Protein AF-A0A382EB33-F1 (afdb_monomer_lite)

Structure (mmCIF, N/CA/C/O backbone):
data_AF-A0A382EB33-F1
#
_entry.id   AF-A0A382EB33-F1
#
loop_
_atom_site.group_PDB
_atom_site.id
_atom_site.type_symbol
_atom_site.label_atom_id
_atom_site.label_alt_id
_atom_site.label_comp_id
_atom_site.label_asym_id
_atom_site.label_entity_id
_atom_site.label_seq_id
_atom_site.pdbx_PDB_ins_code
_atom_site.Cartn_x
_atom_site.Cartn_y
_atom_site.Cartn_z
_atom_site.occupancy
_atom_site.B_iso_or_equiv
_atom_site.auth_seq_id
_atom_site.auth_comp_id
_atom_site.auth_asym_id
_atom_site.auth_atom_id
_atom_site.pdbx_PDB_model_num
ATOM 1 N N . ALA A 1 1 ? 27.722 1.802 26.635 1.00 40.38 1 ALA A N 1
ATOM 2 C CA . ALA A 1 1 ? 26.474 1.059 26.416 1.00 40.38 1 ALA A CA 1
ATOM 3 C C . ALA A 1 1 ? 25.413 2.103 26.142 1.00 40.38 1 ALA A C 1
ATOM 5 O O . ALA A 1 1 ? 25.014 2.800 27.069 1.00 40.38 1 ALA A O 1
ATOM 6 N N . GLU A 1 2 ? 25.108 2.338 24.868 1.00 32.78 2 GLU A N 1
ATOM 7 C CA . GLU A 1 2 ? 23.915 3.113 24.522 1.00 32.78 2 GLU A CA 1
ATOM 8 C C . GLU A 1 2 ? 22.690 2.290 24.937 1.00 32.78 2 GLU A C 1
ATOM 10 O O . GLU A 1 2 ? 22.768 1.060 24.906 1.00 32.78 2 GLU A O 1
ATOM 15 N N . PRO A 1 3 ? 21.611 2.918 25.423 1.00 39.75 3 PRO A N 1
ATOM 16 C CA . PRO A 1 3 ? 20.427 2.166 25.798 1.00 39.75 3 PRO A CA 1
ATOM 17 C C . PRO A 1 3 ? 19.836 1.507 24.547 1.00 39.75 3 PRO A C 1
ATOM 19 O O . PRO A 1 3 ? 19.652 2.179 23.534 1.00 39.75 3 PRO A O 1
ATOM 22 N N . ASP A 1 4 ? 19.534 0.210 24.653 1.00 37.97 4 ASP A N 1
ATOM 23 C CA . ASP A 1 4 ? 18.714 -0.561 23.715 1.00 37.97 4 ASP A CA 1
ATOM 24 C C . ASP A 1 4 ? 17.335 0.108 23.595 1.00 37.97 4 ASP A C 1
ATOM 26 O O . ASP A 1 4 ? 16.399 -0.175 24.347 1.00 37.97 4 ASP A O 1
ATOM 30 N N . LEU A 1 5 ? 17.219 1.086 22.701 1.00 35.22 5 LEU A N 1
ATOM 31 C CA . LEU A 1 5 ? 15.955 1.740 22.403 1.00 35.22 5 LEU A CA 1
ATOM 32 C C . LEU A 1 5 ? 15.177 0.842 21.443 1.00 35.22 5 LEU A C 1
ATOM 34 O O . LEU A 1 5 ? 15.526 0.702 20.275 1.00 35.22 5 LEU A O 1
ATOM 38 N N . VAL A 1 6 ? 14.097 0.245 21.940 1.00 35.44 6 VAL A N 1
ATOM 39 C CA . VAL A 1 6 ? 13.112 -0.448 21.106 1.00 35.44 6 VAL A CA 1
ATOM 40 C C . VAL A 1 6 ? 12.262 0.604 20.396 1.00 35.44 6 VAL A C 1
ATOM 42 O O . VAL A 1 6 ? 11.590 1.410 21.046 1.00 35.44 6 VAL A O 1
ATOM 45 N N . THR A 1 7 ? 12.263 0.589 19.063 1.00 36.22 7 THR A N 1
ATOM 46 C CA . THR A 1 7 ? 11.318 1.375 18.262 1.00 36.22 7 THR A CA 1
ATOM 47 C C . THR A 1 7 ? 9.904 0.867 18.519 1.00 36.22 7 THR A C 1
ATOM 49 O O . THR A 1 7 ? 9.539 -0.242 18.134 1.00 36.22 7 THR A O 1
ATOM 52 N N . LEU A 1 8 ? 9.096 1.682 19.194 1.00 33.44 8 LEU A N 1
ATOM 53 C CA . LEU A 1 8 ? 7.712 1.355 19.512 1.00 33.44 8 LEU A CA 1
ATOM 54 C C . LEU A 1 8 ? 6.792 2.057 18.510 1.00 33.44 8 LEU A C 1
ATOM 56 O O . LEU A 1 8 ? 6.574 3.268 18.574 1.00 33.44 8 LEU A O 1
ATOM 60 N N . TRP A 1 9 ? 6.254 1.289 17.565 1.00 38.66 9 TRP A N 1
ATOM 61 C CA . TRP A 1 9 ? 5.315 1.784 16.560 1.00 38.66 9 TRP A CA 1
ATOM 62 C C . TRP A 1 9 ? 3.907 1.896 17.156 1.00 38.66 9 TRP A C 1
ATOM 64 O O . TRP A 1 9 ? 3.126 0.948 17.147 1.00 38.66 9 TRP A O 1
ATOM 74 N N . LEU A 1 10 ? 3.569 3.069 17.693 1.00 42.12 10 LEU A N 1
ATOM 75 C CA . LEU A 1 10 ? 2.211 3.373 18.150 1.00 42.12 10 LEU A CA 1
ATOM 76 C C . LEU A 1 10 ? 1.367 3.853 16.969 1.00 42.12 10 LEU A C 1
ATOM 78 O O . LEU A 1 10 ? 1.561 4.964 16.476 1.00 42.12 10 LEU A O 1
ATOM 82 N N . ARG A 1 11 ? 0.400 3.039 16.533 1.00 51.31 11 ARG A N 1
ATOM 83 C CA . ARG A 1 11 ? -0.590 3.465 15.541 1.00 51.31 11 ARG A CA 1
ATOM 84 C C . ARG A 1 11 ? -1.909 3.820 16.215 1.00 51.31 11 ARG A C 1
ATOM 86 O O . ARG A 1 11 ? -2.490 3.015 16.936 1.00 51.31 11 ARG A O 1
ATOM 93 N N . LEU A 1 12 ? -2.384 5.032 15.942 1.00 55.47 12 LEU A N 1
ATOM 94 C CA . LEU A 1 12 ? -3.720 5.482 16.314 1.00 55.47 12 LEU A CA 1
ATOM 95 C C . LEU A 1 12 ? -4.682 5.036 15.210 1.00 55.47 12 LEU A C 1
ATOM 97 O O . LEU A 1 12 ? -4.676 5.584 14.107 1.00 55.47 12 LEU A O 1
ATOM 101 N N . ALA A 1 13 ? -5.458 3.993 15.483 1.00 64.44 13 ALA A N 1
ATOM 102 C CA . ALA A 1 13 ? -6.649 3.686 14.704 1.00 64.44 13 ALA A CA 1
ATOM 103 C C . ALA A 1 13 ? -7.830 4.488 15.260 1.00 64.44 13 ALA A C 1
ATOM 105 O O . ALA A 1 13 ? -7.832 4.762 16.466 1.00 64.44 13 ALA A O 1
ATOM 106 N N . PRO A 1 14 ? -8.844 4.810 14.438 1.00 73.88 14 PRO A N 1
ATOM 107 C CA . PRO A 1 14 ? -10.082 5.349 14.965 1.00 73.88 14 PRO A CA 1
ATOM 108 C C . PRO A 1 14 ? -10.642 4.439 16.068 1.00 73.88 14 PRO A C 1
ATOM 110 O O . PRO A 1 14 ? -10.671 3.221 15.905 1.00 73.88 14 PRO A O 1
ATOM 113 N N . SER A 1 15 ? -11.067 4.970 17.214 1.00 77.44 15 SER A N 1
ATOM 114 C CA . SER A 1 15 ? -11.624 4.117 18.287 1.00 77.44 15 SER A CA 1
ATOM 115 C C . SER A 1 15 ? -13.030 3.585 17.992 1.00 77.44 15 SER A C 1
ATOM 117 O O . SER A 1 15 ? -13.530 2.723 18.710 1.00 77.44 15 SER A O 1
ATOM 119 N N . ASN A 1 16 ? -13.658 4.091 16.940 1.00 80.19 16 ASN A N 1
ATOM 120 C CA . ASN A 1 16 ? -15.034 3.858 16.517 1.00 80.19 16 ASN A CA 1
ATOM 121 C C . ASN A 1 16 ? -15.123 3.025 15.228 1.00 80.19 16 ASN A C 1
ATOM 123 O O . ASN A 1 16 ? -16.054 3.211 14.440 1.00 80.19 16 ASN A O 1
ATOM 127 N N . LEU A 1 17 ? -14.153 2.136 14.995 1.00 85.88 17 LEU A N 1
ATOM 128 C CA . LEU A 1 17 ? -14.255 1.158 13.914 1.00 85.88 17 LEU A CA 1
ATOM 129 C C . LEU A 1 17 ? -15.508 0.280 14.100 1.00 85.88 17 LEU A C 1
ATOM 131 O O . LEU A 1 17 ? -15.892 0.006 15.243 1.00 85.88 17 LEU A O 1
ATOM 135 N N . PRO A 1 18 ? -16.150 -0.170 13.008 1.00 87.69 18 PRO A N 1
ATOM 136 C CA . PRO A 1 18 ? -17.293 -1.068 13.096 1.00 87.69 18 PRO A CA 1
ATOM 137 C C . PRO A 1 18 ? -16.935 -2.385 13.793 1.00 87.69 18 PRO A C 1
ATOM 139 O O . PRO A 1 18 ? -15.876 -2.963 13.545 1.00 87.69 18 PRO A O 1
ATOM 142 N N . SER A 1 19 ? -17.849 -2.894 14.619 1.00 90.56 19 SER A N 1
ATOM 143 C CA . SER A 1 19 ? -17.716 -4.236 15.183 1.00 90.56 19 SER A CA 1
ATOM 144 C C . SER A 1 19 ? -17.872 -5.295 14.090 1.00 90.56 19 SER A C 1
ATOM 146 O O . SER A 1 19 ? -18.789 -5.203 13.278 1.00 90.56 19 SER A O 1
ATOM 148 N N . SER A 1 20 ? -17.047 -6.334 14.114 1.00 91.56 20 SER A N 1
ATOM 149 C CA . SER A 1 20 ? -17.019 -7.410 13.116 1.00 91.56 20 SER A CA 1
ATOM 150 C C . SER A 1 20 ? -17.618 -8.679 13.684 1.00 91.56 20 SER A C 1
ATOM 152 O O . SER A 1 20 ? -17.158 -9.082 14.737 1.00 91.56 20 SER A O 1
ATOM 154 N N . ALA A 1 21 ? -18.568 -9.367 13.049 1.00 93.75 21 ALA A N 1
ATOM 155 C CA . ALA A 1 21 ? -18.907 -10.723 13.498 1.00 93.75 21 ALA A CA 1
ATOM 156 C C . ALA A 1 21 ? -17.665 -11.634 13.454 1.00 93.75 21 ALA A C 1
ATOM 158 O O . ALA A 1 21 ? -16.956 -11.674 12.452 1.00 93.75 21 ALA A O 1
ATOM 159 N N . VAL A 1 22 ? -17.402 -12.343 14.556 1.00 94.50 22 VAL A N 1
ATOM 160 C CA . VAL A 1 22 ? -16.244 -13.237 14.699 1.00 94.50 22 VAL A CA 1
ATOM 161 C C . VAL A 1 22 ? -16.738 -14.643 14.989 1.00 94.50 22 VAL A C 1
ATOM 163 O O . VAL A 1 22 ? -17.602 -14.831 15.850 1.00 94.50 22 VAL A O 1
ATOM 166 N N . ARG A 1 23 ? -16.163 -15.613 14.285 1.00 94.81 23 ARG A N 1
ATOM 167 C CA . ARG A 1 23 ? -16.353 -17.044 14.507 1.00 94.81 23 ARG A CA 1
ATOM 168 C C . ARG A 1 23 ? -15.062 -17.649 15.035 1.00 94.81 23 ARG A C 1
ATOM 170 O O . ARG A 1 23 ? -13.985 -17.278 14.581 1.00 94.81 23 ARG A O 1
ATOM 177 N N . LEU A 1 24 ? -15.194 -18.549 16.002 1.00 93.81 24 LEU A N 1
ATOM 178 C CA . LEU A 1 24 ? -14.089 -19.321 16.562 1.00 93.81 24 LEU A CA 1
ATOM 179 C C . LEU A 1 24 ? -13.996 -20.655 15.830 1.00 93.81 24 LEU A C 1
ATOM 181 O O . LEU A 1 24 ? -15.027 -21.233 15.494 1.00 93.81 24 LEU A O 1
ATOM 185 N N . LEU A 1 25 ? -12.774 -21.128 15.630 1.00 90.38 25 LEU A N 1
ATOM 186 C CA . LEU A 1 25 ? -12.461 -22.412 15.026 1.00 90.38 25 LEU A CA 1
ATOM 187 C C . LEU A 1 25 ? -11.550 -23.196 15.966 1.00 90.38 25 LEU A C 1
ATOM 189 O O . LEU A 1 25 ? -10.625 -22.644 16.568 1.00 90.38 25 LEU A O 1
ATOM 193 N N . THR A 1 26 ? -11.824 -24.488 16.064 1.00 81.69 26 THR A N 1
ATOM 194 C CA . THR A 1 26 ? -11.048 -25.449 16.844 1.00 81.69 26 THR A CA 1
ATOM 195 C C . THR A 1 26 ? -10.404 -26.426 15.869 1.00 81.69 26 THR A C 1
ATOM 197 O O . THR A 1 26 ? -11.072 -26.901 14.949 1.00 81.69 26 THR A O 1
ATOM 200 N N . ALA A 1 27 ? -9.116 -26.725 16.042 1.00 70.00 27 ALA A N 1
ATOM 201 C CA . ALA A 1 27 ? -8.469 -27.795 15.288 1.00 70.00 27 ALA A CA 1
ATOM 202 C C . ALA A 1 27 ? -9.196 -29.129 15.504 1.00 70.00 27 ALA A C 1
ATOM 204 O O . ALA A 1 27 ? -9.703 -29.394 16.593 1.00 70.00 27 ALA A O 1
ATOM 205 N N . ALA A 1 28 ? -9.192 -29.992 14.486 1.00 63.47 28 ALA A N 1
ATOM 206 C CA . ALA A 1 28 ? -9.882 -31.285 14.521 1.00 63.47 28 ALA A CA 1
ATOM 207 C C . ALA A 1 28 ? -9.484 -32.176 15.719 1.00 63.47 28 ALA A C 1
ATOM 209 O O . ALA A 1 28 ? -10.298 -32.975 16.178 1.00 63.47 28 ALA A O 1
ATOM 210 N N . ASP A 1 29 ? -8.269 -31.993 16.248 1.00 62.09 29 ASP A N 1
ATOM 211 C CA . ASP A 1 29 ? -7.689 -32.801 17.327 1.00 62.09 29 ASP A CA 1
ATOM 212 C C . ASP A 1 29 ? -7.597 -32.064 18.683 1.00 62.09 29 ASP A C 1
ATOM 214 O O . ASP A 1 29 ? -6.945 -32.553 19.608 1.00 62.09 29 ASP A O 1
ATOM 218 N N . GLY A 1 30 ? -8.197 -30.874 18.815 1.00 65.06 30 GLY A N 1
ATOM 219 C CA . GLY A 1 30 ? -8.093 -30.029 20.011 1.00 65.06 30 GLY A CA 1
ATOM 220 C C . GLY A 1 30 ? -9.432 -29.729 20.688 1.00 65.06 30 GLY A C 1
ATOM 221 O O . GLY A 1 30 ? -10.478 -29.731 20.050 1.00 65.06 30 GLY A O 1
ATOM 222 N N . ASP A 1 31 ? -9.383 -29.407 21.985 1.00 71.31 31 ASP A N 1
ATOM 223 C CA . ASP A 1 31 ? -10.542 -28.916 22.752 1.00 71.31 31 ASP A CA 1
ATOM 224 C C . ASP A 1 31 ? -10.601 -27.372 22.817 1.00 71.31 31 ASP A C 1
ATOM 226 O O . ASP A 1 31 ? -11.610 -26.798 23.233 1.00 71.31 31 ASP A O 1
ATOM 230 N N . GLU A 1 32 ? -9.533 -26.678 22.405 1.00 81.50 32 GLU A N 1
ATOM 231 C CA . GLU A 1 32 ? -9.403 -25.218 22.484 1.00 81.50 32 GLU A CA 1
ATOM 232 C C . GLU A 1 32 ? -9.341 -24.569 21.098 1.00 81.50 32 GLU A C 1
ATOM 234 O O . GLU A 1 32 ? -8.642 -25.041 20.199 1.00 81.50 32 GLU A O 1
ATOM 239 N N . ALA A 1 33 ? -10.056 -23.452 20.938 1.00 84.62 33 ALA A N 1
ATOM 240 C CA . ALA A 1 33 ? -10.041 -22.685 19.701 1.00 84.62 33 ALA A CA 1
ATOM 241 C C . ALA A 1 33 ? -8.639 -22.112 19.438 1.00 84.62 33 ALA A C 1
ATOM 243 O O . ALA A 1 33 ? -8.102 -21.352 20.244 1.00 84.62 33 ALA A O 1
ATOM 244 N N . ASN A 1 34 ? -8.065 -22.455 18.289 1.00 89.19 34 ASN A N 1
ATOM 245 C CA . ASN A 1 34 ? -6.730 -22.038 17.854 1.00 89.19 34 ASN A CA 1
ATOM 246 C C . ASN A 1 34 ? -6.776 -21.085 16.650 1.00 89.19 34 ASN A C 1
ATOM 248 O O . ASN A 1 34 ? -5.743 -20.551 16.242 1.00 89.19 34 ASN A O 1
ATOM 252 N N . ALA A 1 35 ? -7.964 -20.841 16.099 1.00 95.06 35 ALA A N 1
ATOM 253 C CA . ALA A 1 35 ? -8.186 -19.842 15.075 1.00 95.06 35 ALA A CA 1
ATOM 254 C C . ALA A 1 35 ? -9.522 -19.122 15.286 1.00 95.06 35 ALA A C 1
ATOM 256 O O . ALA A 1 35 ? -10.438 -19.596 15.959 1.00 95.06 35 ALA A O 1
ATOM 257 N N . GLN A 1 36 ? -9.633 -17.937 14.705 1.00 96.38 36 GLN A N 1
ATOM 258 C CA . GLN A 1 36 ? -10.885 -17.202 14.603 1.00 96.38 36 GLN A CA 1
ATOM 259 C C . GLN A 1 36 ? -10.884 -16.372 13.328 1.00 96.38 36 GLN A C 1
ATOM 261 O O . GLN A 1 36 ? -9.828 -15.998 12.824 1.00 96.38 36 GLN A O 1
ATOM 266 N N . TYR A 1 37 ? -12.055 -16.042 12.807 1.00 97.50 37 TYR A N 1
ATOM 267 C CA . TYR A 1 37 ? -12.151 -15.244 11.592 1.00 97.50 37 TYR A CA 1
ATOM 268 C C . TYR A 1 37 ? -13.362 -14.326 11.597 1.00 97.50 37 TYR A C 1
ATOM 270 O O . TYR A 1 37 ? -14.363 -14.564 12.276 1.00 97.50 37 TYR A O 1
ATOM 278 N N . ALA A 1 38 ? -13.234 -13.260 10.820 1.00 97.12 38 ALA A N 1
ATOM 279 C CA . ALA A 1 38 ? -14.315 -12.387 10.403 1.00 97.12 38 ALA A CA 1
ATOM 280 C C . ALA A 1 38 ? -14.383 -12.385 8.867 1.00 97.12 38 ALA A C 1
ATOM 282 O O . ALA A 1 38 ? -13.678 -13.136 8.199 1.00 97.12 38 ALA A O 1
ATOM 283 N N . SER A 1 39 ? -15.217 -11.519 8.302 1.00 96.94 39 SER A N 1
ATOM 284 C CA . SER A 1 39 ? -15.457 -11.419 6.856 1.00 96.94 39 SER A CA 1
ATOM 285 C C . SER A 1 39 ? -14.201 -11.251 5.987 1.00 96.94 39 SER A C 1
ATOM 287 O O . SER A 1 39 ? -14.204 -11.709 4.853 1.00 96.94 39 SER A O 1
ATOM 289 N N . HIS A 1 40 ? -13.157 -10.570 6.482 1.00 97.38 40 HIS A N 1
ATOM 290 C CA . HIS A 1 40 ? -11.974 -10.173 5.701 1.00 97.38 40 HIS A CA 1
ATOM 291 C C . HIS A 1 40 ? -10.637 -10.442 6.412 1.00 97.38 40 HIS A C 1
ATOM 293 O O . HIS A 1 40 ? -9.578 -10.088 5.901 1.00 97.38 40 HIS A O 1
ATOM 299 N N . VAL A 1 41 ? -10.655 -11.039 7.607 1.00 97.38 41 VAL A N 1
ATOM 300 C CA . VAL A 1 41 ? -9.430 -11.349 8.351 1.00 97.38 41 VAL A CA 1
ATOM 301 C C . VAL A 1 41 ? -9.552 -12.672 9.086 1.00 97.38 41 VAL A C 1
ATOM 303 O O . VAL A 1 41 ? -10.601 -12.996 9.646 1.00 97.38 41 VAL A O 1
ATOM 306 N N . VAL A 1 42 ? -8.438 -13.388 9.140 1.00 97.94 42 VAL A N 1
ATOM 307 C CA . VAL A 1 42 ? -8.238 -14.564 9.980 1.00 97.94 42 VAL A CA 1
ATOM 308 C C . VAL A 1 42 ? -7.229 -14.227 11.068 1.00 97.94 42 VAL A C 1
ATOM 310 O O . VAL A 1 42 ? -6.260 -13.517 10.821 1.00 97.94 42 VAL A O 1
ATOM 313 N N . ASN A 1 43 ? -7.422 -14.755 12.267 1.00 97.62 43 ASN A N 1
ATOM 314 C CA . ASN A 1 43 ? -6.387 -14.845 13.279 1.00 97.62 43 ASN A CA 1
ATOM 315 C C . ASN A 1 43 ? -6.085 -16.316 13.581 1.00 97.62 43 ASN A C 1
ATOM 317 O O . ASN A 1 43 ? -7.003 -17.076 13.876 1.00 97.62 43 ASN A O 1
ATOM 321 N N . ILE A 1 44 ? -4.807 -16.691 13.517 1.00 96.38 44 ILE A N 1
ATOM 322 C CA . ILE A 1 44 ? -4.315 -18.039 13.820 1.00 96.38 44 ILE A CA 1
ATOM 323 C C . ILE A 1 44 ? -3.302 -17.949 14.958 1.00 96.38 44 ILE A C 1
ATOM 325 O O . ILE A 1 44 ? -2.421 -17.081 14.958 1.00 96.38 44 ILE A O 1
ATOM 329 N N . VAL A 1 45 ? -3.426 -18.861 15.919 1.00 94.38 45 VAL A N 1
ATOM 330 C CA . VAL A 1 45 ? -2.499 -18.994 17.039 1.00 94.38 45 VAL A CA 1
ATOM 331 C C . VAL A 1 45 ? -1.290 -19.818 16.605 1.00 94.38 45 VAL A C 1
ATOM 333 O O . VAL A 1 45 ? -1.370 -21.034 16.451 1.00 94.38 45 VAL A O 1
ATOM 336 N N . ILE A 1 46 ? -0.156 -19.147 16.411 1.00 91.69 46 ILE A N 1
ATOM 337 C CA . ILE A 1 46 ? 1.138 -19.762 16.093 1.00 91.69 46 ILE A CA 1
ATOM 338 C C . ILE A 1 46 ? 2.179 -19.126 17.014 1.00 91.69 46 ILE A C 1
ATOM 340 O O . ILE A 1 46 ? 2.788 -18.113 16.650 1.00 91.69 46 ILE A O 1
ATOM 344 N N . PRO A 1 47 ? 2.374 -19.691 18.216 1.00 88.69 47 PRO A N 1
ATOM 345 C CA . PRO A 1 47 ? 3.298 -19.136 19.188 1.00 88.69 47 PRO A CA 1
ATOM 346 C C . PRO A 1 47 ? 4.722 -19.031 18.638 1.00 88.69 47 PRO A C 1
ATOM 348 O O . PRO A 1 47 ? 5.200 -19.943 17.959 1.00 88.69 47 PRO A O 1
ATOM 351 N N . GLY A 1 48 ? 5.389 -17.914 18.931 1.00 85.19 48 GLY A N 1
ATOM 352 C CA . GLY A 1 48 ? 6.776 -17.675 18.514 1.00 85.19 48 GLY A CA 1
ATOM 353 C C . GLY A 1 48 ? 6.962 -17.421 17.014 1.00 85.19 48 GLY A C 1
ATOM 354 O O . GLY A 1 48 ? 8.069 -17.550 16.498 1.00 85.19 48 GLY A O 1
ATOM 355 N N . PHE A 1 49 ? 5.902 -17.076 16.274 1.00 87.50 49 PHE A N 1
ATOM 356 C CA . PHE A 1 49 ? 6.044 -16.684 14.871 1.00 87.50 49 PHE A CA 1
ATOM 357 C C . PHE A 1 49 ? 6.999 -15.487 14.722 1.00 87.50 49 PHE A C 1
ATOM 359 O O . PHE A 1 49 ? 6.714 -14.390 15.205 1.00 87.50 49 PHE A O 1
ATOM 366 N N . GLY A 1 50 ? 8.110 -15.696 14.008 1.00 81.75 50 GLY A N 1
ATOM 367 C CA . GLY A 1 50 ? 9.158 -14.693 13.809 1.00 81.75 50 GLY A CA 1
ATOM 368 C C . GLY A 1 50 ? 10.376 -14.881 14.716 1.00 81.75 50 GLY A C 1
ATOM 369 O O . GLY A 1 50 ? 11.399 -14.243 14.468 1.00 81.75 50 GLY A O 1
ATOM 370 N N . ASP A 1 51 ? 10.318 -15.783 15.700 1.00 82.44 51 ASP A N 1
ATOM 371 C CA . ASP A 1 51 ? 11.474 -16.146 16.530 1.00 82.44 51 ASP A CA 1
ATOM 372 C C . ASP A 1 51 ? 12.541 -16.891 15.716 1.00 82.44 51 ASP A C 1
ATOM 374 O O . ASP A 1 51 ? 13.728 -16.848 16.049 1.00 82.44 51 ASP A O 1
ATOM 378 N N . GLU A 1 52 ? 12.156 -17.522 14.600 1.00 78.06 52 GLU A N 1
ATOM 379 C CA . GLU A 1 52 ? 13.086 -18.180 13.680 1.00 78.06 52 GLU A CA 1
ATOM 380 C C . GLU A 1 52 ? 14.158 -17.215 13.134 1.00 78.06 52 GLU A C 1
ATOM 382 O O . GLU A 1 52 ? 15.271 -17.646 12.815 1.00 78.06 52 GLU A O 1
ATOM 387 N N . ARG A 1 53 ? 13.894 -15.900 13.136 1.00 76.88 53 ARG A N 1
ATOM 388 C CA . ARG A 1 53 ? 14.864 -14.861 12.754 1.00 76.88 53 ARG A CA 1
ATOM 389 C C . ARG A 1 53 ? 16.078 -14.786 13.667 1.00 76.88 53 ARG A C 1
ATOM 391 O O . ARG A 1 53 ? 17.151 -14.408 13.204 1.00 76.88 53 ARG A O 1
ATOM 398 N N . ILE A 1 54 ? 15.940 -15.174 14.938 1.00 74.25 54 ILE A N 1
ATOM 399 C CA . ILE A 1 54 ? 17.040 -15.138 15.915 1.00 74.25 54 ILE A CA 1
ATOM 400 C C . ILE A 1 54 ? 18.220 -15.993 15.429 1.00 74.25 54 ILE A C 1
ATOM 402 O O . ILE A 1 54 ? 19.374 -15.652 15.678 1.00 74.25 54 ILE A O 1
ATOM 406 N N . GLN A 1 55 ? 17.936 -17.096 14.728 1.00 76.12 55 GLN A N 1
ATOM 407 C CA . GLN A 1 55 ? 18.954 -18.015 14.211 1.00 76.12 55 GLN A CA 1
ATOM 408 C C . GLN A 1 55 ? 19.077 -17.978 12.681 1.00 76.12 55 GLN A C 1
ATOM 410 O O . GLN A 1 55 ? 20.167 -18.205 12.161 1.00 76.12 55 GLN A O 1
ATOM 415 N N . GLY A 1 56 ? 17.983 -17.705 11.964 1.00 71.31 56 GLY A N 1
ATOM 416 C CA . GLY A 1 56 ? 17.916 -17.756 10.501 1.00 71.31 56 GLY A CA 1
ATOM 417 C C . GLY A 1 56 ? 18.064 -16.410 9.782 1.00 71.31 56 GLY A C 1
ATOM 418 O O . GLY A 1 56 ? 18.093 -16.393 8.553 1.00 71.31 56 GLY A O 1
ATOM 419 N N . GLY A 1 57 ? 18.171 -15.294 10.510 1.00 73.44 57 GLY A N 1
ATOM 420 C CA . GLY A 1 57 ? 18.295 -13.950 9.936 1.00 73.44 57 GLY A CA 1
ATOM 421 C C . GLY A 1 57 ? 16.969 -13.346 9.455 1.00 73.44 57 GLY A C 1
ATOM 422 O O . GLY A 1 57 ? 15.893 -13.899 9.673 1.00 73.44 57 GLY A O 1
ATOM 423 N N . ASP A 1 58 ? 17.039 -12.186 8.796 1.00 64.81 58 ASP A N 1
ATOM 424 C CA . ASP A 1 58 ? 15.881 -11.306 8.562 1.00 64.81 58 ASP A CA 1
ATOM 425 C C . ASP A 1 58 ? 14.760 -11.880 7.682 1.00 64.81 58 ASP A C 1
ATOM 427 O O . ASP A 1 58 ? 13.617 -11.442 7.794 1.00 64.81 58 ASP A O 1
ATOM 431 N N . GLY A 1 59 ? 15.053 -12.889 6.859 1.00 67.19 59 GLY A N 1
ATOM 432 C CA . GLY A 1 59 ? 14.063 -13.571 6.017 1.00 67.19 59 GLY A CA 1
ATOM 433 C C . GLY A 1 59 ? 13.443 -14.827 6.639 1.00 67.19 59 GLY A C 1
ATOM 434 O O . GLY A 1 59 ? 12.528 -15.406 6.055 1.00 67.19 59 GLY A O 1
ATOM 435 N N . ALA A 1 60 ? 13.929 -15.279 7.799 1.00 78.25 60 ALA A N 1
ATOM 436 C CA . ALA A 1 60 ? 13.519 -16.550 8.386 1.00 78.25 60 ALA A CA 1
ATOM 437 C C . ALA A 1 60 ? 12.219 -16.408 9.187 1.00 78.25 60 ALA A C 1
ATOM 439 O O . ALA A 1 60 ? 12.230 -16.235 10.403 1.00 78.25 60 ALA A O 1
ATOM 440 N N . PHE A 1 61 ? 11.089 -16.503 8.488 1.00 85.00 61 PHE A N 1
ATOM 441 C CA . PHE A 1 61 ? 9.759 -16.627 9.084 1.00 85.00 61 PHE A CA 1
ATOM 442 C C . PHE A 1 61 ? 9.187 -18.018 8.835 1.00 85.00 61 PHE A C 1
ATOM 444 O O . PHE A 1 61 ? 9.389 -18.612 7.775 1.00 85.00 61 PHE A O 1
ATOM 451 N N . ALA A 1 62 ? 8.384 -18.510 9.775 1.00 88.50 62 ALA A N 1
ATOM 452 C CA . ALA A 1 62 ? 7.661 -19.770 9.632 1.00 88.50 62 ALA A CA 1
ATOM 453 C C . ALA A 1 62 ? 6.430 -19.661 8.708 1.00 88.50 62 ALA A C 1
ATOM 455 O O . ALA A 1 62 ? 5.328 -20.062 9.084 1.00 88.50 62 ALA A O 1
ATOM 456 N N . PHE A 1 63 ? 6.596 -19.113 7.499 1.00 92.88 63 PHE A N 1
ATOM 457 C CA . PHE A 1 63 ? 5.490 -18.922 6.559 1.00 92.88 63 PHE A CA 1
ATOM 458 C C . PHE A 1 63 ? 4.851 -20.235 6.108 1.00 92.88 63 PHE A C 1
ATOM 460 O O . PHE A 1 63 ? 3.632 -20.285 6.028 1.00 92.88 63 PHE A O 1
ATOM 467 N N . GLY A 1 64 ? 5.639 -21.290 5.861 1.00 93.62 64 GLY A N 1
ATOM 468 C CA . GLY A 1 64 ? 5.102 -22.611 5.503 1.00 93.62 64 GLY A CA 1
ATOM 469 C C . GLY A 1 64 ? 4.161 -23.135 6.589 1.00 93.62 64 GLY A C 1
ATOM 470 O O . GLY A 1 64 ? 2.985 -23.346 6.334 1.00 93.62 64 GLY A O 1
ATOM 471 N N . ARG A 1 65 ? 4.637 -23.175 7.846 1.00 93.44 65 ARG A N 1
ATOM 472 C CA . ARG A 1 65 ? 3.828 -23.551 9.024 1.00 93.44 65 ARG A CA 1
ATOM 473 C C . ARG A 1 65 ? 2.551 -22.711 9.151 1.00 93.44 65 ARG A C 1
ATOM 475 O O . ARG A 1 65 ? 1.505 -23.243 9.507 1.00 93.44 65 ARG A O 1
ATOM 482 N N . ALA A 1 66 ? 2.640 -21.406 8.894 1.00 94.81 66 ALA A N 1
ATOM 483 C CA . ALA A 1 66 ? 1.494 -20.508 8.984 1.00 94.81 66 ALA A CA 1
ATOM 484 C C . ALA A 1 66 ? 0.496 -20.661 7.829 1.00 94.81 66 ALA A C 1
ATOM 486 O O . ALA A 1 66 ? -0.704 -20.517 8.054 1.00 94.81 66 ALA A O 1
ATOM 487 N N . ALA A 1 67 ? 0.971 -20.982 6.625 1.00 97.19 67 ALA A N 1
ATOM 488 C CA . ALA A 1 67 ? 0.130 -21.305 5.481 1.00 97.19 67 ALA A CA 1
ATOM 489 C C . ALA A 1 67 ? -0.599 -22.641 5.689 1.00 97.19 67 ALA A C 1
ATOM 491 O O . ALA A 1 67 ? -1.817 -22.673 5.547 1.00 97.19 67 ALA A O 1
ATOM 492 N N . SER A 1 68 ? 0.095 -23.693 6.139 1.00 94.31 68 SER A N 1
ATOM 493 C CA . SER A 1 68 ? -0.527 -24.982 6.482 1.00 94.31 68 SER A CA 1
ATOM 494 C C . SER A 1 68 ? -1.659 -24.804 7.497 1.00 94.31 68 SER A C 1
ATOM 496 O O . SER A 1 68 ? -2.790 -25.209 7.248 1.00 94.31 68 SER A O 1
ATOM 498 N N . ALA A 1 69 ? -1.391 -24.086 8.596 1.00 94.31 69 ALA A N 1
ATOM 499 C CA . ALA A 1 69 ? -2.396 -23.811 9.624 1.00 94.31 69 ALA A CA 1
ATOM 500 C C . ALA A 1 69 ? -3.590 -22.986 9.102 1.00 94.31 69 ALA A C 1
ATOM 502 O O . ALA A 1 69 ? -4.700 -23.093 9.620 1.00 94.31 69 ALA A O 1
ATOM 503 N N . PHE A 1 70 ? -3.385 -22.149 8.081 1.00 96.81 70 PHE A N 1
ATOM 504 C CA . PHE A 1 70 ? -4.474 -21.454 7.399 1.00 96.81 70 PHE A CA 1
ATOM 505 C C . PHE A 1 70 ? -5.305 -22.428 6.549 1.00 96.81 70 PHE A C 1
ATOM 507 O O . PHE A 1 70 ? -6.530 -22.456 6.673 1.00 96.81 70 PHE A O 1
ATOM 514 N N . TYR A 1 71 ? -4.669 -23.269 5.734 1.00 96.00 71 TYR A N 1
ATOM 515 C CA . TYR A 1 71 ? -5.365 -24.203 4.840 1.00 96.00 71 TYR A CA 1
ATOM 516 C C . TYR A 1 71 ? -6.020 -25.401 5.547 1.00 96.00 71 TYR A C 1
ATOM 518 O O . TYR A 1 71 ? -6.883 -26.072 4.970 1.00 96.00 71 TYR A O 1
ATOM 526 N N . ASP A 1 72 ? -5.712 -25.637 6.823 1.00 93.06 72 ASP A N 1
ATOM 527 C CA . ASP A 1 72 ? -6.500 -26.535 7.675 1.00 93.06 72 ASP A CA 1
ATOM 528 C C . ASP A 1 72 ? -7.961 -26.071 7.801 1.00 93.06 72 ASP A C 1
ATOM 530 O O . ASP A 1 72 ? -8.877 -26.892 7.862 1.00 93.06 72 ASP A O 1
ATOM 534 N N . HIS A 1 73 ? -8.192 -24.756 7.769 1.00 93.88 73 HIS A N 1
ATOM 535 C CA . HIS A 1 73 ? -9.487 -24.142 8.059 1.00 93.88 73 HIS A CA 1
ATOM 536 C C . HIS A 1 73 ? -10.119 -23.402 6.877 1.00 93.88 73 HIS A C 1
ATOM 538 O O . HIS A 1 73 ? -11.343 -23.289 6.809 1.00 93.88 73 HIS A O 1
ATOM 544 N N . PHE A 1 74 ? -9.316 -22.888 5.947 1.00 96.56 74 PHE A N 1
ATOM 545 C CA . PHE A 1 74 ? -9.768 -22.000 4.876 1.00 96.56 74 PHE A CA 1
ATOM 546 C C . PHE A 1 74 ? -9.475 -22.583 3.495 1.00 96.56 74 PHE A C 1
ATOM 548 O O . PHE A 1 74 ? -8.587 -23.413 3.312 1.00 96.56 74 PHE A O 1
ATOM 555 N N . SER A 1 75 ? -10.262 -22.169 2.507 1.00 96.69 75 SER A N 1
ATOM 556 C CA . SER A 1 75 ? -10.144 -22.648 1.129 1.00 96.69 75 SER A CA 1
ATOM 557 C C . SER A 1 75 ? -8.816 -22.244 0.477 1.00 96.69 75 SER A C 1
ATOM 559 O O . SER A 1 75 ? -8.363 -21.110 0.649 1.00 96.69 75 SER A O 1
ATOM 561 N N . ASP A 1 76 ? -8.273 -23.099 -0.384 1.00 97.44 76 ASP A N 1
ATOM 562 C CA . ASP A 1 76 ? -7.095 -22.793 -1.196 1.00 97.44 76 ASP A CA 1
ATOM 563 C C . ASP A 1 76 ? -7.462 -22.018 -2.477 1.00 97.44 76 ASP A C 1
ATOM 565 O O . ASP A 1 76 ? -7.559 -22.573 -3.568 1.00 97.44 76 ASP A O 1
ATOM 569 N N . GLN A 1 77 ? -7.757 -20.722 -2.331 1.00 97.38 77 GLN A N 1
ATOM 570 C CA . GLN A 1 77 ? -8.152 -19.850 -3.452 1.00 97.38 77 GLN A CA 1
ATOM 571 C C . GLN A 1 77 ? -7.447 -18.485 -3.473 1.00 97.38 77 GLN A C 1
ATOM 573 O O . GLN A 1 77 ? -7.821 -17.603 -4.252 1.00 97.38 77 GLN A O 1
ATOM 578 N N . TYR A 1 78 ? -6.441 -18.295 -2.617 1.00 98.38 78 TYR A N 1
ATOM 579 C CA . TYR A 1 78 ? -5.760 -17.016 -2.428 1.00 98.38 78 TYR A CA 1
ATOM 580 C C . TYR A 1 78 ? -4.423 -17.004 -3.159 1.00 98.38 78 TYR A C 1
ATOM 582 O O . TYR A 1 78 ? -3.560 -17.842 -2.915 1.00 98.38 78 TYR A O 1
ATOM 590 N N . GLN A 1 79 ? -4.219 -16.014 -4.027 1.00 98.31 79 GLN A N 1
ATOM 591 C CA . GLN A 1 79 ? -2.921 -15.809 -4.667 1.00 98.31 79 GLN A CA 1
ATOM 592 C C . GLN A 1 79 ? -1.904 -15.207 -3.686 1.00 98.31 79 GLN A C 1
ATOM 594 O O . GLN A 1 79 ? -0.703 -15.404 -3.868 1.00 98.31 79 GLN A O 1
ATOM 599 N N . THR A 1 80 ? -2.360 -14.535 -2.622 1.00 98.12 80 THR A N 1
ATOM 600 C CA . THR A 1 80 ? -1.486 -14.033 -1.554 1.00 98.12 80 THR A CA 1
ATOM 601 C C . THR A 1 80 ? -2.024 -14.349 -0.163 1.00 98.12 80 THR A C 1
ATOM 603 O O . THR A 1 80 ? -3.180 -14.055 0.142 1.00 98.12 80 THR A O 1
ATOM 606 N N . LEU A 1 81 ? -1.148 -14.842 0.717 1.00 98.12 81 LEU A N 1
ATOM 607 C CA . LEU A 1 81 ? -1.362 -14.811 2.167 1.00 98.12 81 LEU A CA 1
ATOM 608 C C . LEU A 1 81 ? -0.516 -13.692 2.780 1.00 98.12 81 LEU A C 1
ATOM 610 O O . LEU A 1 81 ? 0.712 -13.709 2.696 1.00 98.12 81 LEU A O 1
ATOM 614 N N . THR A 1 82 ? -1.162 -12.714 3.407 1.00 96.38 82 THR A N 1
ATOM 615 C CA . THR A 1 82 ? -0.486 -11.613 4.098 1.00 96.38 82 THR A CA 1
ATOM 616 C C . THR A 1 82 ? -0.513 -11.837 5.595 1.00 96.38 82 THR A C 1
ATOM 618 O O . THR A 1 82 ? -1.528 -11.616 6.256 1.00 96.38 82 THR A O 1
ATOM 621 N N . PHE A 1 83 ? 0.632 -12.229 6.135 1.00 94.75 83 PHE A N 1
ATOM 622 C CA . PHE A 1 83 ? 0.835 -12.439 7.554 1.00 94.75 83 PHE A CA 1
ATOM 623 C C . PHE A 1 83 ? 1.082 -11.114 8.274 1.00 94.75 83 PHE A C 1
ATOM 625 O O . PHE A 1 83 ? 1.958 -10.322 7.915 1.00 94.75 83 PHE A O 1
ATOM 632 N N . VAL A 1 84 ? 0.295 -10.890 9.321 1.00 92.56 84 VAL A N 1
ATOM 633 C CA . VAL A 1 84 ? 0.337 -9.705 10.170 1.00 92.56 84 VAL A CA 1
ATOM 634 C C . VAL A 1 84 ? 0.662 -10.161 11.587 1.00 92.56 84 VAL A C 1
ATOM 636 O O . VAL A 1 84 ? -0.239 -10.547 12.334 1.00 92.56 84 VAL A O 1
ATOM 639 N N . PRO A 1 85 ? 1.941 -10.178 11.984 1.00 89.00 85 PRO A N 1
ATOM 640 C CA . PRO A 1 85 ? 2.296 -10.631 13.315 1.00 89.00 85 PRO A CA 1
ATOM 641 C C . PRO A 1 85 ? 1.768 -9.622 14.346 1.00 89.00 85 PRO A C 1
ATOM 643 O O . PRO A 1 85 ? 1.982 -8.411 14.223 1.00 89.00 85 PRO A O 1
ATOM 646 N N . ARG A 1 86 ? 1.047 -10.112 15.364 1.00 85.69 86 ARG A N 1
ATOM 647 C CA . ARG A 1 86 ? 0.499 -9.279 16.451 1.00 85.69 86 ARG A CA 1
ATOM 648 C C . ARG A 1 86 ? 1.620 -8.602 17.239 1.00 85.69 86 ARG A C 1
ATOM 650 O O . ARG A 1 86 ? 1.501 -7.440 17.620 1.00 85.69 86 ARG A O 1
ATOM 657 N N . LYS A 1 87 ? 2.704 -9.340 17.482 1.00 79.62 87 LYS A N 1
ATOM 658 C CA . LYS A 1 87 ? 3.951 -8.825 18.049 1.00 79.62 87 LYS A CA 1
ATOM 659 C C . LYS A 1 87 ? 4.910 -8.546 16.904 1.00 79.62 87 LYS A C 1
ATOM 661 O O . LYS A 1 87 ? 5.131 -9.428 16.082 1.00 79.62 87 LYS A O 1
ATOM 666 N N . SER A 1 88 ? 5.477 -7.345 16.844 1.00 68.50 88 SER A N 1
ATOM 667 C CA . SER A 1 88 ? 6.497 -7.064 15.835 1.00 68.50 88 SER A CA 1
ATOM 668 C C . SER A 1 88 ? 7.684 -8.017 16.021 1.00 68.50 88 SER A C 1
ATOM 670 O O . SER A 1 88 ? 8.189 -8.122 17.143 1.00 68.50 88 SER A O 1
ATOM 672 N N . PRO A 1 89 ? 8.120 -8.710 14.959 1.00 63.81 89 PRO A N 1
ATOM 673 C CA . PRO A 1 89 ? 9.261 -9.610 15.027 1.00 63.81 89 PRO A CA 1
ATOM 674 C C . PRO A 1 89 ? 10.550 -8.816 15.276 1.00 63.81 89 PRO A C 1
ATOM 676 O O . PRO A 1 89 ? 10.653 -7.647 14.905 1.00 63.81 89 PRO A O 1
ATOM 679 N N . VAL A 1 90 ? 11.545 -9.455 15.889 1.00 56.78 90 VAL A N 1
ATOM 680 C CA . VAL A 1 90 ? 12.868 -8.855 16.119 1.00 56.78 90 VAL A CA 1
ATOM 681 C C . VAL A 1 90 ? 13.612 -8.720 14.781 1.00 56.78 90 VAL A C 1
ATOM 683 O O . VAL A 1 90 ? 13.760 -9.713 14.076 1.00 56.78 90 VAL A O 1
ATOM 686 N N . GLY A 1 91 ? 14.082 -7.513 14.442 1.00 56.97 91 GLY A N 1
ATOM 687 C CA . GLY A 1 91 ? 14.965 -7.228 13.296 1.00 56.97 91 GLY A CA 1
ATOM 688 C C . GLY A 1 91 ? 14.507 -6.044 12.428 1.00 56.97 91 GLY A C 1
ATOM 689 O O . GLY A 1 91 ? 13.458 -5.458 12.683 1.00 56.97 91 GLY A O 1
ATOM 690 N N . GLU A 1 92 ? 15.304 -5.673 11.419 1.00 55.38 92 GLU A N 1
ATOM 691 C CA . GLU A 1 92 ? 15.149 -4.401 10.678 1.00 55.38 92 GLU A CA 1
ATOM 692 C C . GLU A 1 92 ? 14.015 -4.418 9.638 1.00 55.38 92 GLU A C 1
ATOM 694 O O . GLU A 1 92 ? 13.394 -3.390 9.373 1.00 55.38 92 GLU A O 1
ATOM 699 N N . SER A 1 93 ? 13.704 -5.582 9.059 1.00 60.03 93 SER A N 1
ATOM 700 C CA . SER A 1 93 ? 12.648 -5.698 8.046 1.00 60.03 93 SER A CA 1
ATOM 701 C C . SER A 1 93 ? 11.244 -5.697 8.662 1.00 60.03 93 SER A C 1
ATOM 703 O O . SER A 1 93 ? 10.841 -6.635 9.354 1.00 60.03 93 SER A O 1
ATOM 705 N N . GLU A 1 94 ? 10.480 -4.644 8.369 1.00 69.81 94 GLU A N 1
ATOM 706 C CA . GLU A 1 94 ? 9.108 -4.434 8.862 1.00 69.81 94 GLU A CA 1
ATOM 707 C C . GLU A 1 94 ? 8.035 -4.939 7.884 1.00 69.81 94 GLU A C 1
ATOM 709 O O . GLU A 1 94 ? 6.852 -5.039 8.239 1.00 69.81 94 GLU A O 1
ATOM 714 N N . GLN A 1 95 ? 8.444 -5.233 6.647 1.00 82.19 95 GLN A N 1
ATOM 715 C CA . GLN A 1 95 ? 7.611 -5.684 5.537 1.00 82.19 95 GLN A CA 1
ATOM 716 C C . GLN A 1 95 ? 8.432 -6.581 4.608 1.00 82.19 95 GLN A C 1
ATOM 718 O O . GLN A 1 95 ? 9.633 -6.362 4.459 1.00 82.19 95 GLN A O 1
ATOM 723 N N . MET A 1 96 ? 7.794 -7.561 3.974 1.00 85.19 96 MET A N 1
ATOM 724 C CA . MET A 1 96 ? 8.450 -8.437 3.002 1.00 85.19 96 MET A CA 1
ATOM 725 C C . MET A 1 96 ? 7.426 -9.086 2.072 1.00 85.19 96 MET A C 1
ATOM 727 O O . MET A 1 96 ? 6.301 -9.363 2.490 1.00 85.19 96 MET A O 1
ATOM 731 N N . ASN A 1 97 ? 7.846 -9.401 0.850 1.00 89.38 97 ASN A N 1
ATOM 732 C CA . ASN A 1 97 ? 7.142 -10.287 -0.065 1.00 89.38 97 ASN A CA 1
ATOM 733 C C . ASN A 1 97 ? 8.078 -11.424 -0.481 1.00 89.38 97 ASN A C 1
ATOM 735 O O . ASN A 1 97 ? 9.189 -11.182 -0.946 1.00 89.38 97 ASN A O 1
ATOM 739 N N . VAL A 1 98 ? 7.607 -12.658 -0.346 1.00 90.94 98 VAL A N 1
ATOM 740 C CA . VAL A 1 98 ? 8.268 -13.851 -0.871 1.00 90.94 98 VAL A CA 1
ATOM 741 C C . VAL A 1 98 ? 7.417 -14.375 -2.015 1.00 90.94 98 VAL A C 1
ATOM 743 O O . VAL A 1 98 ? 6.242 -14.698 -1.831 1.00 90.94 98 VAL A O 1
ATOM 746 N N . ASN A 1 99 ? 8.012 -14.452 -3.202 1.00 91.75 99 ASN A N 1
ATOM 747 C CA . ASN A 1 99 ? 7.374 -15.069 -4.355 1.00 91.75 99 ASN A CA 1
ATOM 748 C C . ASN A 1 99 ? 7.403 -16.588 -4.177 1.00 91.75 99 ASN A C 1
ATOM 750 O O . ASN A 1 99 ? 8.473 -17.181 -4.104 1.00 91.75 99 ASN A O 1
ATOM 754 N N . VAL A 1 100 ? 6.219 -17.187 -4.074 1.00 95.81 100 VAL A N 1
ATOM 755 C CA . VAL A 1 100 ? 6.019 -18.636 -3.938 1.00 95.81 100 VAL A CA 1
ATOM 756 C C . VAL A 1 100 ? 5.935 -19.283 -5.313 1.00 95.81 100 VAL A C 1
ATOM 758 O O . VAL A 1 100 ? 6.477 -20.359 -5.534 1.00 95.81 100 VAL A O 1
ATOM 761 N N . MET A 1 101 ? 5.266 -18.619 -6.254 1.00 96.31 101 MET A N 1
ATOM 762 C CA . MET A 1 101 ? 5.134 -19.093 -7.623 1.00 96.31 101 MET A CA 1
ATOM 763 C C . MET A 1 101 ? 5.216 -17.927 -8.594 1.00 96.31 101 MET A C 1
ATOM 765 O O . MET A 1 101 ? 4.557 -16.902 -8.413 1.00 96.31 101 MET A O 1
ATOM 769 N N . ASN A 1 102 ? 6.027 -18.101 -9.632 1.00 95.44 102 ASN A N 1
ATOM 770 C CA . ASN A 1 102 ? 6.100 -17.205 -10.770 1.00 95.44 102 ASN A CA 1
ATOM 771 C C . ASN A 1 102 ? 6.176 -18.023 -12.061 1.00 95.44 102 ASN A C 1
ATOM 773 O O . ASN A 1 102 ? 7.164 -18.705 -12.325 1.00 95.44 102 ASN A O 1
ATOM 777 N N . ASP A 1 103 ? 5.133 -17.903 -12.873 1.00 96.50 103 ASP A N 1
ATOM 778 C CA . ASP A 1 103 ? 5.008 -18.442 -14.227 1.00 96.50 103 ASP A CA 1
ATOM 779 C C . ASP A 1 103 ? 4.984 -17.322 -15.286 1.00 96.50 103 ASP A C 1
ATOM 781 O O . ASP A 1 103 ? 4.568 -17.545 -16.424 1.00 96.50 103 ASP A O 1
ATOM 785 N N . ILE A 1 104 ? 5.417 -16.109 -14.914 1.00 95.94 104 ILE A N 1
ATOM 786 C CA . ILE A 1 104 ? 5.497 -14.947 -15.799 1.00 95.94 104 ILE A CA 1
ATOM 787 C C . ILE A 1 104 ? 6.947 -14.780 -16.266 1.00 95.94 104 ILE A C 1
ATOM 789 O O . ILE A 1 104 ? 7.840 -14.443 -15.484 1.00 95.94 104 ILE A O 1
ATOM 793 N N . ALA A 1 105 ? 7.179 -15.004 -17.557 1.00 94.75 105 ALA A N 1
ATOM 794 C CA . ALA A 1 105 ? 8.463 -14.779 -18.214 1.00 94.75 105 ALA A CA 1
ATOM 795 C C . ALA A 1 105 ? 8.586 -13.331 -18.723 1.00 94.75 105 ALA A C 1
ATOM 797 O O . ALA A 1 105 ? 7.592 -12.613 -18.848 1.00 94.75 105 ALA A O 1
ATOM 798 N N . GLY A 1 106 ? 9.811 -12.886 -19.018 1.00 92.31 106 GLY A N 1
ATOM 799 C CA . GLY A 1 106 ? 10.065 -11.569 -19.621 1.00 92.31 106 GLY A CA 1
ATOM 800 C C . GLY A 1 106 ? 9.882 -10.365 -18.692 1.00 92.31 106 GLY A C 1
ATOM 801 O O . GLY A 1 106 ? 9.849 -9.228 -19.159 1.00 92.31 106 GLY A O 1
ATOM 802 N N . VAL A 1 107 ? 9.760 -10.587 -17.378 1.00 91.00 107 VAL A N 1
ATOM 803 C CA . VAL A 1 107 ? 9.617 -9.518 -16.364 1.00 91.00 107 VAL A CA 1
ATOM 804 C C . VAL A 1 107 ? 10.865 -9.328 -15.493 1.00 91.00 107 VAL A C 1
ATOM 806 O O . VAL A 1 107 ? 10.862 -8.507 -14.578 1.00 91.00 107 VAL A O 1
ATOM 809 N N . GLY A 1 108 ? 11.950 -10.053 -15.786 1.00 86.81 108 GLY A N 1
ATOM 810 C CA . GLY A 1 108 ? 13.206 -9.997 -15.029 1.00 86.81 108 GLY A CA 1
ATOM 811 C C . GLY A 1 108 ? 13.181 -10.750 -13.697 1.00 86.81 108 GLY A C 1
ATOM 812 O O . GLY A 1 108 ? 14.054 -10.545 -12.868 1.00 86.81 108 GLY A O 1
ATOM 813 N N . MET A 1 109 ? 12.187 -11.611 -13.470 1.00 88.31 109 MET A N 1
ATOM 814 C CA . MET A 1 109 ? 12.140 -12.502 -12.309 1.00 88.31 109 MET A CA 1
ATOM 815 C C . MET A 1 109 ? 12.385 -13.958 -12.712 1.00 88.31 109 MET A C 1
ATOM 817 O O . MET A 1 109 ? 11.976 -14.359 -13.806 1.00 88.31 109 MET A O 1
ATOM 821 N N . PRO A 1 110 ? 12.988 -14.778 -11.830 1.00 89.69 110 PRO A N 1
ATOM 822 C CA . PRO A 1 110 ? 13.095 -16.210 -12.060 1.00 89.69 110 PRO A CA 1
ATOM 823 C C . PRO A 1 110 ? 11.709 -16.862 -12.079 1.00 89.69 110 PRO A C 1
ATOM 825 O O . PRO A 1 110 ? 10.798 -16.450 -11.356 1.00 89.69 110 PRO A O 1
ATOM 828 N N . LEU A 1 111 ? 11.564 -17.906 -12.893 1.00 93.38 111 LEU A N 1
ATOM 829 C CA . LEU A 1 111 ? 10.425 -18.813 -12.797 1.00 93.38 111 LEU A CA 1
ATOM 830 C C . LEU A 1 111 ? 10.629 -19.716 -11.577 1.00 93.38 111 LEU A C 1
ATOM 832 O O . LEU A 1 111 ? 11.708 -20.287 -11.409 1.00 93.38 111 LEU A O 1
ATOM 836 N N . VAL A 1 112 ? 9.612 -19.829 -10.730 1.00 95.31 112 VAL A N 1
ATOM 837 C CA . VAL A 1 112 ? 9.670 -20.586 -9.470 1.00 95.31 112 VAL A CA 1
ATOM 838 C C . VAL A 1 112 ? 8.317 -21.222 -9.176 1.00 95.31 112 VAL A C 1
ATOM 840 O O . VAL A 1 112 ? 7.283 -20.685 -9.575 1.00 95.31 112 VAL A O 1
ATOM 843 N N . ASP A 1 113 ? 8.325 -22.363 -8.491 1.00 97.25 113 ASP A N 1
ATOM 844 C CA . ASP A 1 113 ? 7.121 -23.022 -7.990 1.00 97.25 113 ASP A CA 1
ATOM 845 C C . ASP A 1 113 ? 7.422 -23.771 -6.686 1.00 97.25 113 ASP A C 1
ATOM 847 O O . ASP A 1 113 ? 7.771 -24.951 -6.685 1.00 97.25 113 ASP A O 1
ATOM 851 N N . ASP A 1 114 ? 7.277 -23.058 -5.573 1.00 97.00 114 ASP A N 1
ATOM 852 C CA . ASP A 1 114 ? 7.448 -23.575 -4.216 1.00 97.00 114 ASP A CA 1
ATOM 853 C C . ASP A 1 114 ? 6.100 -23.854 -3.533 1.00 97.00 114 ASP A C 1
ATOM 855 O O . ASP A 1 114 ? 6.044 -24.060 -2.322 1.00 97.00 114 ASP A O 1
ATOM 859 N N . ARG A 1 115 ? 4.988 -23.880 -4.283 1.00 97.56 115 ARG A N 1
ATOM 860 C CA . ARG A 1 115 ? 3.626 -23.998 -3.727 1.00 97.56 115 ARG A CA 1
ATOM 861 C C . ARG A 1 115 ? 3.441 -25.202 -2.804 1.00 97.56 115 ARG A C 1
ATOM 863 O O . ARG A 1 115 ? 2.788 -25.084 -1.769 1.00 97.56 115 ARG A O 1
ATOM 870 N N . ALA A 1 116 ? 4.094 -26.319 -3.124 1.00 96.62 116 ALA A N 1
ATOM 871 C CA . ALA A 1 116 ? 4.062 -27.535 -2.315 1.00 96.62 116 ALA A CA 1
ATOM 872 C C . ALA A 1 116 ? 4.614 -27.341 -0.889 1.00 96.62 116 ALA A C 1
ATOM 874 O O . ALA A 1 116 ? 4.177 -28.034 0.020 1.00 96.62 116 ALA A O 1
ATOM 875 N N . PHE A 1 117 ? 5.547 -26.406 -0.666 1.00 95.62 117 PHE A N 1
ATOM 876 C CA . PHE A 1 117 ? 6.046 -26.086 0.679 1.00 95.62 117 PHE A CA 1
ATOM 877 C C . PHE A 1 117 ? 5.001 -25.355 1.543 1.00 95.62 117 PHE A C 1
ATOM 879 O O . PHE A 1 117 ? 5.095 -25.370 2.768 1.00 95.62 117 PHE A O 1
ATOM 886 N N . PHE A 1 118 ? 4.020 -24.708 0.912 1.00 96.81 118 PHE A N 1
ATOM 887 C CA . PHE A 1 118 ? 2.983 -23.910 1.568 1.00 96.81 118 PHE A CA 1
ATOM 888 C C . PHE A 1 118 ? 1.609 -24.596 1.578 1.00 96.81 118 PHE A C 1
ATOM 890 O O . PHE A 1 118 ? 0.621 -23.929 1.872 1.00 96.81 118 PHE A O 1
ATOM 897 N N . ASP A 1 119 ? 1.537 -25.886 1.229 1.00 96.12 119 ASP A N 1
ATOM 898 C CA . ASP A 1 119 ? 0.293 -26.666 1.137 1.00 96.12 119 ASP A CA 1
ATOM 899 C C . ASP A 1 119 ? -0.793 -26.011 0.263 1.00 96.12 119 ASP A C 1
ATOM 901 O O . ASP A 1 119 ? -1.978 -26.036 0.589 1.00 96.12 119 ASP A O 1
ATOM 905 N N . SER A 1 120 ? -0.385 -25.416 -0.861 1.00 97.62 120 SER A N 1
ATOM 906 C CA . SER A 1 120 ? -1.290 -24.742 -1.796 1.00 97.62 120 SER A CA 1
ATOM 907 C C . SER A 1 120 ? -1.084 -25.217 -3.231 1.00 97.62 120 SER A C 1
ATOM 909 O O . SER A 1 120 ? -0.002 -25.652 -3.614 1.00 97.62 120 SER A O 1
ATOM 911 N N . GLU A 1 121 ? -2.120 -25.088 -4.051 1.00 96.94 121 GLU A N 1
ATOM 912 C CA . GLU A 1 121 ? -2.099 -25.235 -5.501 1.00 96.94 121 GLU A CA 1
ATOM 913 C C . GLU A 1 121 ? -2.221 -23.885 -6.225 1.00 96.94 121 GLU A C 1
ATOM 915 O O . GLU A 1 121 ? -1.968 -23.819 -7.426 1.00 96.94 121 GLU A O 1
ATOM 920 N N . VAL A 1 122 ? -2.566 -22.784 -5.549 1.00 97.25 122 VAL A N 1
ATOM 921 C CA . VAL A 1 122 ? -2.822 -21.479 -6.204 1.00 97.25 122 VAL A CA 1
ATOM 922 C C . VAL A 1 122 ? -1.980 -20.318 -5.678 1.00 97.25 122 VAL A C 1
ATOM 924 O O . VAL A 1 122 ? -1.952 -19.261 -6.316 1.00 97.25 122 VAL A O 1
ATOM 927 N N . LEU A 1 123 ? -1.300 -20.494 -4.544 1.00 98.25 123 LEU A N 1
ATOM 928 C CA . LEU A 1 123 ? -0.536 -19.444 -3.879 1.00 98.25 123 LEU A CA 1
ATOM 929 C C . LEU A 1 123 ? 0.608 -18.939 -4.761 1.00 98.25 123 LEU A C 1
ATOM 931 O O . LEU A 1 123 ? 1.404 -19.712 -5.290 1.00 98.25 123 LEU A O 1
ATOM 935 N N . ARG A 1 124 ? 0.711 -17.618 -4.897 1.00 97.50 124 ARG A N 1
ATOM 936 C CA . ARG A 1 124 ? 1.737 -16.943 -5.704 1.00 97.50 124 ARG A CA 1
ATOM 937 C C . ARG A 1 124 ? 2.723 -16.162 -4.861 1.00 97.50 124 ARG A C 1
ATOM 939 O O . ARG A 1 124 ? 3.894 -16.071 -5.225 1.00 97.50 124 ARG A O 1
ATOM 946 N N . SER A 1 125 ? 2.291 -15.651 -3.715 1.00 95.94 125 SER A N 1
ATOM 947 C CA . SER A 1 125 ? 3.181 -14.996 -2.765 1.00 95.94 125 SER A CA 1
ATOM 948 C C . SER A 1 125 ? 2.725 -15.142 -1.319 1.00 95.94 125 SER A C 1
ATOM 950 O O . SER A 1 125 ? 1.539 -15.272 -1.019 1.00 95.94 125 SER A O 1
ATOM 952 N N . VAL A 1 126 ? 3.686 -15.062 -0.404 1.00 95.75 126 VAL A N 1
ATOM 953 C CA . VAL A 1 126 ? 3.419 -14.770 1.005 1.00 95.75 126 VAL A CA 1
ATOM 954 C C . VAL A 1 126 ? 4.021 -13.423 1.351 1.00 95.75 126 VAL A C 1
ATOM 956 O O . VAL A 1 126 ? 5.101 -13.064 0.882 1.00 95.75 126 VAL A O 1
ATOM 959 N N . GLN A 1 127 ? 3.313 -12.661 2.170 1.00 93.06 127 GLN A N 1
ATOM 960 C CA . GLN A 1 127 ? 3.748 -11.344 2.604 1.00 93.06 127 GLN A CA 1
ATOM 961 C C . GLN A 1 127 ? 3.822 -11.277 4.113 1.00 93.06 127 GLN A C 1
ATOM 963 O O . GLN A 1 127 ? 3.030 -11.897 4.817 1.00 93.06 127 GLN A O 1
ATOM 968 N N . LEU A 1 128 ? 4.726 -10.442 4.596 1.00 90.44 128 LEU A N 1
ATOM 969 C CA . LEU A 1 128 ? 4.717 -9.955 5.957 1.00 90.44 128 LEU A CA 1
ATOM 970 C C . LEU A 1 128 ? 4.400 -8.466 5.923 1.00 90.44 128 LEU A C 1
ATOM 972 O O . LEU A 1 128 ? 5.106 -7.698 5.274 1.00 90.44 128 LEU A O 1
ATOM 976 N N . LEU A 1 129 ? 3.378 -8.052 6.662 1.00 88.00 129 LEU A N 1
ATOM 977 C CA . LEU A 1 129 ? 3.154 -6.651 6.992 1.00 88.00 129 LEU A CA 1
ATOM 978 C C . LEU A 1 129 ? 3.085 -6.548 8.506 1.00 88.00 129 LEU A C 1
ATOM 980 O O . LEU A 1 129 ? 2.125 -7.023 9.110 1.00 88.00 129 LEU A O 1
ATOM 984 N N . SER A 1 130 ? 4.065 -5.900 9.136 1.00 80.94 130 SER A N 1
ATOM 985 C CA . SER A 1 130 ? 3.962 -5.603 10.569 1.00 80.94 130 SER A CA 1
ATOM 986 C C . SER A 1 130 ? 2.633 -4.889 10.860 1.00 80.94 130 SER A C 1
ATOM 988 O O . SER A 1 130 ? 2.160 -4.099 10.038 1.00 80.94 130 SER A O 1
ATOM 990 N N . ALA A 1 131 ? 2.011 -5.134 12.018 1.00 72.62 131 ALA A N 1
ATOM 991 C CA . ALA A 1 131 ? 0.658 -4.638 12.321 1.00 72.62 131 ALA A CA 1
ATOM 992 C C . ALA A 1 131 ? 0.488 -3.113 12.132 1.00 72.62 131 ALA A C 1
ATOM 994 O O . ALA A 1 131 ? -0.570 -2.635 11.705 1.00 72.62 131 ALA A O 1
ATOM 995 N N . GLY A 1 132 ? 1.557 -2.346 12.377 1.00 68.25 132 GLY A N 1
ATOM 996 C CA . GLY A 1 132 ? 1.618 -0.903 12.131 1.00 68.25 132 GLY A CA 1
ATOM 997 C C . GLY A 1 132 ? 1.582 -0.494 10.651 1.00 68.25 132 GLY A C 1
ATOM 998 O O . GLY A 1 132 ? 1.240 0.649 10.353 1.00 68.25 132 GLY A O 1
ATOM 999 N N . PHE A 1 133 ? 1.863 -1.404 9.719 1.00 72.62 133 PHE A N 1
ATOM 1000 C CA . PHE A 1 133 ? 1.961 -1.168 8.275 1.00 72.62 133 PHE A CA 1
ATOM 1001 C C . PHE A 1 133 ? 0.823 -1.775 7.458 1.00 72.62 133 PHE A C 1
ATOM 1003 O O . PHE A 1 133 ? 0.574 -1.271 6.368 1.00 72.62 133 PHE A O 1
ATOM 1010 N N . LEU A 1 134 ? 0.068 -2.746 7.988 1.00 78.81 134 LEU A N 1
ATOM 1011 C CA . LEU A 1 134 ? -1.114 -3.322 7.321 1.00 78.81 134 LEU A CA 1
ATOM 1012 C C . LEU A 1 134 ? -2.048 -2.247 6.742 1.00 78.81 134 LEU A C 1
ATOM 1014 O O . LEU A 1 134 ? -2.534 -2.332 5.621 1.00 78.81 134 LEU A O 1
ATOM 1018 N N . ALA A 1 135 ? -2.285 -1.199 7.524 1.00 74.56 135 ALA A N 1
ATOM 1019 C CA . ALA A 1 135 ? -3.179 -0.116 7.154 1.00 74.56 135 ALA A CA 1
ATOM 1020 C C . ALA A 1 135 ? -2.497 0.986 6.309 1.00 74.56 135 ALA A C 1
ATOM 1022 O O . ALA A 1 135 ? -3.076 2.055 6.109 1.00 74.56 135 ALA A O 1
ATOM 1023 N N . GLN A 1 136 ? -1.235 0.816 5.893 1.00 80.56 136 GLN A N 1
ATOM 1024 C CA . GLN A 1 136 ? -0.541 1.742 4.990 1.00 80.56 136 GLN A CA 1
ATOM 1025 C C . GLN A 1 136 ? -0.698 1.272 3.545 1.00 80.56 136 GLN A C 1
ATOM 1027 O O . GLN A 1 136 ? -0.221 0.209 3.158 1.00 80.56 136 GLN A O 1
ATOM 1032 N N . ARG A 1 137 ? -1.331 2.109 2.721 1.00 83.75 137 ARG A N 1
ATOM 1033 C CA . ARG A 1 137 ? -1.601 1.782 1.319 1.00 83.75 137 ARG A CA 1
ATOM 1034 C C . ARG A 1 137 ? -0.318 1.639 0.501 1.00 83.75 137 ARG A C 1
ATOM 1036 O O . ARG A 1 137 ? -0.201 0.692 -0.265 1.00 83.75 137 ARG A O 1
ATOM 1043 N N . ARG A 1 138 ? 0.656 2.520 0.746 1.00 84.44 138 ARG A N 1
ATOM 1044 C CA . ARG A 1 138 ? 2.012 2.452 0.190 1.00 84.44 138 ARG A CA 1
ATOM 1045 C C . ARG A 1 138 ? 2.666 1.087 0.412 1.00 84.44 138 ARG A C 1
ATOM 1047 O O . ARG A 1 138 ? 3.088 0.463 -0.551 1.00 84.44 138 ARG A O 1
ATOM 1054 N N . ALA A 1 139 ? 2.699 0.631 1.666 1.00 83.25 139 ALA A N 1
ATOM 1055 C CA . ALA A 1 139 ? 3.283 -0.649 2.060 1.00 83.25 139 ALA A CA 1
ATOM 1056 C C . ALA A 1 139 ? 2.607 -1.819 1.334 1.00 83.25 139 ALA A C 1
ATOM 1058 O O . ALA A 1 139 ? 3.266 -2.566 0.621 1.00 83.25 139 ALA A O 1
ATOM 1059 N N . GLY A 1 140 ? 1.279 -1.928 1.446 1.00 87.25 140 GLY A N 1
ATOM 1060 C CA . GLY A 1 140 ? 0.538 -3.031 0.831 1.00 87.25 140 GLY A CA 1
ATOM 1061 C C . GLY A 1 140 ? 0.686 -3.088 -0.692 1.00 87.25 140 GLY A C 1
ATOM 1062 O O . GLY A 1 140 ? 0.927 -4.159 -1.237 1.00 87.25 140 GLY A O 1
ATOM 1063 N N . LEU A 1 141 ? 0.597 -1.945 -1.383 1.00 89.31 141 LEU A N 1
ATOM 1064 C CA . LEU A 1 141 ? 0.758 -1.899 -2.842 1.00 89.31 141 LEU A CA 1
ATOM 1065 C C . LEU A 1 141 ? 2.183 -2.236 -3.282 1.00 89.31 141 LEU A C 1
ATOM 1067 O O . LEU A 1 141 ? 2.349 -2.958 -4.259 1.00 89.31 141 LEU A O 1
ATOM 1071 N N . HIS A 1 142 ? 3.191 -1.728 -2.570 1.00 88.50 142 HIS A N 1
ATOM 1072 C CA . HIS A 1 142 ? 4.590 -2.041 -2.849 1.00 88.50 142 HIS A CA 1
ATOM 1073 C C . HIS A 1 142 ? 4.855 -3.540 -2.683 1.00 88.50 142 HIS A C 1
ATOM 1075 O O . HIS A 1 142 ? 5.367 -4.171 -3.603 1.00 88.50 142 HIS A O 1
ATOM 1081 N N . GLN A 1 143 ? 4.435 -4.121 -1.551 1.00 88.06 143 GLN A N 1
ATOM 1082 C CA . GLN A 1 143 ? 4.647 -5.543 -1.284 1.00 88.06 143 GLN A CA 1
ATOM 1083 C C . GLN A 1 143 ? 3.920 -6.436 -2.294 1.00 88.06 143 GLN A C 1
ATOM 1085 O O . GLN A 1 143 ? 4.492 -7.399 -2.793 1.00 88.06 143 GLN A O 1
ATOM 1090 N N . LEU A 1 144 ? 2.687 -6.081 -2.661 1.00 90.44 144 LEU A N 1
ATOM 1091 C CA . LEU A 1 144 ? 1.919 -6.796 -3.679 1.00 90.44 144 LEU A CA 1
ATOM 1092 C C . LEU A 1 144 ? 2.560 -6.713 -5.069 1.00 90.44 144 LEU A C 1
ATOM 1094 O O . LEU A 1 144 ? 2.549 -7.690 -5.813 1.00 90.44 144 LEU A O 1
ATOM 1098 N N . ALA A 1 145 ? 3.167 -5.580 -5.413 1.00 90.19 145 ALA A N 1
ATOM 1099 C CA . ALA A 1 145 ? 3.774 -5.389 -6.720 1.00 90.19 145 ALA A CA 1
ATOM 1100 C C . ALA A 1 145 ? 5.044 -6.228 -6.953 1.00 90.19 145 ALA A C 1
ATOM 1102 O O . ALA A 1 145 ? 5.314 -6.541 -8.113 1.00 90.19 145 ALA A O 1
ATOM 1103 N N . HIS A 1 146 ? 5.757 -6.665 -5.903 1.00 88.81 146 HIS A N 1
ATOM 1104 C CA . HIS A 1 146 ? 6.908 -7.577 -6.036 1.00 88.81 146 HIS A CA 1
ATOM 1105 C C . HIS A 1 146 ? 6.566 -8.893 -6.755 1.00 88.81 146 HIS A C 1
ATOM 1107 O O . HIS A 1 146 ? 7.463 -9.515 -7.318 1.00 88.81 146 HIS A O 1
ATOM 1113 N N . HIS A 1 147 ? 5.294 -9.318 -6.792 1.00 89.75 147 HIS A N 1
ATOM 1114 C CA . HIS A 1 147 ? 4.907 -10.496 -7.578 1.00 89.75 147 HIS A CA 1
ATOM 1115 C C . HIS A 1 147 ? 5.170 -10.315 -9.080 1.00 89.75 147 HIS A C 1
ATOM 1117 O O . HIS A 1 147 ? 5.563 -11.257 -9.762 1.00 89.75 147 HIS A O 1
ATOM 1123 N N . TRP A 1 148 ? 4.982 -9.098 -9.592 1.00 89.44 148 TRP A N 1
ATOM 1124 C CA . TRP A 1 148 ? 5.155 -8.780 -11.009 1.00 89.44 148 TRP A CA 1
ATOM 1125 C C . TRP A 1 148 ? 6.489 -8.094 -11.306 1.00 89.44 148 TRP A C 1
ATOM 1127 O O . TRP A 1 148 ? 6.621 -7.492 -12.362 1.00 89.44 148 TRP A O 1
ATOM 1137 N N . GLY A 1 149 ? 7.477 -8.154 -10.414 1.00 75.44 149 GLY A N 1
ATOM 1138 C CA . GLY A 1 149 ? 8.851 -7.761 -10.732 1.00 75.44 149 GLY A CA 1
ATOM 1139 C C . GLY A 1 149 ? 9.382 -6.498 -10.066 1.00 75.44 149 GLY A C 1
ATOM 1140 O O . GLY A 1 149 ? 8.654 -5.567 -9.730 1.00 75.44 149 GLY A O 1
ATOM 1141 N N . ASP A 1 150 ? 10.705 -6.512 -9.945 1.00 70.94 150 ASP A N 1
ATOM 1142 C CA . ASP A 1 150 ? 11.635 -5.512 -9.402 1.00 70.94 150 ASP A CA 1
ATOM 1143 C C . ASP A 1 150 ? 13.095 -5.804 -9.836 1.00 70.94 150 ASP A C 1
ATOM 1145 O O . ASP A 1 150 ? 13.921 -4.901 -9.852 1.00 70.94 150 ASP A O 1
ATOM 1149 N N . MET A 1 151 ? 13.390 -7.031 -10.288 1.00 72.56 151 MET A N 1
ATOM 1150 C CA . MET A 1 151 ? 14.727 -7.515 -10.677 1.00 72.56 151 MET A CA 1
ATOM 1151 C C . MET A 1 151 ? 15.070 -7.417 -12.181 1.00 72.56 151 MET A C 1
ATOM 1153 O O . MET A 1 151 ? 15.935 -8.135 -12.668 1.00 72.56 151 MET A O 1
ATOM 1157 N N . SER A 1 152 ? 14.443 -6.527 -12.963 1.00 75.62 152 SER A N 1
ATOM 1158 C CA . SER A 1 152 ? 14.812 -6.381 -14.394 1.00 75.62 152 SER A CA 1
ATOM 1159 C C . SER A 1 152 ? 16.200 -5.773 -14.641 1.00 75.62 152 SER A C 1
ATOM 1161 O O . SER A 1 152 ? 16.557 -5.613 -15.802 1.00 75.62 152 SER A O 1
ATOM 1163 N N . ASP A 1 153 ? 16.930 -5.404 -13.587 1.00 84.69 153 ASP A N 1
ATOM 1164 C CA . ASP A 1 153 ? 18.270 -4.814 -13.639 1.00 84.69 153 ASP A CA 1
ATOM 1165 C C . ASP A 1 153 ? 18.402 -3.700 -14.694 1.0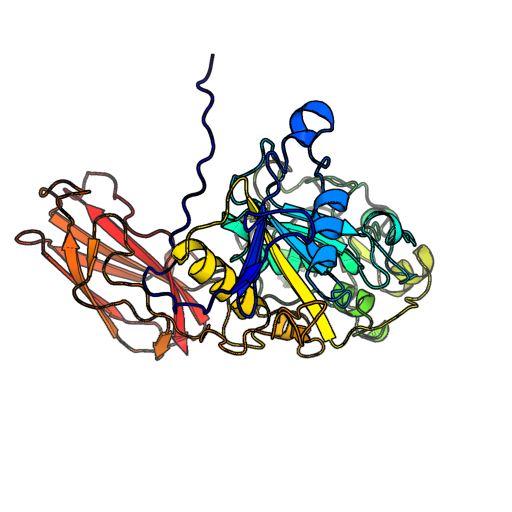0 84.69 153 ASP A C 1
ATOM 1167 O O . ASP A 1 153 ? 19.132 -3.784 -15.682 1.00 84.69 153 ASP A O 1
ATOM 1171 N N . LEU A 1 154 ? 17.618 -2.630 -14.509 1.00 89.62 154 LEU A N 1
ATOM 1172 C CA . LEU A 1 154 ? 17.617 -1.502 -15.448 1.00 89.62 154 LEU A CA 1
ATOM 1173 C C . LEU A 1 154 ? 18.982 -0.801 -15.527 1.00 89.62 154 LEU A C 1
ATOM 1175 O O . LEU A 1 154 ? 19.241 -0.091 -16.496 1.00 89.62 154 LEU A O 1
ATOM 1179 N N . ALA A 1 155 ? 19.827 -0.968 -14.508 1.00 89.31 155 ALA A N 1
ATOM 1180 C CA . ALA A 1 155 ? 21.169 -0.417 -14.489 1.00 89.31 155 ALA A CA 1
ATOM 1181 C C . ALA A 1 155 ? 22.085 -1.199 -15.439 1.00 89.31 155 ALA A C 1
ATOM 1183 O O . ALA A 1 155 ? 22.705 -0.569 -16.295 1.00 89.31 155 ALA A O 1
ATOM 1184 N N . ASP A 1 156 ? 22.090 -2.536 -15.374 1.00 91.00 156 ASP A N 1
ATOM 1185 C CA . ASP A 1 156 ? 22.856 -3.380 -16.300 1.00 91.00 156 ASP A CA 1
ATOM 1186 C C . ASP A 1 156 ? 22.409 -3.187 -17.756 1.00 91.00 156 ASP A C 1
ATOM 1188 O O . ASP A 1 156 ? 23.241 -2.939 -18.630 1.00 91.00 156 ASP A O 1
ATOM 1192 N N . ILE A 1 157 ? 21.093 -3.149 -18.013 1.00 93.38 157 ILE A N 1
ATOM 1193 C CA . ILE A 1 157 ? 20.548 -2.867 -19.357 1.00 93.38 157 ILE A CA 1
ATOM 1194 C C . ILE A 1 157 ? 21.049 -1.514 -19.889 1.00 93.38 157 ILE A C 1
ATOM 1196 O O . ILE A 1 157 ? 21.337 -1.375 -21.079 1.00 93.38 157 ILE A O 1
ATOM 1200 N N . ALA A 1 158 ? 21.164 -0.508 -19.019 1.00 94.12 158 ALA A N 1
ATOM 1201 C CA . ALA A 1 158 ? 21.665 0.816 -19.377 1.00 94.12 158 ALA A CA 1
ATOM 1202 C C . ALA A 1 158 ? 23.203 0.919 -19.397 1.00 94.12 158 ALA A C 1
ATOM 1204 O O . ALA A 1 158 ? 23.729 1.968 -19.772 1.00 94.12 158 ALA A O 1
ATOM 1205 N N . GLY A 1 159 ? 23.934 -0.125 -18.988 1.00 93.62 159 GLY A N 1
ATOM 1206 C CA . GLY A 1 159 ? 25.389 -0.092 -18.824 1.00 93.62 159 GLY A CA 1
ATOM 1207 C C . GLY A 1 159 ? 25.860 0.838 -17.699 1.00 93.62 159 GLY A C 1
ATOM 1208 O O . GLY A 1 159 ? 26.960 1.388 -17.769 1.00 93.62 159 GLY A O 1
ATOM 1209 N N . VAL A 1 160 ? 25.023 1.049 -16.681 1.00 90.75 160 VAL A N 1
ATOM 1210 C CA . VAL A 1 160 ? 25.284 1.912 -15.525 1.00 90.75 160 VAL A CA 1
ATOM 1211 C C . VAL A 1 160 ? 25.643 1.059 -14.312 1.00 90.75 160 VAL A C 1
ATOM 1213 O O . VAL A 1 160 ? 25.022 0.037 -14.048 1.00 90.75 160 VAL A O 1
ATOM 1216 N N . VAL A 1 161 ? 26.626 1.501 -13.526 1.00 87.69 161 VAL A N 1
ATOM 1217 C CA . VAL A 1 161 ? 26.970 0.843 -12.258 1.00 87.69 161 VAL A CA 1
ATOM 1218 C C . VAL A 1 161 ? 25.898 1.156 -11.211 1.00 87.69 161 VAL A C 1
ATOM 1220 O O . VAL A 1 161 ? 25.729 2.315 -10.824 1.00 87.69 161 VAL A O 1
ATOM 1223 N N . SER A 1 162 ? 25.197 0.128 -10.731 1.00 81.06 162 SER A N 1
ATOM 1224 C CA . SER A 1 162 ? 24.208 0.255 -9.657 1.00 81.06 162 SER A CA 1
ATOM 1225 C C . SER A 1 162 ? 24.843 0.777 -8.364 1.00 81.06 162 SER A C 1
ATOM 1227 O O . SER A 1 162 ? 25.889 0.298 -7.925 1.00 81.06 162 SER A O 1
ATOM 1229 N N . ALA A 1 163 ? 24.196 1.750 -7.723 1.00 79.00 163 ALA A N 1
ATOM 1230 C CA . ALA A 1 163 ? 24.552 2.240 -6.391 1.00 79.00 163 ALA A CA 1
ATOM 1231 C C . ALA A 1 163 ? 23.299 2.762 -5.667 1.00 79.00 163 ALA A C 1
ATOM 1233 O O . ALA A 1 163 ? 22.226 2.847 -6.260 1.00 79.00 163 ALA A O 1
ATOM 1234 N N . GLY A 1 164 ? 23.432 3.124 -4.388 1.00 70.56 164 GLY A N 1
ATOM 1235 C CA . GLY A 1 164 ? 22.326 3.643 -3.576 1.00 70.56 164 GLY A CA 1
ATOM 1236 C C . GLY A 1 164 ? 21.790 2.620 -2.573 1.00 70.56 164 GLY A C 1
ATOM 1237 O O . GLY A 1 164 ? 22.564 1.860 -1.992 1.00 70.56 164 GLY A O 1
ATOM 1238 N N . PHE A 1 165 ? 20.479 2.648 -2.319 1.00 68.38 165 PHE A N 1
ATOM 1239 C CA . PHE A 1 165 ? 19.811 1.759 -1.364 1.00 68.38 165 PHE A CA 1
ATOM 1240 C C . PHE A 1 165 ? 19.588 0.372 -1.974 1.00 68.38 165 PHE A C 1
ATOM 1242 O O . PHE A 1 165 ? 18.887 0.258 -2.974 1.00 68.38 165 PHE A O 1
ATOM 1249 N N . GLU A 1 166 ? 20.202 -0.655 -1.374 1.00 71.56 166 GLU A N 1
ATOM 1250 C CA . GLU A 1 166 ? 20.102 -2.065 -1.790 1.00 71.56 166 GLU A CA 1
ATOM 1251 C C . GLU A 1 166 ? 20.186 -2.288 -3.322 1.00 71.56 166 GLU A C 1
ATOM 1253 O O . GLU A 1 166 ? 19.311 -2.932 -3.903 1.00 71.56 166 GLU A O 1
ATOM 1258 N N . PRO A 1 167 ? 21.244 -1.795 -3.995 1.00 74.06 167 PRO A N 1
ATOM 1259 C CA . PRO A 1 167 ? 21.322 -1.686 -5.460 1.00 74.06 167 PRO A CA 1
ATOM 1260 C C . PRO A 1 167 ? 21.221 -3.018 -6.219 1.00 74.06 167 PRO A C 1
ATOM 1262 O O . PRO A 1 167 ? 20.904 -3.026 -7.400 1.00 74.06 167 PRO A O 1
ATOM 1265 N N . GLU A 1 168 ? 21.476 -4.136 -5.541 1.00 74.62 168 GLU A N 1
ATOM 1266 C CA . GLU A 1 168 ? 21.349 -5.503 -6.069 1.00 74.62 168 GLU A CA 1
ATOM 1267 C C . GLU A 1 168 ? 19.882 -5.984 -6.128 1.00 74.62 168 GLU A C 1
ATOM 1269 O O . GLU A 1 168 ? 19.580 -7.019 -6.714 1.00 74.62 168 GLU A O 1
ATOM 1274 N N . ARG A 1 169 ? 18.966 -5.287 -5.441 1.00 67.31 169 ARG A N 1
ATOM 1275 C CA . ARG A 1 169 ? 17.562 -5.693 -5.234 1.00 67.31 169 ARG A CA 1
ATOM 1276 C C . ARG A 1 169 ? 16.552 -4.618 -5.629 1.00 67.31 169 ARG A C 1
ATOM 1278 O O . ARG A 1 169 ? 15.352 -4.862 -5.584 1.00 67.31 169 ARG A O 1
ATOM 1285 N N . HIS A 1 170 ? 17.029 -3.426 -5.964 1.00 72.88 170 HIS A N 1
ATOM 1286 C CA . HIS A 1 170 ? 16.225 -2.217 -6.057 1.00 72.88 170 HIS A CA 1
ATOM 1287 C C . HIS A 1 170 ? 16.442 -1.527 -7.405 1.00 72.88 170 HIS A C 1
ATOM 1289 O O . HIS A 1 170 ? 17.549 -1.477 -7.940 1.00 72.88 170 HIS A O 1
ATOM 1295 N N . THR A 1 171 ? 15.358 -0.994 -7.970 1.00 80.81 171 THR A N 1
ATOM 1296 C CA . THR A 1 171 ? 15.395 -0.240 -9.225 1.00 80.81 171 THR A CA 1
ATOM 1297 C C . THR A 1 171 ? 16.298 0.990 -9.058 1.00 80.81 171 THR A C 1
ATOM 1299 O O . THR A 1 171 ? 16.127 1.733 -8.083 1.00 80.81 171 THR A O 1
ATOM 1302 N N . PRO A 1 172 ? 17.209 1.265 -10.013 1.00 85.31 172 PRO A N 1
ATOM 1303 C CA . PRO A 1 172 ? 18.072 2.437 -9.947 1.00 85.31 172 PRO A CA 1
ATOM 1304 C C . PRO A 1 172 ? 17.274 3.748 -9.930 1.00 85.31 172 PRO A C 1
ATOM 1306 O O . PRO A 1 172 ? 16.071 3.812 -10.193 1.00 85.31 172 PRO A O 1
ATOM 1309 N N . LEU A 1 173 ? 17.963 4.846 -9.654 1.00 88.50 173 LEU A N 1
ATOM 1310 C CA . LEU A 1 173 ? 17.461 6.191 -9.858 1.00 88.50 173 LEU A CA 1
ATOM 1311 C C . LEU A 1 173 ? 17.136 6.394 -11.344 1.00 88.50 173 LEU A C 1
ATOM 1313 O O . LEU A 1 173 ? 18.041 6.388 -12.185 1.00 88.50 173 LEU A O 1
ATOM 1317 N N . VAL A 1 174 ? 15.849 6.584 -11.652 1.00 90.06 174 VAL A N 1
ATOM 1318 C CA . VAL A 1 174 ? 15.334 6.704 -13.025 1.00 90.06 174 VAL A CA 1
ATOM 1319 C C . VAL A 1 174 ? 14.233 7.762 -13.177 1.00 90.06 174 VAL A C 1
ATOM 1321 O O . VAL A 1 174 ? 13.618 8.201 -12.201 1.00 90.06 174 VAL A O 1
ATOM 1324 N N . SER A 1 175 ? 13.972 8.173 -14.421 1.00 92.00 175 SER A N 1
ATOM 1325 C CA . SER A 1 175 ? 12.898 9.092 -14.816 1.00 92.00 175 SER A CA 1
ATOM 1326 C C . SER A 1 175 ? 12.188 8.611 -16.093 1.00 92.00 175 SER A C 1
ATOM 1328 O O . SER A 1 175 ? 12.867 8.429 -17.098 1.00 92.00 175 SER A O 1
ATOM 1330 N N . PRO A 1 176 ? 10.846 8.521 -16.124 1.00 88.38 176 PRO A N 1
ATOM 1331 C CA . PRO A 1 176 ? 9.973 8.448 -14.954 1.00 88.38 176 PRO A CA 1
ATOM 1332 C C . PRO A 1 176 ? 10.308 7.206 -14.112 1.00 88.38 176 PRO A C 1
ATOM 1334 O O . PRO A 1 176 ? 10.757 6.192 -14.635 1.00 88.38 176 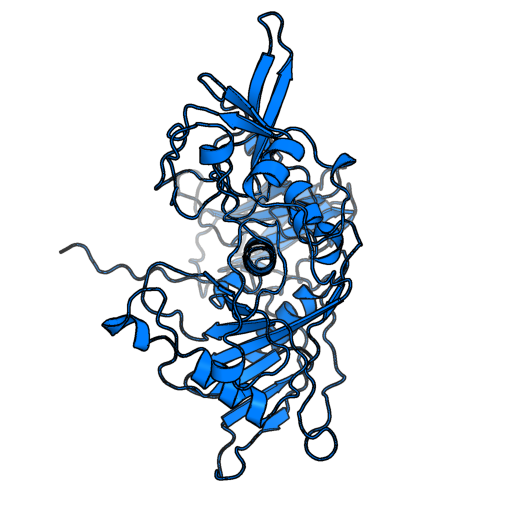PRO A O 1
ATOM 1337 N N . GLY A 1 177 ? 10.125 7.303 -12.795 1.00 77.38 177 GLY A N 1
ATOM 1338 C CA . GLY A 1 177 ? 10.492 6.222 -11.869 1.00 77.38 177 GLY A CA 1
ATOM 1339 C C . GLY A 1 177 ? 9.576 6.050 -10.666 1.00 77.38 177 GLY A C 1
ATOM 1340 O O . GLY A 1 177 ? 9.722 5.074 -9.931 1.00 77.38 177 GLY A O 1
ATOM 1341 N N . ALA A 1 178 ? 8.622 6.965 -10.449 1.00 73.44 178 ALA A N 1
ATOM 1342 C CA . ALA A 1 178 ? 7.715 6.860 -9.313 1.00 73.44 178 ALA A CA 1
ATOM 1343 C C . ALA A 1 178 ? 6.986 5.518 -9.344 1.00 73.44 178 ALA A C 1
ATOM 1345 O O . ALA A 1 178 ? 6.389 5.167 -10.360 1.00 73.44 178 ALA A O 1
ATOM 1346 N N . THR A 1 179 ? 6.999 4.820 -8.203 1.00 77.69 179 THR A N 1
ATOM 1347 C CA . THR A 1 179 ? 6.308 3.542 -7.937 1.00 77.69 179 THR A CA 1
ATOM 1348 C C . THR A 1 179 ? 6.803 2.311 -8.693 1.00 77.69 179 THR A C 1
ATOM 1350 O O . THR A 1 179 ? 6.159 1.263 -8.604 1.00 77.69 179 THR A O 1
ATOM 1353 N N . ILE A 1 180 ? 7.936 2.384 -9.398 1.00 81.62 180 ILE A N 1
ATOM 1354 C CA . ILE A 1 180 ? 8.630 1.140 -9.744 1.00 81.62 180 ILE A CA 1
ATOM 1355 C C . ILE A 1 180 ? 9.076 0.506 -8.423 1.00 81.62 180 ILE A C 1
ATOM 1357 O O . ILE A 1 180 ? 9.579 1.194 -7.529 1.00 81.62 180 ILE A O 1
ATOM 1361 N N . VAL A 1 181 ? 8.810 -0.788 -8.271 1.00 67.88 181 VAL A N 1
ATOM 1362 C CA . VAL A 1 181 ? 9.127 -1.512 -7.042 1.00 67.88 181 VAL A CA 1
ATOM 1363 C C . VAL A 1 181 ? 10.624 -1.425 -6.767 1.00 67.88 181 VAL A C 1
ATOM 1365 O O . VAL A 1 181 ? 11.456 -1.530 -7.671 1.00 67.88 181 VAL A O 1
ATOM 1368 N N . GLY A 1 182 ? 10.941 -1.138 -5.509 1.00 56.31 182 GLY A N 1
ATOM 1369 C CA . GLY A 1 182 ? 12.303 -0.930 -5.060 1.00 56.31 182 GLY A CA 1
ATOM 1370 C C . GLY A 1 182 ? 13.017 0.283 -5.668 1.00 56.31 182 GLY A C 1
ATOM 1371 O O . GLY A 1 182 ? 14.229 0.266 -5.740 1.00 56.31 182 GLY A O 1
ATOM 1372 N N . ALA A 1 183 ? 12.347 1.329 -6.154 1.00 60.69 183 ALA A N 1
ATOM 1373 C CA . ALA A 1 183 ? 13.068 2.520 -6.618 1.00 60.69 183 ALA A CA 1
ATOM 1374 C C . ALA A 1 183 ? 13.896 3.183 -5.494 1.00 60.69 183 ALA A C 1
ATOM 1376 O O . ALA A 1 183 ? 13.450 3.257 -4.349 1.00 60.69 183 ALA A O 1
ATOM 1377 N N . VAL A 1 184 ? 15.058 3.756 -5.848 1.00 73.50 184 VAL A N 1
ATOM 1378 C CA . VAL A 1 184 ? 15.886 4.606 -4.954 1.00 73.50 184 VAL A CA 1
ATOM 1379 C C . VAL A 1 184 ? 15.061 5.715 -4.280 1.00 73.50 184 VAL A C 1
ATOM 1381 O O . VAL A 1 184 ? 15.365 6.153 -3.169 1.00 73.50 184 VAL A O 1
ATOM 1384 N N . LEU A 1 185 ? 14.002 6.177 -4.950 1.00 79.88 185 LEU A N 1
ATOM 1385 C CA . LEU A 1 185 ? 13.048 7.135 -4.406 1.00 79.88 185 LEU A CA 1
ATOM 1386 C C . LEU A 1 185 ? 11.784 6.430 -3.910 1.00 79.88 185 LEU A C 1
ATOM 1388 O O . LEU A 1 185 ? 11.194 5.604 -4.604 1.00 79.88 185 LEU A O 1
ATOM 1392 N N . ASP A 1 186 ? 11.301 6.853 -2.745 1.00 79.88 186 ASP A N 1
ATOM 1393 C CA . ASP A 1 186 ? 9.965 6.514 -2.268 1.00 79.88 186 ASP A CA 1
ATOM 1394 C C . ASP A 1 186 ? 8.906 6.965 -3.288 1.00 79.88 186 ASP A C 1
ATOM 1396 O O . ASP A 1 186 ? 9.030 8.030 -3.893 1.00 79.88 186 ASP A O 1
ATOM 1400 N N . GLY A 1 187 ? 7.826 6.192 -3.452 1.00 83.56 187 GLY A N 1
ATOM 1401 C CA . GLY A 1 187 ? 6.801 6.452 -4.471 1.00 83.56 187 GLY A CA 1
ATOM 1402 C C . GLY A 1 187 ? 6.088 7.811 -4.354 1.00 83.56 187 GLY A C 1
ATOM 1403 O O . GLY A 1 187 ? 5.434 8.238 -5.305 1.00 83.56 187 GLY A O 1
ATOM 1404 N N . THR A 1 188 ? 6.240 8.534 -3.237 1.00 85.00 188 THR A N 1
ATOM 1405 C CA . THR A 1 188 ? 5.806 9.938 -3.094 1.00 85.00 188 THR A CA 1
ATOM 1406 C C . THR A 1 188 ? 6.698 10.949 -3.824 1.00 85.00 188 THR A C 1
ATOM 1408 O O . THR A 1 188 ? 6.396 12.151 -3.844 1.00 85.00 188 THR A O 1
ATOM 1411 N N . ARG A 1 189 ? 7.816 10.502 -4.395 1.00 87.06 189 ARG A N 1
ATOM 1412 C CA . ARG A 1 189 ? 8.742 11.298 -5.195 1.00 87.06 189 ARG A CA 1
ATOM 1413 C C . ARG A 1 189 ? 8.903 10.697 -6.580 1.00 87.06 189 ARG A C 1
ATOM 1415 O O . ARG A 1 189 ? 8.878 9.488 -6.777 1.00 87.06 189 ARG A O 1
ATOM 1422 N N . GLU A 1 190 ? 9.128 11.584 -7.534 1.00 90.12 190 GLU A N 1
ATOM 1423 C CA . GLU A 1 190 ? 9.516 11.233 -8.890 1.00 90.12 190 GLU A CA 1
ATOM 1424 C C . GLU A 1 190 ? 10.562 12.219 -9.395 1.00 90.12 190 GLU A C 1
ATOM 1426 O O . GLU A 1 190 ? 10.665 13.345 -8.902 1.00 90.12 190 GLU A O 1
ATOM 1431 N N . ILE A 1 191 ? 11.314 11.819 -10.410 1.00 91.56 191 ILE A N 1
ATOM 1432 C CA . ILE A 1 191 ? 12.148 12.746 -11.161 1.00 91.56 191 ILE A CA 1
ATOM 1433 C C . ILE A 1 191 ? 11.325 13.254 -12.339 1.00 91.56 191 ILE A C 1
ATOM 1435 O O . ILE A 1 191 ? 10.773 12.469 -13.106 1.00 91.56 191 ILE A O 1
ATOM 1439 N N . ARG A 1 192 ? 11.236 14.580 -12.477 1.00 92.38 192 ARG A N 1
ATOM 1440 C CA . ARG A 1 192 ? 10.631 15.230 -13.640 1.00 92.38 192 ARG A CA 1
ATOM 1441 C C . ARG A 1 192 ? 11.673 15.991 -14.430 1.00 92.38 192 ARG A C 1
ATOM 1443 O O . ARG A 1 192 ? 12.585 16.608 -13.880 1.00 92.38 192 ARG A O 1
ATOM 1450 N N . ARG A 1 193 ? 11.458 15.987 -15.735 1.00 92.56 193 ARG A N 1
ATOM 1451 C CA . ARG A 1 193 ? 12.204 16.749 -16.723 1.00 92.56 193 ARG A CA 1
ATOM 1452 C C . ARG A 1 193 ? 11.633 18.165 -16.838 1.00 92.56 193 ARG A C 1
ATOM 1454 O O . ARG A 1 193 ? 10.424 18.335 -16.994 1.00 92.56 193 ARG A O 1
ATOM 1461 N N . PHE A 1 194 ? 12.495 19.176 -16.791 1.00 91.31 194 PHE A N 1
ATOM 1462 C CA . PHE A 1 194 ? 12.142 20.589 -16.927 1.00 91.31 194 PHE A CA 1
ATOM 1463 C C . PHE A 1 194 ? 12.983 21.243 -18.024 1.00 91.31 194 PHE A C 1
ATOM 1465 O O . PHE A 1 194 ? 14.202 21.090 -18.063 1.00 91.31 194 PHE A O 1
ATOM 1472 N N . SER A 1 195 ? 12.339 22.017 -18.895 1.00 92.25 195 SER A N 1
ATOM 1473 C CA . SER A 1 195 ? 13.036 22.844 -19.882 1.00 92.25 195 SER A CA 1
ATOM 1474 C C . SER A 1 195 ? 13.429 24.188 -19.271 1.00 92.25 195 SER A C 1
ATOM 1476 O O . SER A 1 195 ? 12.601 24.866 -18.662 1.00 92.25 195 SER A O 1
ATOM 1478 N N . THR A 1 196 ? 14.686 24.582 -19.453 1.00 88.25 196 THR A N 1
ATOM 1479 C CA . THR A 1 196 ? 15.237 25.880 -19.040 1.00 88.25 196 THR A CA 1
ATOM 1480 C C . THR A 1 196 ? 15.917 26.565 -20.225 1.00 88.25 196 THR A C 1
ATOM 1482 O O . THR A 1 196 ? 16.175 25.935 -21.250 1.00 88.25 196 THR A O 1
ATOM 1485 N N . GLU A 1 197 ? 16.246 27.850 -20.089 1.00 88.12 197 GLU A N 1
ATOM 1486 C CA . GLU A 1 197 ? 17.007 28.589 -21.110 1.00 88.12 197 GLU A CA 1
ATOM 1487 C C . GLU A 1 197 ? 18.398 27.985 -21.371 1.00 88.12 197 GLU A C 1
ATOM 1489 O O . GLU A 1 197 ? 18.908 28.069 -22.485 1.00 88.12 197 GLU A O 1
ATOM 1494 N N . ALA A 1 198 ? 18.994 27.341 -20.362 1.00 84.25 198 ALA A N 1
ATOM 1495 C CA . ALA A 1 198 ? 20.301 26.690 -20.445 1.00 84.25 198 ALA A CA 1
ATOM 1496 C C . ALA A 1 198 ? 20.234 25.236 -20.953 1.00 84.25 198 ALA A C 1
ATOM 1498 O O . ALA A 1 198 ? 21.268 24.582 -21.068 1.00 84.25 198 ALA A O 1
ATOM 1499 N N . GLY A 1 199 ? 19.033 24.728 -21.249 1.00 87.38 199 GLY A N 1
ATOM 1500 C CA . GLY A 1 199 ? 18.799 23.344 -21.645 1.00 87.38 199 GLY A CA 1
ATOM 1501 C C . GLY A 1 199 ? 17.891 22.598 -20.674 1.00 87.38 199 GLY A C 1
ATOM 1502 O O . GLY A 1 199 ? 17.094 23.183 -19.937 1.00 87.38 199 GLY A O 1
ATOM 1503 N N . GLU A 1 200 ? 17.971 21.279 -20.710 1.00 90.31 200 GLU A N 1
ATOM 1504 C CA . GLU A 1 200 ? 17.145 20.400 -19.893 1.00 90.31 200 GLU A CA 1
ATOM 1505 C C . GLU A 1 200 ? 17.759 20.169 -18.514 1.00 90.31 200 GLU A C 1
ATOM 1507 O O . GLU A 1 200 ? 18.963 19.956 -18.395 1.00 90.31 200 GLU A O 1
ATOM 1512 N N . VAL A 1 201 ? 16.918 20.180 -17.480 1.00 93.56 201 VAL A N 1
ATOM 1513 C CA . VAL A 1 201 ? 17.302 19.788 -16.120 1.00 93.56 201 VAL A CA 1
ATOM 1514 C C . VAL A 1 201 ? 16.303 18.783 -15.565 1.00 93.56 201 VAL A C 1
ATOM 1516 O O . VAL A 1 201 ? 15.100 18.868 -15.823 1.00 93.56 201 VAL A O 1
ATOM 1519 N N . PHE A 1 202 ? 16.791 17.853 -14.755 1.00 94.75 202 PHE A N 1
ATOM 1520 C CA . PHE A 1 202 ? 15.963 16.894 -14.035 1.00 94.75 202 PHE A CA 1
ATOM 1521 C C . PHE A 1 202 ? 15.871 17.316 -12.574 1.00 94.75 202 PHE A C 1
ATOM 1523 O O . PHE A 1 202 ? 16.881 17.647 -11.957 1.00 94.75 202 PHE A O 1
ATOM 1530 N N . ARG A 1 203 ? 14.664 17.337 -12.004 1.00 93.44 203 ARG A N 1
ATOM 1531 C CA . ARG A 1 203 ? 14.462 17.692 -10.594 1.00 93.44 203 ARG A CA 1
ATOM 1532 C C . ARG A 1 203 ? 13.487 16.750 -9.917 1.00 93.44 203 ARG A C 1
ATOM 1534 O O . ARG A 1 203 ? 12.528 16.285 -10.531 1.00 93.44 203 ARG A O 1
ATOM 1541 N N . VAL A 1 204 ? 13.704 16.544 -8.625 1.00 90.31 204 VAL A N 1
ATOM 1542 C CA . VAL A 1 204 ? 12.766 15.861 -7.737 1.00 90.31 204 VAL A CA 1
ATOM 1543 C C . VAL A 1 204 ? 11.453 16.639 -7.703 1.00 90.31 204 VAL A C 1
ATOM 1545 O O . VAL A 1 204 ? 11.425 17.837 -7.412 1.00 90.31 204 VAL A O 1
ATOM 1548 N N . ALA A 1 205 ? 10.352 15.947 -7.951 1.00 89.25 205 ALA A N 1
ATOM 1549 C CA . ALA A 1 205 ? 8.993 16.438 -7.805 1.00 89.25 205 ALA A CA 1
ATOM 1550 C C . ALA A 1 205 ? 8.198 15.529 -6.858 1.00 89.25 205 ALA A C 1
ATOM 1552 O O . ALA A 1 205 ? 8.568 14.382 -6.608 1.00 89.25 205 ALA A O 1
ATOM 1553 N N . ALA A 1 206 ? 7.095 16.048 -6.320 1.00 86.50 206 ALA A N 1
ATOM 1554 C CA . ALA A 1 206 ? 6.114 15.204 -5.651 1.00 86.50 206 ALA A CA 1
ATOM 1555 C C . ALA A 1 206 ? 5.299 14.433 -6.698 1.00 86.50 206 ALA A C 1
ATOM 1557 O O . ALA A 1 206 ? 4.831 15.033 -7.672 1.00 86.50 206 ALA A O 1
ATOM 1558 N N . SER A 1 207 ? 5.095 13.137 -6.463 1.00 87.50 207 SER A N 1
ATOM 1559 C CA . SER A 1 207 ? 4.231 12.307 -7.302 1.00 87.50 207 SER A CA 1
ATOM 1560 C C . SER A 1 207 ? 2.795 12.823 -7.256 1.00 87.50 207 SER A C 1
ATOM 1562 O O . SER A 1 207 ? 2.283 13.208 -6.199 1.00 87.50 207 SER A O 1
ATOM 1564 N N . THR A 1 208 ? 2.127 12.832 -8.407 1.00 84.44 208 THR A N 1
ATOM 1565 C CA . THR A 1 208 ? 0.730 13.276 -8.490 1.00 84.44 208 THR A CA 1
ATOM 1566 C C . THR A 1 208 ? -0.183 12.236 -7.845 1.00 84.44 208 THR A C 1
ATOM 1568 O O . THR A 1 208 ? -0.063 11.052 -8.133 1.00 84.44 208 THR A O 1
ATOM 1571 N N . ALA A 1 209 ? -1.097 12.672 -6.974 1.00 80.94 209 ALA A N 1
ATOM 1572 C CA . ALA A 1 209 ? -2.109 11.793 -6.392 1.00 80.94 209 ALA A CA 1
ATOM 1573 C C . ALA A 1 209 ? -3.309 11.590 -7.355 1.00 80.94 209 ALA A C 1
ATOM 1575 O O . ALA A 1 209 ? -3.743 12.567 -7.973 1.00 80.94 209 ALA A O 1
ATOM 1576 N N . PRO A 1 210 ? -3.918 10.389 -7.422 1.00 83.62 210 PRO A N 1
ATOM 1577 C CA . PRO A 1 210 ? -3.482 9.177 -6.737 1.00 83.62 210 PRO A CA 1
ATOM 1578 C C . PRO A 1 210 ? -2.148 8.672 -7.299 1.00 83.62 210 PRO A C 1
ATOM 1580 O O . PRO A 1 210 ? -1.938 8.694 -8.505 1.00 83.62 210 PRO A O 1
ATOM 1583 N N . VAL A 1 211 ? -1.255 8.236 -6.414 1.00 86.12 211 VAL A N 1
ATOM 1584 C CA . VAL A 1 211 ? 0.024 7.631 -6.791 1.00 86.12 211 VAL A CA 1
ATOM 1585 C C . VAL A 1 211 ? -0.283 6.249 -7.380 1.00 86.12 211 VAL A C 1
ATOM 1587 O O . VAL A 1 211 ? -0.861 5.406 -6.690 1.00 86.12 211 VAL A O 1
ATOM 1590 N N . LEU A 1 212 ? 0.018 6.069 -8.671 1.00 87.38 212 LEU A N 1
ATOM 1591 C CA . LEU A 1 212 ? -0.319 4.887 -9.479 1.00 87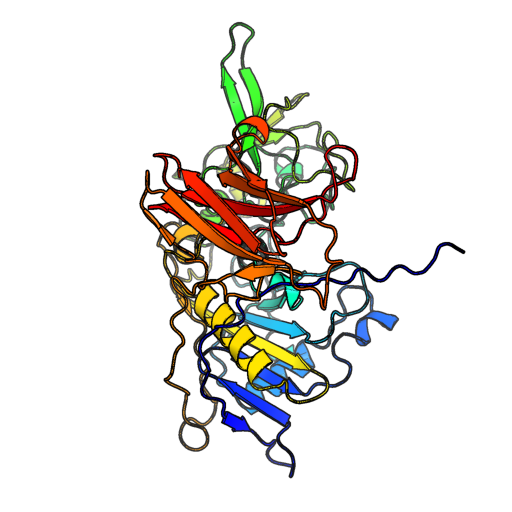.38 212 LEU A CA 1
ATOM 1592 C C . LEU A 1 212 ? 0.923 4.078 -9.815 1.00 87.38 212 LEU A C 1
ATOM 1594 O O . LEU A 1 212 ? 1.999 4.663 -9.844 1.00 87.38 212 LEU A O 1
ATOM 1598 N N . PHE A 1 213 ? 0.762 2.799 -10.166 1.00 91.00 213 PHE A N 1
ATOM 1599 C CA . PHE A 1 213 ? 1.876 2.004 -10.672 1.00 91.00 213 PHE A CA 1
ATOM 1600 C C . PHE A 1 213 ? 2.459 2.594 -11.958 1.00 91.00 213 PHE A C 1
ATOM 1602 O O . PHE A 1 213 ? 1.740 3.038 -12.858 1.00 91.00 213 PHE A O 1
ATOM 1609 N N . HIS A 1 214 ? 3.785 2.541 -12.051 1.00 91.25 214 HIS A N 1
ATOM 1610 C CA . HIS A 1 214 ? 4.529 2.939 -13.234 1.00 91.25 214 HIS A CA 1
ATOM 1611 C C . HIS A 1 214 ? 4.082 2.123 -14.465 1.00 91.25 214 HIS A C 1
ATOM 1613 O O . HIS A 1 214 ? 3.831 0.923 -14.323 1.00 91.25 214 HIS A O 1
ATOM 1619 N N . PRO A 1 215 ? 4.050 2.695 -15.687 1.00 93.69 215 PRO A N 1
ATOM 1620 C CA . PRO A 1 215 ? 3.697 1.950 -16.897 1.00 93.69 215 PRO A CA 1
ATOM 1621 C C . PRO A 1 215 ? 4.482 0.645 -17.079 1.00 93.69 215 PRO A C 1
ATOM 1623 O O . PRO A 1 215 ? 3.885 -0.373 -17.410 1.00 93.69 215 PRO A O 1
ATOM 1626 N N . LEU A 1 216 ? 5.788 0.630 -16.773 1.00 92.75 216 LEU A N 1
ATOM 1627 C CA . LEU A 1 216 ? 6.588 -0.604 -16.803 1.00 92.75 216 LEU A CA 1
ATOM 1628 C C . LEU A 1 216 ? 6.025 -1.687 -15.867 1.00 92.75 216 LEU A C 1
ATOM 1630 O O . LEU A 1 216 ? 5.962 -2.850 -16.249 1.00 92.75 216 LEU A O 1
ATOM 1634 N N . GLN A 1 217 ? 5.566 -1.314 -14.670 1.00 92.31 217 GLN A N 1
ATOM 1635 C CA . GLN A 1 217 ? 4.948 -2.262 -13.743 1.00 92.31 217 GLN A CA 1
ATOM 1636 C C . GLN A 1 217 ? 3.623 -2.799 -14.298 1.00 92.31 217 GLN A C 1
ATOM 1638 O O . GLN A 1 217 ? 3.353 -3.994 -14.207 1.00 92.31 217 GLN A O 1
ATOM 1643 N N . LEU A 1 218 ? 2.823 -1.943 -14.942 1.00 94.88 218 LEU A N 1
ATOM 1644 C CA . LEU A 1 218 ? 1.586 -2.363 -15.603 1.00 94.88 218 LEU A CA 1
ATOM 1645 C C . LEU A 1 218 ? 1.854 -3.282 -16.809 1.00 94.88 218 LEU A C 1
ATOM 1647 O O . LEU A 1 218 ? 1.104 -4.231 -17.019 1.00 94.88 218 LEU A O 1
ATOM 1651 N N . TYR A 1 219 ? 2.930 -3.070 -17.572 1.00 95.12 219 TYR A N 1
ATOM 1652 C CA . TYR A 1 219 ? 3.366 -4.017 -18.609 1.00 95.12 219 TYR A CA 1
ATOM 1653 C C . TYR A 1 219 ? 3.718 -5.382 -18.022 1.00 95.12 219 TYR A C 1
ATOM 1655 O O . TYR A 1 219 ? 3.263 -6.404 -18.532 1.00 95.12 219 TYR A O 1
ATOM 1663 N N . ARG A 1 220 ? 4.458 -5.416 -16.908 1.00 93.69 220 ARG A N 1
ATOM 1664 C CA . ARG A 1 220 ? 4.805 -6.678 -16.240 1.00 93.69 220 ARG A CA 1
ATOM 1665 C C . ARG A 1 220 ? 3.561 -7.423 -15.735 1.00 93.69 220 ARG A C 1
ATOM 1667 O O . ARG A 1 220 ? 3.451 -8.639 -15.907 1.00 93.69 220 ARG A O 1
ATOM 1674 N N . MET A 1 221 ? 2.568 -6.683 -15.236 1.00 95.69 221 MET A N 1
ATOM 1675 C CA . MET A 1 221 ? 1.235 -7.207 -14.901 1.00 95.69 221 MET A CA 1
ATOM 1676 C C . MET A 1 221 ? 0.435 -7.701 -16.122 1.00 95.69 221 MET A C 1
ATOM 1678 O O . MET A 1 221 ? -0.561 -8.399 -15.952 1.00 95.69 221 MET A O 1
ATOM 1682 N N . GLY A 1 222 ? 0.866 -7.381 -17.347 1.00 96.31 222 GLY A N 1
ATOM 1683 C CA . GLY A 1 222 ? 0.193 -7.735 -18.600 1.00 96.31 222 GLY A CA 1
ATOM 1684 C C . GLY A 1 222 ? -0.937 -6.782 -18.998 1.00 96.31 222 GLY A C 1
ATOM 1685 O O . GLY A 1 222 ? -1.799 -7.138 -19.795 1.00 96.31 222 GLY A O 1
ATOM 1686 N N . PHE A 1 223 ? -0.956 -5.577 -18.429 1.00 97.56 223 PHE A N 1
ATOM 1687 C CA . PHE A 1 223 ? -2.014 -4.581 -18.607 1.00 97.56 223 PHE A CA 1
ATOM 1688 C C . PHE A 1 223 ? -1.734 -3.509 -19.653 1.00 97.56 223 PHE A C 1
ATOM 1690 O O . PHE A 1 223 ? -2.660 -2.791 -20.045 1.00 97.56 223 PHE A O 1
ATOM 1697 N N . LEU A 1 224 ? -0.472 -3.359 -20.041 1.00 97.12 224 LEU A N 1
ATOM 1698 C CA . LEU A 1 224 ? -0.042 -2.447 -21.089 1.00 97.12 224 LEU A CA 1
ATOM 1699 C C . LEU A 1 224 ? 0.749 -3.215 -22.137 1.00 97.12 224 LEU A C 1
ATOM 1701 O O . LEU A 1 224 ? 1.529 -4.102 -21.796 1.00 97.12 224 LEU A O 1
ATOM 1705 N N . ASP A 1 225 ? 0.577 -2.823 -23.392 1.00 96.56 225 ASP A N 1
ATOM 1706 C CA . ASP A 1 225 ? 1.407 -3.283 -24.498 1.00 96.56 225 ASP A CA 1
ATOM 1707 C C . ASP A 1 225 ? 2.781 -2.592 -24.464 1.00 96.56 225 ASP A C 1
ATOM 1709 O O . ASP A 1 225 ? 2.883 -1.458 -23.978 1.00 96.56 225 ASP A O 1
ATOM 1713 N N . PRO A 1 226 ? 3.834 -3.191 -25.061 1.00 96.06 226 PRO A N 1
ATOM 1714 C CA . PRO A 1 226 ? 5.159 -2.576 -25.134 1.00 96.06 226 PRO A CA 1
ATOM 1715 C C . PRO A 1 226 ? 5.149 -1.127 -25.645 1.00 96.06 226 PRO A C 1
ATOM 1717 O O . PRO A 1 226 ? 5.834 -0.266 -25.105 1.00 96.06 226 PRO A O 1
ATOM 1720 N N . ALA A 1 227 ? 4.314 -0.824 -26.645 1.00 96.56 227 ALA A N 1
ATOM 1721 C CA . ALA A 1 227 ? 4.216 0.507 -27.249 1.00 96.56 227 ALA A CA 1
ATOM 1722 C C . ALA A 1 227 ? 3.683 1.601 -26.302 1.00 96.56 227 ALA A C 1
ATOM 1724 O O . ALA A 1 227 ? 3.741 2.784 -26.633 1.00 96.56 227 ALA A O 1
ATOM 1725 N N . GLN A 1 228 ? 3.130 1.224 -25.148 1.00 96.44 228 GLN A N 1
ATOM 1726 C CA . GLN A 1 228 ? 2.599 2.150 -24.146 1.00 96.44 228 GLN A CA 1
ATOM 1727 C C . GLN A 1 228 ? 3.617 2.474 -23.046 1.00 96.44 228 GLN A C 1
ATOM 1729 O O . GLN A 1 228 ? 3.308 3.243 -22.133 1.00 96.44 228 GLN A O 1
ATOM 1734 N N . ILE A 1 229 ? 4.809 1.880 -23.107 1.00 94.75 229 ILE A N 1
ATOM 1735 C CA . ILE A 1 229 ? 5.858 2.066 -22.110 1.00 94.75 229 ILE A CA 1
ATOM 1736 C C . ILE A 1 229 ? 6.743 3.230 -22.541 1.00 94.75 229 ILE A C 1
ATOM 1738 O O . ILE A 1 229 ? 7.286 3.193 -23.646 1.00 94.75 229 ILE A O 1
ATOM 1742 N N . PRO A 1 230 ? 6.862 4.285 -21.712 1.00 94.38 230 PRO A N 1
ATOM 1743 C CA . PRO A 1 230 ? 7.735 5.398 -22.030 1.00 94.38 230 PRO A CA 1
ATOM 1744 C C . PRO A 1 230 ? 9.193 4.951 -21.957 1.00 94.38 230 PRO A C 1
ATOM 1746 O O . PRO A 1 230 ? 9.536 4.035 -21.205 1.00 94.38 230 PRO A O 1
ATOM 1749 N N . ASP A 1 231 ? 10.047 5.659 -22.687 1.00 95.38 231 ASP A N 1
ATOM 1750 C CA . ASP A 1 231 ? 11.485 5.570 -22.484 1.00 95.38 231 ASP A CA 1
ATOM 1751 C C . ASP A 1 231 ? 11.835 5.905 -21.025 1.00 95.38 231 ASP A C 1
ATOM 1753 O O . ASP A 1 231 ? 11.230 6.787 -20.403 1.00 95.38 231 ASP A O 1
ATOM 1757 N N . ILE A 1 232 ? 12.821 5.194 -20.487 1.00 93.88 232 ILE A N 1
ATOM 1758 C CA . ILE A 1 232 ? 13.289 5.323 -19.111 1.00 93.88 232 ILE A CA 1
ATOM 1759 C C . ILE A 1 232 ? 14.696 5.905 -19.144 1.00 93.88 232 ILE A C 1
ATOM 1761 O O . ILE A 1 232 ? 15.631 5.310 -19.676 1.00 93.88 232 ILE A O 1
ATOM 1765 N N . THR A 1 233 ? 14.856 7.078 -18.547 1.00 94.81 233 THR A N 1
ATOM 1766 C CA . THR A 1 233 ? 16.157 7.692 -18.305 1.00 94.81 233 THR A CA 1
ATOM 1767 C C . THR A 1 233 ? 16.772 7.103 -17.039 1.00 94.81 233 THR A C 1
ATOM 1769 O O . THR A 1 233 ? 16.208 7.261 -15.958 1.00 94.81 233 THR A O 1
ATOM 1772 N N . VAL A 1 234 ? 17.933 6.466 -17.161 1.00 93.19 234 VAL A N 1
ATOM 1773 C CA . VAL A 1 234 ? 18.751 5.917 -16.073 1.00 93.19 234 VAL A CA 1
ATOM 1774 C C . VAL A 1 234 ? 19.933 6.850 -15.823 1.00 93.19 234 VAL A C 1
ATOM 1776 O O . VAL A 1 234 ? 20.709 7.142 -16.732 1.00 93.19 234 VAL A O 1
ATOM 1779 N N . PHE A 1 235 ? 20.068 7.361 -14.601 1.00 92.19 235 PHE A N 1
ATOM 1780 C CA . PHE A 1 235 ? 21.128 8.320 -14.266 1.00 92.19 235 PHE A CA 1
ATOM 1781 C C . PHE A 1 235 ? 22.443 7.596 -13.963 1.00 92.19 235 PHE A C 1
ATOM 1783 O O . PHE A 1 235 ? 22.443 6.614 -13.242 1.00 92.19 235 PHE A O 1
ATOM 1790 N N . GLU A 1 236 ? 23.592 8.065 -14.442 1.00 90.50 236 GLU A N 1
ATOM 1791 C CA . GLU A 1 236 ? 24.861 7.376 -14.137 1.00 90.50 236 GLU A CA 1
ATOM 1792 C C . GLU A 1 236 ? 25.264 7.535 -12.669 1.00 90.50 236 GLU A C 1
ATOM 1794 O O . GLU A 1 236 ? 25.836 6.638 -12.051 1.00 90.50 236 GLU A O 1
ATOM 1799 N N . ARG A 1 237 ? 24.946 8.691 -12.082 1.00 87.75 237 ARG A N 1
ATOM 1800 C CA . ARG A 1 237 ? 25.270 8.981 -10.690 1.00 87.75 237 ARG A CA 1
ATOM 1801 C C . ARG A 1 237 ? 24.140 8.503 -9.776 1.00 87.75 237 ARG A C 1
ATOM 1803 O O . ARG A 1 237 ? 23.219 9.251 -9.464 1.00 87.75 237 ARG A O 1
ATOM 1810 N N . GLN A 1 238 ? 24.217 7.248 -9.362 1.00 82.94 238 GLN A N 1
ATOM 1811 C CA . GLN A 1 238 ? 23.201 6.572 -8.547 1.00 82.94 238 GLN A CA 1
ATOM 1812 C C . GLN A 1 238 ? 23.285 6.909 -7.040 1.00 82.94 238 GLN A C 1
ATOM 1814 O O . GLN A 1 238 ? 22.300 6.822 -6.314 1.00 82.94 238 GLN A O 1
ATOM 1819 N N . ASP A 1 239 ? 24.440 7.388 -6.573 1.00 78.75 239 ASP A N 1
ATOM 1820 C CA . ASP A 1 239 ? 24.762 7.660 -5.162 1.00 78.75 239 ASP A CA 1
ATOM 1821 C C . ASP A 1 239 ? 24.365 9.066 -4.660 1.00 78.75 239 ASP A C 1
ATOM 1823 O O . ASP A 1 239 ? 24.816 9.520 -3.608 1.00 78.75 239 ASP A O 1
ATOM 1827 N N . GLN A 1 240 ? 23.541 9.795 -5.419 1.00 81.88 240 GLN A N 1
ATOM 1828 C CA . GLN A 1 240 ? 23.177 11.188 -5.107 1.00 81.88 240 GLN A CA 1
ATOM 1829 C C . GLN A 1 240 ? 22.270 11.322 -3.885 1.00 81.88 240 GLN A C 1
ATOM 1831 O O . GLN A 1 240 ? 22.206 12.390 -3.271 1.00 81.88 240 GLN A O 1
ATOM 1836 N N . PHE A 1 241 ? 21.571 10.244 -3.546 1.00 76.00 241 PHE A N 1
ATOM 1837 C CA . PHE A 1 241 ? 20.734 10.137 -2.366 1.00 76.00 241 PHE A CA 1
ATOM 1838 C C . PHE A 1 241 ? 21.330 9.043 -1.481 1.00 76.00 241 PHE A C 1
ATOM 1840 O O . PHE A 1 241 ? 21.556 7.925 -1.934 1.00 76.00 241 PHE A O 1
ATOM 1847 N N . ASP A 1 242 ? 21.652 9.401 -0.237 1.00 61.75 242 ASP A N 1
ATOM 1848 C CA . ASP A 1 242 ? 22.270 8.493 0.731 1.00 61.75 242 ASP A CA 1
ATOM 1849 C C . ASP A 1 242 ? 21.395 7.246 0.933 1.00 61.75 242 ASP A C 1
ATOM 1851 O O . ASP A 1 242 ? 20.208 7.370 1.259 1.00 61.75 242 ASP A O 1
ATOM 1855 N N . ALA A 1 243 ? 22.021 6.072 0.794 1.00 51.56 243 ALA A N 1
ATOM 1856 C CA . ALA A 1 243 ? 21.437 4.754 1.014 1.00 51.56 243 ALA A CA 1
ATOM 1857 C C . ALA A 1 243 ? 20.763 4.612 2.391 1.00 51.56 243 ALA A C 1
ATOM 1859 O O . ALA A 1 243 ? 19.843 3.821 2.533 1.00 51.56 243 ALA A O 1
ATOM 1860 N N . VAL A 1 244 ? 21.175 5.378 3.407 1.00 50.59 244 VAL A N 1
ATOM 1861 C CA . VAL A 1 244 ? 20.665 5.231 4.781 1.00 50.59 244 VAL A CA 1
ATOM 1862 C C . VAL A 1 244 ? 19.550 6.228 5.127 1.00 50.59 244 VAL A C 1
ATOM 1864 O O . VAL A 1 244 ? 18.813 5.999 6.086 1.00 50.59 244 VAL A O 1
ATOM 1867 N N . ARG A 1 245 ? 19.403 7.366 4.424 1.00 49.38 245 ARG A N 1
ATOM 1868 C CA . ARG A 1 245 ? 18.655 8.508 5.003 1.00 49.38 245 ARG A CA 1
ATOM 1869 C C . ARG A 1 245 ? 17.582 9.187 4.170 1.00 49.38 245 ARG A C 1
ATOM 1871 O O . ARG A 1 245 ? 16.716 9.805 4.790 1.00 49.38 245 ARG A O 1
ATOM 1878 N N . VAL A 1 246 ? 17.591 9.159 2.834 1.00 57.06 246 VAL A N 1
ATOM 1879 C CA . VAL A 1 246 ? 16.657 10.036 2.096 1.00 57.06 246 VAL A CA 1
ATOM 1880 C C . VAL A 1 246 ? 16.059 9.394 0.842 1.00 57.06 246 VAL A C 1
ATOM 1882 O O . VAL A 1 246 ? 16.302 9.845 -0.271 1.00 57.06 246 VAL A O 1
ATOM 1885 N N . ALA A 1 247 ? 15.151 8.433 1.034 1.00 66.75 247 ALA A N 1
ATOM 1886 C CA . ALA A 1 247 ? 14.218 7.999 -0.017 1.00 66.75 247 ALA A CA 1
ATOM 1887 C C . ALA A 1 247 ? 13.230 9.117 -0.433 1.00 66.75 247 ALA A C 1
ATOM 1889 O O . ALA A 1 247 ? 12.593 9.049 -1.481 1.00 66.75 247 ALA A O 1
ATOM 1890 N N . THR A 1 248 ? 13.096 10.181 0.371 1.00 78.69 248 THR A N 1
ATOM 1891 C CA . THR A 1 248 ? 12.187 11.314 0.123 1.00 78.69 248 THR A CA 1
ATOM 1892 C C . THR A 1 248 ? 12.931 12.654 0.018 1.00 78.69 248 THR A C 1
ATOM 1894 O O . THR A 1 248 ? 12.772 13.505 0.904 1.00 78.69 248 THR A O 1
ATOM 1897 N N . PRO A 1 249 ? 13.752 12.888 -1.022 1.00 82.19 249 PRO A N 1
ATOM 1898 C CA . PRO A 1 249 ? 14.479 14.146 -1.174 1.00 82.19 249 PRO A CA 1
ATOM 1899 C C . PRO A 1 249 ? 13.544 15.358 -1.272 1.00 82.19 249 PRO A C 1
ATOM 1901 O O . PRO A 1 249 ? 12.338 15.246 -1.544 1.00 82.19 249 PRO A O 1
ATOM 1904 N N . VAL A 1 250 ? 14.107 16.541 -1.005 1.00 84.44 250 VAL A N 1
ATOM 1905 C CA . VAL A 1 250 ? 13.374 17.811 -1.054 1.00 84.44 250 VAL A CA 1
ATOM 1906 C C . VAL A 1 250 ? 12.908 18.070 -2.490 1.00 84.44 250 VAL A C 1
ATOM 1908 O O . VAL A 1 250 ? 13.659 17.917 -3.449 1.00 84.44 250 VAL A O 1
ATOM 1911 N N . VAL A 1 251 ? 11.646 18.469 -2.649 1.00 86.12 251 VAL A N 1
ATOM 1912 C CA . VAL A 1 251 ? 11.108 18.860 -3.959 1.00 86.12 251 VAL A CA 1
ATOM 1913 C C . VAL A 1 251 ? 11.908 20.041 -4.512 1.00 86.12 251 VAL A C 1
ATOM 1915 O O . VAL A 1 251 ? 12.149 21.020 -3.810 1.00 86.12 251 VAL A O 1
ATOM 1918 N N . GLY A 1 252 ? 12.291 19.952 -5.782 1.00 88.06 252 GLY A N 1
ATOM 1919 C CA . GLY A 1 252 ? 13.132 20.928 -6.466 1.00 88.06 252 GLY A CA 1
ATOM 1920 C C . GLY A 1 252 ? 14.625 20.603 -6.438 1.00 88.06 252 GLY A C 1
ATOM 1921 O O . GLY A 1 252 ? 15.367 21.260 -7.166 1.00 88.06 252 GLY A O 1
ATOM 1922 N N . THR A 1 253 ? 15.069 19.596 -5.672 1.00 90.25 253 THR A N 1
ATOM 1923 C CA . THR A 1 253 ? 16.452 19.101 -5.740 1.00 90.25 253 THR A CA 1
ATOM 1924 C C . THR A 1 253 ? 16.777 18.659 -7.164 1.00 90.25 253 THR A C 1
ATOM 1926 O O . THR A 1 253 ? 16.042 17.871 -7.756 1.00 90.25 253 THR A O 1
ATOM 1929 N N . GLU A 1 254 ? 17.862 19.191 -7.718 1.00 92.25 254 GLU A N 1
ATOM 1930 C CA . GLU A 1 254 ? 18.331 18.871 -9.065 1.00 92.25 254 GLU A CA 1
ATOM 1931 C C . GLU A 1 254 ? 19.088 17.540 -9.086 1.00 92.25 254 GLU A C 1
ATOM 1933 O O . GLU A 1 254 ? 19.850 17.245 -8.165 1.00 92.25 254 GLU A O 1
ATOM 1938 N N . ILE A 1 255 ? 18.860 16.747 -10.133 1.00 92.06 255 ILE A N 1
ATOM 1939 C CA . ILE A 1 255 ? 19.596 15.514 -10.412 1.00 92.06 255 ILE A CA 1
ATOM 1940 C C . ILE A 1 255 ? 20.796 15.876 -11.277 1.00 92.06 255 ILE A C 1
ATOM 1942 O O . ILE A 1 255 ? 20.642 16.522 -12.314 1.00 92.06 255 ILE A O 1
ATOM 1946 N N . VAL A 1 256 ? 21.988 15.466 -10.853 1.00 89.44 256 VAL A N 1
ATOM 1947 C CA . VAL A 1 256 ? 23.244 15.809 -11.521 1.00 89.44 256 VAL A CA 1
ATOM 1948 C C . VAL A 1 256 ? 23.891 14.601 -12.191 1.00 89.44 256 VAL A C 1
ATOM 1950 O O . VAL A 1 256 ? 23.681 13.457 -11.799 1.00 89.44 256 VAL A O 1
ATOM 1953 N N . GLY A 1 257 ? 24.755 14.875 -13.165 1.00 89.44 257 GLY A N 1
ATOM 1954 C CA . GLY A 1 257 ? 25.534 13.860 -13.870 1.00 89.44 257 GLY A CA 1
ATOM 1955 C C . GLY A 1 257 ? 24.891 13.383 -15.177 1.00 89.44 257 GLY A C 1
ATOM 1956 O O . GLY A 1 257 ? 23.787 13.814 -15.524 1.00 89.44 257 GLY A O 1
ATOM 1957 N N . PRO A 1 258 ? 25.609 12.543 -15.939 1.00 92.94 258 PRO A N 1
ATOM 1958 C CA . PRO A 1 258 ? 25.112 12.000 -17.197 1.00 92.94 258 PRO A CA 1
ATOM 1959 C C . PRO A 1 258 ? 23.947 11.027 -16.983 1.00 92.94 258 PRO A C 1
ATOM 1961 O O . PRO A 1 258 ? 23.683 10.568 -15.867 1.00 92.94 258 PRO A O 1
ATOM 1964 N N . HIS A 1 259 ? 23.245 10.717 -18.068 1.00 93.94 259 HIS A N 1
ATOM 1965 C CA . HIS A 1 259 ? 22.161 9.746 -18.077 1.00 93.94 259 HIS A CA 1
ATOM 1966 C C . HIS A 1 259 ? 22.101 9.002 -19.411 1.00 93.94 259 HIS A C 1
ATOM 1968 O O . HIS A 1 259 ? 22.462 9.542 -20.458 1.00 93.94 259 HIS A O 1
ATOM 1974 N N . VAL A 1 260 ? 21.587 7.779 -19.356 1.00 95.81 260 VAL A N 1
ATOM 1975 C CA . VAL A 1 260 ? 21.319 6.905 -20.499 1.00 95.81 260 VAL A CA 1
ATOM 1976 C C . VAL A 1 260 ? 19.810 6.744 -20.623 1.00 95.81 260 VAL A C 1
ATOM 1978 O O . VAL A 1 260 ? 19.100 6.755 -19.624 1.00 95.81 260 VAL A O 1
ATOM 1981 N N . THR A 1 261 ? 19.292 6.633 -21.841 1.00 95.88 261 THR A N 1
ATOM 1982 C CA . THR A 1 261 ? 17.871 6.342 -22.064 1.00 95.88 261 THR A CA 1
ATOM 1983 C C . THR A 1 261 ? 17.739 4.943 -22.635 1.00 95.88 261 THR A C 1
ATOM 1985 O O . THR A 1 261 ? 18.391 4.641 -23.631 1.00 95.88 261 THR A O 1
ATOM 1988 N N . ILE A 1 262 ? 16.905 4.122 -22.002 1.00 96.06 262 ILE A N 1
ATOM 1989 C CA . ILE A 1 262 ? 16.552 2.778 -22.461 1.00 96.06 262 ILE A CA 1
ATOM 1990 C C . ILE A 1 262 ? 15.056 2.719 -22.770 1.00 96.06 262 ILE A C 1
ATOM 1992 O O . ILE A 1 262 ? 14.247 3.380 -22.115 1.00 96.06 262 ILE A O 1
ATOM 1996 N N . GLY A 1 263 ? 14.684 1.926 -23.765 1.00 95.25 263 GLY A N 1
ATOM 1997 C CA . GLY A 1 263 ? 13.301 1.681 -24.149 1.00 95.25 263 GLY A CA 1
ATOM 1998 C C . GLY A 1 263 ? 12.844 0.266 -23.803 1.00 95.25 263 GLY A C 1
ATOM 1999 O O . GLY A 1 263 ? 13.620 -0.607 -23.414 1.00 95.25 263 GLY A O 1
ATOM 2000 N N . ILE A 1 264 ? 11.558 -0.003 -24.025 1.00 95.19 264 ILE A N 1
ATOM 2001 C CA . ILE A 1 264 ? 10.988 -1.344 -23.826 1.00 95.19 264 ILE A CA 1
ATOM 2002 C C . ILE A 1 264 ? 11.673 -2.420 -24.681 1.00 95.19 264 ILE A C 1
ATOM 2004 O O . ILE A 1 264 ? 11.745 -3.576 -24.275 1.00 95.19 264 ILE A O 1
ATOM 2008 N N . ASN A 1 265 ? 12.202 -2.051 -25.850 1.00 96.31 265 ASN A N 1
ATOM 2009 C CA . ASN A 1 265 ? 12.915 -2.983 -26.721 1.00 96.31 265 ASN A CA 1
ATOM 2010 C C . ASN A 1 265 ? 14.231 -3.455 -26.099 1.00 96.31 265 ASN A C 1
ATOM 2012 O O . ASN A 1 265 ? 14.573 -4.619 -26.274 1.00 96.31 265 ASN A O 1
ATOM 2016 N N . ASP A 1 266 ? 14.927 -2.600 -25.345 1.00 96.69 266 ASP A N 1
ATOM 2017 C CA . ASP A 1 266 ? 16.154 -2.980 -24.637 1.00 96.69 266 ASP A CA 1
ATOM 2018 C C . ASP A 1 266 ? 15.827 -3.961 -23.502 1.00 96.69 266 ASP A C 1
ATOM 2020 O O . ASP A 1 266 ? 16.482 -4.989 -23.343 1.00 96.69 266 ASP A O 1
ATOM 2024 N N . ILE A 1 267 ? 14.724 -3.712 -22.785 1.00 93.62 267 ILE A N 1
ATOM 2025 C CA . ILE A 1 267 ? 14.212 -4.614 -21.742 1.00 93.62 267 ILE A CA 1
ATOM 2026 C C . ILE A 1 267 ? 13.814 -5.974 -22.335 1.00 93.62 267 ILE A C 1
ATOM 2028 O O . ILE A 1 267 ? 14.181 -7.014 -21.791 1.00 93.62 267 ILE A O 1
ATOM 2032 N N . MET A 1 268 ? 13.098 -5.989 -23.464 1.00 95.12 268 MET A N 1
ATOM 2033 C CA . MET A 1 268 ? 12.726 -7.232 -24.153 1.00 95.12 268 MET A CA 1
ATOM 2034 C C . MET A 1 268 ? 13.931 -7.951 -24.766 1.00 95.12 268 MET A C 1
ATOM 2036 O O . MET A 1 268 ? 13.919 -9.174 -24.858 1.00 95.12 268 MET A O 1
ATOM 2040 N N . ALA A 1 269 ? 14.971 -7.227 -25.184 1.00 96.31 269 ALA A N 1
ATOM 2041 C CA . ALA A 1 269 ? 16.205 -7.840 -25.662 1.00 96.31 269 ALA A CA 1
ATOM 2042 C C . ALA A 1 269 ? 16.955 -8.559 -24.530 1.00 96.31 269 ALA A C 1
ATOM 2044 O O . ALA A 1 269 ? 17.526 -9.621 -24.768 1.00 96.31 269 ALA A O 1
ATOM 2045 N N . ALA A 1 270 ? 16.917 -8.011 -23.311 1.00 94.00 270 ALA A N 1
ATOM 2046 C CA . ALA A 1 270 ? 17.540 -8.611 -22.134 1.00 94.00 270 ALA A CA 1
ATOM 2047 C C . ALA A 1 270 ? 16.744 -9.805 -21.577 1.00 94.00 270 ALA A C 1
ATOM 2049 O O . ALA A 1 270 ? 17.323 -10.845 -21.273 1.00 94.00 270 ALA A O 1
ATOM 2050 N N . HIS A 1 271 ? 15.418 -9.674 -21.468 1.00 92.62 271 HIS A N 1
ATOM 2051 C CA . HIS A 1 271 ? 14.582 -10.625 -20.717 1.00 92.62 271 HIS A CA 1
ATOM 2052 C C . HIS A 1 271 ? 13.632 -11.465 -21.577 1.00 92.62 271 HIS A C 1
ATOM 2054 O O . HIS A 1 271 ? 13.012 -12.400 -21.074 1.00 92.62 271 HIS A O 1
ATOM 2060 N N . GLY A 1 272 ? 13.511 -11.155 -22.867 1.00 94.69 272 GLY A N 1
ATOM 2061 C CA . GLY A 1 272 ? 12.470 -11.693 -23.742 1.00 94.69 272 GLY A CA 1
ATOM 2062 C C . GLY A 1 272 ? 11.136 -10.937 -23.627 1.00 94.69 272 GLY A C 1
ATOM 2063 O O . GLY A 1 272 ? 10.984 -10.030 -22.802 1.00 94.69 272 GLY A O 1
ATOM 2064 N N . PRO A 1 273 ? 10.148 -11.276 -24.476 1.00 94.88 273 PRO A N 1
ATOM 2065 C CA . PRO A 1 273 ? 8.806 -10.719 -24.371 1.00 94.88 273 PRO A CA 1
ATOM 2066 C C . PRO A 1 273 ? 8.126 -11.189 -23.082 1.00 94.88 273 PRO A C 1
ATOM 2068 O O . PRO A 1 273 ? 8.380 -12.288 -22.587 1.00 94.88 273 PRO A O 1
ATOM 2071 N N . ARG A 1 274 ? 7.219 -10.366 -22.553 1.00 95.38 274 ARG A N 1
ATOM 2072 C CA . ARG A 1 274 ? 6.411 -10.748 -21.398 1.00 95.38 274 ARG A CA 1
ATOM 2073 C C . ARG A 1 274 ? 5.400 -11.824 -21.796 1.00 95.38 274 ARG A C 1
ATOM 2075 O O . ARG A 1 274 ? 4.523 -11.579 -22.624 1.00 95.38 274 ARG A O 1
ATOM 2082 N N . GLU A 1 275 ? 5.470 -12.981 -21.146 1.00 96.06 275 GLU A N 1
ATOM 2083 C CA . GLU A 1 275 ? 4.572 -14.124 -21.357 1.00 96.06 275 GLU A CA 1
ATOM 2084 C C . GLU A 1 275 ? 4.056 -14.648 -20.013 1.00 96.06 275 GLU A C 1
ATOM 2086 O O . GLU A 1 275 ? 4.747 -14.545 -19.004 1.00 96.06 275 GLU A O 1
ATOM 2091 N N . GLY A 1 276 ? 2.837 -15.194 -19.982 1.00 95.75 276 GLY A N 1
ATOM 2092 C CA . GLY A 1 276 ? 2.224 -15.740 -18.764 1.00 95.75 276 GLY A CA 1
ATOM 2093 C C . GLY A 1 276 ? 0.837 -15.164 -18.453 1.00 95.75 276 GLY A C 1
ATOM 2094 O O . GLY A 1 276 ? 0.270 -14.412 -19.256 1.00 95.75 276 GLY A O 1
ATOM 2095 N N . PRO A 1 277 ? 0.252 -15.507 -17.298 1.00 96.75 277 PRO A N 1
ATOM 2096 C CA . PRO A 1 277 ? -1.122 -15.143 -16.951 1.00 96.75 277 PRO A CA 1
ATOM 2097 C C . PRO A 1 277 ? -1.296 -13.654 -16.634 1.00 96.75 277 PRO A C 1
ATOM 2099 O O . PRO A 1 277 ? -0.398 -13.019 -16.091 1.00 96.75 277 PRO A O 1
ATOM 2102 N N . VAL A 1 278 ? -2.467 -13.096 -16.949 1.00 97.31 278 VAL A N 1
ATOM 2103 C CA . VAL A 1 278 ? -2.873 -11.726 -16.583 1.00 97.31 278 VAL A CA 1
ATOM 2104 C C . VAL A 1 278 ? -4.010 -11.816 -15.572 1.00 97.31 278 VAL A C 1
ATOM 2106 O O . VAL A 1 278 ? -4.996 -12.506 -15.823 1.00 97.31 278 VAL A O 1
ATOM 2109 N N . PHE A 1 279 ? -3.884 -11.118 -14.443 1.00 96.88 279 PHE A N 1
ATOM 2110 C CA . PHE A 1 279 ? -4.829 -11.213 -13.327 1.00 96.88 279 PHE A CA 1
ATOM 2111 C C . PHE A 1 279 ? -5.693 -9.961 -13.228 1.00 96.88 279 PHE A C 1
ATOM 2113 O O . PHE A 1 279 ? -5.267 -8.954 -12.674 1.00 96.88 279 PHE A O 1
ATOM 2120 N N . SER A 1 280 ? -6.922 -10.020 -13.740 1.00 96.75 280 SER A N 1
ATOM 2121 C CA . SER A 1 280 ? -7.916 -8.958 -13.518 1.00 96.75 280 SER A CA 1
ATOM 2122 C C . SER A 1 280 ? -8.543 -9.005 -12.120 1.00 96.75 280 SER A C 1
ATOM 2124 O O . SER A 1 280 ? -9.163 -8.034 -11.693 1.00 96.75 280 SER A O 1
ATOM 2126 N N . GLU A 1 281 ? -8.375 -10.114 -11.404 1.00 97.69 281 GLU A N 1
ATOM 2127 C CA . GLU A 1 281 ? -8.828 -10.327 -10.030 1.00 97.69 281 GLU A CA 1
ATOM 2128 C C . GLU A 1 281 ? -7.691 -10.963 -9.227 1.00 97.69 281 GLU A C 1
ATOM 2130 O O . GLU A 1 281 ? -6.935 -11.783 -9.757 1.00 97.69 281 GLU A O 1
ATOM 2135 N N . TRP A 1 282 ? -7.554 -10.565 -7.964 1.00 97.69 282 TRP A N 1
ATOM 2136 C CA . TRP A 1 282 ? -6.527 -11.066 -7.057 1.00 97.69 282 TRP A CA 1
ATOM 2137 C C . TRP A 1 282 ? -7.109 -11.305 -5.665 1.00 97.69 282 TRP A C 1
ATOM 2139 O O . TRP A 1 282 ? -7.575 -10.370 -5.015 1.00 97.69 282 TRP A O 1
ATOM 2149 N N . ASN A 1 283 ? -7.056 -12.545 -5.191 1.00 98.25 283 ASN A N 1
ATOM 2150 C CA . ASN A 1 283 ? -7.522 -12.932 -3.865 1.00 98.25 283 ASN A CA 1
ATOM 2151 C C . ASN A 1 283 ? -6.361 -12.867 -2.866 1.00 98.25 283 ASN A C 1
ATOM 2153 O O . ASN A 1 283 ? -5.351 -13.558 -3.021 1.00 98.25 283 ASN A O 1
ATOM 2157 N N . GLN A 1 284 ? -6.521 -12.061 -1.818 1.00 97.94 284 GLN A N 1
ATOM 2158 C CA . GLN A 1 284 ? -5.530 -11.864 -0.764 1.00 97.94 284 GLN A CA 1
ATOM 2159 C C . GLN A 1 284 ? -6.162 -12.068 0.614 1.00 97.94 284 GLN A C 1
ATOM 2161 O O . GLN A 1 284 ? -7.015 -11.286 1.030 1.00 97.94 284 GLN A O 1
ATOM 2166 N N . ALA A 1 285 ? -5.705 -13.079 1.352 1.00 98.06 285 ALA A N 1
ATOM 2167 C CA . ALA A 1 285 ? -6.119 -13.279 2.737 1.00 98.06 285 ALA A CA 1
ATOM 2168 C C . ALA A 1 285 ? -5.202 -12.508 3.690 1.00 98.06 285 ALA A C 1
ATOM 2170 O O . ALA A 1 285 ? -3.976 -12.586 3.593 1.00 98.06 285 ALA A O 1
ATOM 2171 N N . PHE A 1 286 ? -5.792 -11.804 4.656 1.00 97.50 286 PHE A N 1
ATOM 2172 C CA . PHE A 1 286 ? -5.056 -11.195 5.761 1.00 97.50 286 PHE A CA 1
ATOM 2173 C C . PHE A 1 286 ? -5.105 -12.109 6.983 1.00 97.50 286 PHE A C 1
ATOM 2175 O O . PHE A 1 286 ? -6.181 -12.405 7.507 1.00 97.50 286 PHE A O 1
ATOM 2182 N N . VAL A 1 287 ? -3.930 -12.542 7.437 1.00 97.69 287 VAL A N 1
ATOM 2183 C CA . VAL A 1 287 ? -3.763 -13.546 8.489 1.00 97.69 287 VAL A CA 1
ATOM 2184 C C . VAL A 1 287 ? -2.983 -12.939 9.648 1.00 97.69 287 VAL A C 1
ATOM 2186 O O . VAL A 1 287 ? -1.769 -12.760 9.588 1.00 97.69 287 VAL A O 1
ATOM 2189 N N . VAL A 1 288 ? -3.679 -12.608 10.728 1.00 96.12 288 VAL A N 1
ATOM 2190 C CA . VAL A 1 288 ? -3.070 -12.156 11.976 1.00 96.12 288 VAL A CA 1
ATOM 2191 C C . VAL A 1 288 ? -2.470 -13.356 12.691 1.00 96.12 288 VAL A C 1
ATOM 2193 O O . VAL A 1 288 ? -3.192 -14.287 13.046 1.00 96.12 288 VAL A O 1
ATOM 2196 N N . VAL A 1 289 ? -1.167 -13.322 12.945 1.00 94.12 289 VAL A N 1
ATOM 2197 C CA . VAL A 1 289 ? -0.465 -14.408 13.639 1.00 94.12 289 VAL A CA 1
ATOM 2198 C C . VAL A 1 289 ? -0.126 -13.972 15.059 1.00 94.12 289 VAL A C 1
ATOM 2200 O O . VAL A 1 289 ? 0.422 -12.885 15.266 1.00 94.12 289 VAL A O 1
ATOM 2203 N N . SER A 1 290 ? -0.483 -14.784 16.051 1.00 93.06 290 SER A N 1
ATOM 2204 C CA . SER A 1 290 ? -0.358 -14.424 17.468 1.00 93.06 290 SER A CA 1
ATOM 2205 C C . SER A 1 290 ? -0.067 -15.626 18.368 1.00 93.06 290 SER A C 1
ATOM 2207 O O . SER A 1 290 ? -0.242 -16.769 17.966 1.00 93.06 290 SER A O 1
ATOM 2209 N N . ASP A 1 291 ? 0.353 -15.366 19.611 1.00 91.25 291 ASP A N 1
ATOM 2210 C CA . ASP A 1 291 ? 0.561 -16.420 20.624 1.00 91.25 291 ASP A CA 1
ATOM 2211 C C . ASP A 1 291 ? -0.743 -16.880 21.301 1.00 91.25 291 ASP A C 1
ATOM 2213 O O . ASP A 1 291 ? -0.782 -17.914 21.955 1.00 91.25 291 ASP A O 1
ATOM 2217 N N . GLU A 1 292 ? -1.805 -16.090 21.162 1.00 92.56 292 GLU A N 1
ATOM 2218 C CA . GLU A 1 292 ? -3.146 -16.326 21.702 1.00 92.56 292 GLU A CA 1
ATOM 2219 C C . GLU A 1 292 ? -4.171 -15.678 20.768 1.00 92.56 292 GLU A C 1
ATOM 2221 O O . GLU A 1 292 ? -3.812 -14.770 20.008 1.00 92.56 292 GLU A O 1
ATOM 2226 N N . LEU A 1 293 ? -5.437 -16.095 20.827 1.00 95.19 293 LEU A N 1
ATOM 2227 C CA . LEU A 1 293 ? -6.491 -15.443 20.051 1.00 95.19 293 LEU A CA 1
ATOM 2228 C C . LEU A 1 293 ? -6.553 -13.950 20.394 1.00 95.19 293 LEU A C 1
ATOM 2230 O O . LEU A 1 293 ? -6.639 -13.562 21.560 1.00 95.19 293 LEU A O 1
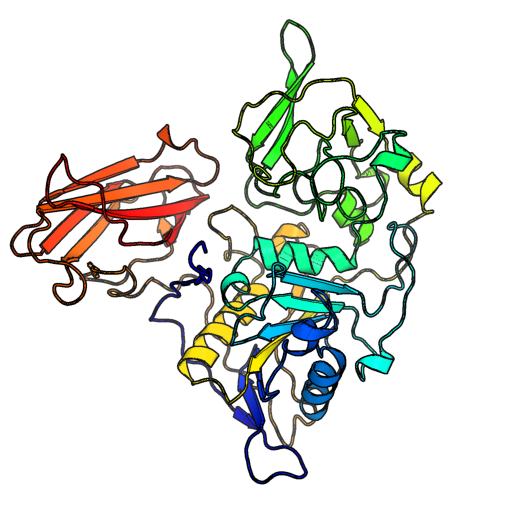ATOM 2234 N N . VAL A 1 294 ? -6.504 -13.099 19.369 1.00 93.94 294 VAL A N 1
ATOM 2235 C CA . VAL A 1 294 ? -6.576 -11.649 19.567 1.00 93.94 294 VAL A CA 1
ATOM 2236 C C . VAL A 1 294 ? -7.953 -11.236 20.085 1.00 93.94 294 VAL A C 1
ATOM 2238 O O . VAL A 1 294 ? -8.966 -11.898 19.853 1.00 93.94 294 VAL A O 1
ATOM 2241 N N . SER A 1 295 ? -8.006 -10.115 20.798 1.00 93.44 295 SER A N 1
ATOM 2242 C CA . SER A 1 295 ? -9.264 -9.603 21.337 1.00 93.44 295 SER A CA 1
ATOM 2243 C C . SER A 1 295 ? -10.245 -9.219 20.225 1.00 93.44 295 SER A C 1
ATOM 2245 O O . SER A 1 295 ? -9.861 -8.904 19.098 1.00 93.44 295 SER A O 1
ATOM 2247 N N . ARG A 1 296 ? -11.539 -9.135 20.559 1.00 91.38 296 ARG A N 1
ATOM 2248 C CA . ARG A 1 296 ? -12.567 -8.664 19.618 1.00 91.38 296 ARG A CA 1
ATOM 2249 C C . ARG A 1 296 ? -12.232 -7.297 19.010 1.00 91.38 296 ARG A C 1
ATOM 2251 O O . ARG A 1 296 ? -12.411 -7.104 17.817 1.00 91.38 296 ARG A O 1
ATOM 2258 N N . ARG A 1 297 ? -11.685 -6.379 19.810 1.00 88.62 297 ARG A N 1
ATOM 2259 C CA . ARG A 1 297 ? -11.283 -5.044 19.345 1.00 88.62 297 ARG A CA 1
ATOM 2260 C C . ARG A 1 297 ? -10.121 -5.097 18.348 1.00 88.62 297 ARG A C 1
ATOM 2262 O O . ARG A 1 297 ? -10.070 -4.288 17.428 1.00 88.62 297 ARG A O 1
ATOM 2269 N N . GLU A 1 298 ? -9.190 -6.029 18.533 1.00 90.69 298 GLU A N 1
ATOM 2270 C CA . GLU A 1 298 ? -8.123 -6.279 17.560 1.00 90.69 298 GLU A CA 1
ATOM 2271 C C . GLU A 1 298 ? -8.698 -6.882 16.271 1.00 90.69 298 GLU A C 1
ATOM 2273 O O . GLU A 1 298 ? -8.357 -6.407 15.190 1.00 90.69 298 GLU A O 1
ATOM 2278 N N . MET A 1 299 ? -9.634 -7.838 16.361 1.00 93.62 299 MET A N 1
ATOM 2279 C CA . MET A 1 299 ? -10.343 -8.360 15.182 1.00 93.62 299 MET A CA 1
ATOM 2280 C C . MET A 1 299 ? -11.074 -7.255 14.413 1.00 93.62 299 MET A C 1
ATOM 2282 O O . MET A 1 299 ? -10.958 -7.201 13.192 1.00 93.62 299 MET A O 1
ATOM 2286 N N . ASP A 1 300 ? -11.762 -6.342 15.105 1.00 91.38 300 ASP A N 1
ATOM 2287 C CA . ASP A 1 300 ? -12.440 -5.200 14.481 1.00 91.38 300 ASP A CA 1
ATOM 2288 C C . ASP A 1 300 ? -11.452 -4.318 13.694 1.00 91.38 300 ASP A C 1
ATOM 2290 O O . ASP A 1 300 ? -11.714 -3.947 12.548 1.00 91.38 300 ASP A O 1
ATOM 2294 N N . TYR A 1 301 ? -10.277 -4.041 14.275 1.00 89.38 301 TYR A N 1
ATOM 2295 C CA . TYR A 1 301 ? -9.202 -3.295 13.615 1.00 89.38 301 TYR A CA 1
ATOM 2296 C C . TYR A 1 301 ? -8.698 -3.999 12.356 1.00 89.38 301 TYR A C 1
ATOM 2298 O O . TYR A 1 301 ? -8.663 -3.398 11.278 1.00 89.38 301 TYR A O 1
ATOM 2306 N N . PHE A 1 302 ? -8.304 -5.267 12.471 1.00 91.94 302 PHE A N 1
ATOM 2307 C CA . PHE A 1 302 ? -7.703 -5.971 11.347 1.00 91.94 302 PHE A CA 1
ATOM 2308 C C . PHE A 1 302 ? -8.721 -6.240 10.232 1.00 91.94 302 PHE A C 1
ATOM 2310 O O . PHE A 1 302 ? -8.398 -6.029 9.065 1.00 91.94 302 PHE A O 1
ATOM 2317 N N . ASN A 1 303 ? -9.963 -6.601 10.574 1.00 94.31 303 ASN A N 1
ATOM 2318 C CA . ASN A 1 303 ? -11.035 -6.831 9.603 1.00 94.31 303 ASN A CA 1
ATOM 2319 C C . ASN A 1 303 ? -11.360 -5.553 8.820 1.00 94.31 303 ASN A C 1
ATOM 2321 O O . ASN A 1 303 ? -1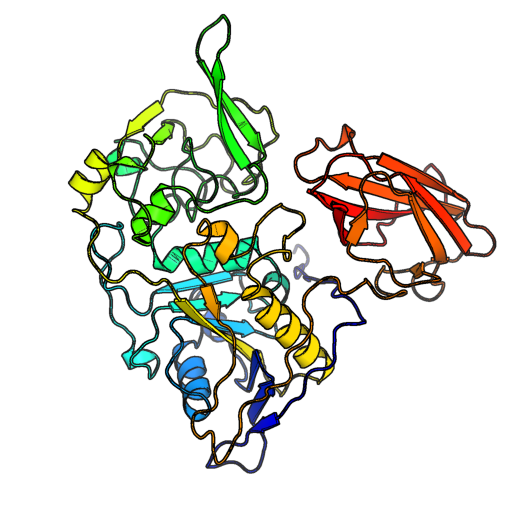1.490 -5.589 7.597 1.00 94.31 303 ASN A O 1
ATOM 2325 N N . PHE A 1 304 ? -11.431 -4.409 9.510 1.00 91.62 304 PHE A N 1
ATOM 2326 C CA . PHE A 1 304 ? -11.648 -3.113 8.875 1.00 91.62 304 PHE A CA 1
ATOM 2327 C C . PHE A 1 304 ? -10.565 -2.795 7.840 1.00 91.62 304 PHE A C 1
ATOM 2329 O O . PHE A 1 304 ? -10.877 -2.438 6.705 1.00 91.62 304 PHE A O 1
ATOM 2336 N N . TYR A 1 305 ? -9.286 -2.930 8.196 1.00 89.56 305 TYR A N 1
ATOM 2337 C CA . TYR A 1 305 ? -8.202 -2.577 7.277 1.00 89.56 305 TYR A CA 1
ATOM 2338 C C . TYR A 1 305 ? -7.980 -3.606 6.166 1.00 89.56 305 TYR A C 1
ATOM 2340 O O . TYR A 1 305 ? -7.637 -3.208 5.052 1.00 89.56 305 TYR A O 1
ATOM 2348 N N . ALA A 1 306 ? -8.260 -4.884 6.422 1.00 92.94 306 ALA A N 1
ATOM 2349 C CA . ALA A 1 306 ? -8.282 -5.912 5.390 1.00 92.94 306 ALA A CA 1
ATOM 2350 C C . ALA A 1 306 ? -9.402 -5.664 4.364 1.00 92.94 306 ALA A C 1
ATOM 2352 O O . ALA A 1 306 ? -9.148 -5.657 3.159 1.00 92.94 306 ALA A O 1
ATOM 2353 N N . LYS A 1 307 ? -10.622 -5.326 4.807 1.00 92.94 307 LYS A N 1
ATOM 2354 C CA . LYS A 1 307 ? -11.701 -4.870 3.909 1.00 92.94 307 LYS A CA 1
ATOM 2355 C C . LYS A 1 307 ? -11.330 -3.569 3.194 1.00 92.94 307 LYS A C 1
ATOM 2357 O O . LYS A 1 307 ? -11.618 -3.376 2.018 1.00 92.94 307 LYS A O 1
ATOM 2362 N N . ARG A 1 308 ? -10.638 -2.649 3.867 1.00 89.44 308 ARG A N 1
ATOM 2363 C CA . ARG A 1 308 ? -10.217 -1.386 3.246 1.00 89.44 308 ARG A CA 1
ATOM 2364 C C . ARG A 1 308 ? -9.232 -1.615 2.096 1.00 89.44 308 ARG A C 1
ATOM 2366 O O . ARG A 1 308 ? -9.193 -0.803 1.172 1.00 89.44 308 ARG A O 1
ATOM 2373 N N . ALA A 1 309 ? -8.457 -2.701 2.123 1.00 90.50 309 ALA A N 1
ATOM 2374 C CA . ALA A 1 309 ? -7.522 -3.023 1.054 1.00 90.50 309 ALA A CA 1
ATOM 2375 C C . ALA A 1 309 ? -8.233 -3.317 -0.285 1.00 90.50 309 ALA A C 1
ATOM 2377 O O . ALA A 1 309 ? -7.752 -2.842 -1.318 1.00 90.50 309 ALA A O 1
ATOM 2378 N N . GLU A 1 310 ? -9.386 -3.994 -0.283 1.00 92.06 310 GLU A N 1
ATOM 2379 C CA . GLU A 1 310 ? -10.148 -4.308 -1.509 1.00 92.06 310 GLU A CA 1
ATOM 2380 C C . GLU A 1 310 ? -10.955 -3.136 -2.086 1.00 92.06 310 GLU A C 1
ATOM 2382 O O . GLU A 1 310 ? -11.413 -3.197 -3.226 1.00 92.06 310 GLU A O 1
ATOM 2387 N N . ALA A 1 311 ? -11.123 -2.042 -1.338 1.00 89.25 311 ALA A N 1
ATOM 2388 C CA . ALA A 1 311 ? -11.908 -0.907 -1.808 1.00 89.25 311 ALA A CA 1
ATOM 2389 C C . ALA A 1 311 ? -11.386 -0.370 -3.148 1.00 89.25 311 ALA A C 1
ATOM 2391 O O . ALA A 1 311 ? -10.188 -0.139 -3.309 1.00 89.25 311 ALA A O 1
ATOM 2392 N N . THR A 1 312 ? -12.290 -0.122 -4.096 1.00 88.25 312 THR A N 1
ATOM 2393 C CA . THR A 1 312 ? -11.935 0.290 -5.463 1.00 88.25 312 THR A CA 1
ATOM 2394 C C . THR A 1 312 ? -11.619 1.775 -5.580 1.00 88.25 312 THR A C 1
ATOM 2396 O O . THR A 1 312 ? -10.821 2.162 -6.424 1.00 88.25 312 THR A O 1
ATOM 2399 N N . THR A 1 313 ? -12.179 2.623 -4.717 1.00 78.62 313 THR A N 1
ATOM 2400 C CA . THR A 1 313 ? -11.919 4.072 -4.670 1.00 78.62 313 THR A CA 1
ATOM 2401 C C . THR A 1 313 ? -12.084 4.594 -3.241 1.00 78.62 313 THR A C 1
ATOM 2403 O O . THR A 1 313 ? -12.489 3.856 -2.345 1.00 78.62 313 THR A O 1
ATOM 2406 N N . GLY A 1 314 ? -11.765 5.870 -2.998 1.00 64.00 314 GLY A N 1
ATOM 2407 C CA . GLY A 1 314 ? -12.112 6.558 -1.743 1.00 64.00 314 GLY A CA 1
ATOM 2408 C C . GLY A 1 314 ? -11.261 6.183 -0.524 1.00 64.00 314 GLY A C 1
ATOM 2409 O O . GLY A 1 314 ? -11.325 6.851 0.503 1.00 64.00 314 GLY A O 1
ATOM 2410 N N . THR A 1 315 ? -10.395 5.174 -0.629 1.00 62.06 315 THR A N 1
ATOM 2411 C CA . THR A 1 315 ? -9.526 4.721 0.467 1.00 62.06 315 THR A CA 1
ATOM 2412 C C . THR A 1 315 ? -8.086 5.192 0.312 1.00 62.06 315 THR A C 1
ATOM 2414 O O . THR A 1 315 ? -7.148 4.418 0.519 1.00 62.06 315 THR A O 1
ATOM 2417 N N . ARG A 1 316 ? -7.900 6.450 -0.086 1.00 70.25 316 ARG A N 1
ATOM 2418 C CA . ARG A 1 316 ? -6.560 7.019 -0.250 1.00 70.25 316 ARG A CA 1
ATOM 2419 C C . ARG A 1 316 ? -5.853 7.096 1.102 1.00 70.25 316 ARG A C 1
ATOM 2421 O O . ARG A 1 316 ? -6.492 7.076 2.157 1.00 70.25 316 ARG A O 1
ATOM 2428 N N . SER A 1 317 ? -4.534 7.141 1.084 1.00 76.62 317 SER A N 1
ATOM 2429 C CA . SER A 1 317 ? -3.723 7.505 2.246 1.00 76.62 317 SER A CA 1
ATOM 2430 C C . SER A 1 317 ? -3.305 8.977 2.157 1.00 76.62 317 SER A C 1
ATOM 2432 O O . SER A 1 317 ? -3.451 9.604 1.103 1.00 76.62 317 SER A O 1
ATOM 2434 N N . TYR A 1 318 ? -2.833 9.568 3.264 1.00 75.50 318 TYR A N 1
ATOM 2435 C CA . TYR A 1 318 ? -2.375 10.965 3.249 1.00 75.50 318 TYR A CA 1
ATOM 2436 C C . TYR A 1 318 ? -1.278 11.195 2.209 1.00 75.50 318 TYR A C 1
ATOM 2438 O O . TYR A 1 318 ? -1.320 12.181 1.493 1.00 75.50 318 TYR A O 1
ATOM 2446 N N . ASP A 1 319 ? -0.347 10.258 2.073 1.00 77.56 319 ASP A N 1
ATOM 2447 C CA . ASP A 1 319 ? 0.731 10.258 1.081 1.00 77.56 319 ASP A CA 1
ATOM 2448 C C . ASP A 1 319 ? 0.254 10.005 -0.367 1.00 77.56 319 ASP A C 1
ATOM 2450 O O . ASP A 1 319 ? 1.058 9.812 -1.273 1.00 77.56 319 ASP A O 1
ATOM 2454 N N . GLY A 1 320 ? -1.057 10.031 -0.611 1.00 79.81 320 GLY A N 1
ATOM 2455 C CA . GLY A 1 320 ? -1.632 10.077 -1.948 1.00 79.81 320 GLY A CA 1
ATOM 2456 C C . GLY A 1 320 ? -1.727 8.733 -2.662 1.00 79.81 320 GLY A C 1
ATOM 2457 O O . GLY A 1 320 ? -2.208 8.719 -3.792 1.00 79.81 320 GLY A O 1
ATOM 2458 N N . PHE A 1 321 ? -1.338 7.612 -2.048 1.00 85.50 321 PHE A N 1
ATOM 2459 C CA . PHE A 1 321 ? -1.528 6.289 -2.652 1.00 85.50 321 PHE A CA 1
ATOM 2460 C C . PHE A 1 321 ? -3.015 5.955 -2.782 1.00 85.50 321 PHE A C 1
ATOM 2462 O O . PHE A 1 321 ? -3.795 6.103 -1.834 1.00 85.50 321 PHE A O 1
ATOM 2469 N N . GLY A 1 322 ? -3.394 5.544 -3.993 1.00 84.94 322 GLY A N 1
ATOM 2470 C CA . GLY A 1 322 ? -4.752 5.140 -4.344 1.00 84.94 322 GLY A CA 1
ATOM 2471 C C . GLY A 1 322 ? -5.078 3.717 -3.911 1.00 84.94 322 GLY A C 1
ATOM 2472 O O . GLY A 1 322 ? -4.300 3.051 -3.232 1.00 84.94 322 GLY A O 1
ATOM 2473 N N . SER A 1 323 ? -6.250 3.232 -4.301 1.00 89.44 323 SER A N 1
ATOM 2474 C CA . SER A 1 323 ? -6.563 1.814 -4.200 1.00 89.44 323 SER A CA 1
ATOM 2475 C C . SER A 1 323 ? -5.697 0.909 -5.078 1.00 89.44 323 SER A C 1
ATOM 2477 O O . SER A 1 323 ? -5.022 1.403 -5.971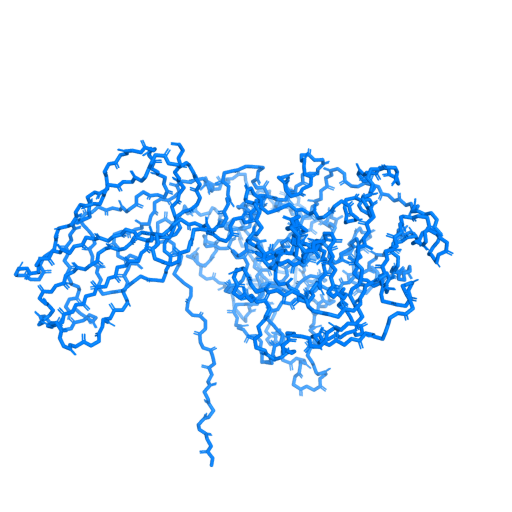 1.00 89.44 323 SER A O 1
ATOM 2479 N N . PHE A 1 324 ? -5.732 -0.416 -4.876 1.00 92.50 324 PHE A N 1
ATOM 2480 C CA . PHE A 1 324 ? -5.141 -1.353 -5.849 1.00 92.50 324 PHE A CA 1
ATOM 2481 C C . PHE A 1 324 ? -5.795 -1.208 -7.231 1.00 92.50 324 PHE A C 1
ATOM 2483 O O . PHE A 1 324 ? -5.114 -1.187 -8.256 1.00 92.50 324 PHE A O 1
ATOM 2490 N N . ASN A 1 325 ? -7.112 -0.997 -7.257 1.00 94.25 325 ASN A N 1
ATOM 2491 C CA . ASN A 1 325 ? -7.830 -0.708 -8.490 1.00 94.25 325 ASN A CA 1
ATOM 2492 C C . ASN A 1 325 ? -7.382 0.620 -9.127 1.00 94.25 325 ASN A C 1
ATOM 2494 O O . ASN A 1 325 ? -7.068 0.644 -10.311 1.00 94.25 325 ASN A O 1
ATOM 2498 N N . GLU A 1 326 ? -7.269 1.711 -8.361 1.00 92.38 326 GLU A N 1
ATOM 2499 C CA . GLU A 1 326 ? -6.747 2.992 -8.857 1.00 92.38 326 GLU A CA 1
ATOM 2500 C C . GLU A 1 326 ? -5.306 2.816 -9.358 1.00 92.38 326 GLU A C 1
ATOM 2502 O O . GLU A 1 326 ? -5.008 3.237 -10.472 1.00 92.38 326 GLU A O 1
ATOM 2507 N N . ALA A 1 327 ? -4.442 2.138 -8.590 1.00 91.62 327 ALA A N 1
ATOM 2508 C CA . ALA A 1 327 ? -3.031 1.907 -8.901 1.00 91.62 327 ALA A CA 1
ATOM 2509 C C . ALA A 1 327 ? -2.815 1.143 -10.214 1.00 91.62 327 ALA A C 1
ATOM 2511 O O . ALA A 1 327 ? -1.847 1.417 -10.918 1.00 91.62 327 ALA A O 1
ATOM 2512 N N . THR A 1 328 ? -3.735 0.245 -10.576 1.00 94.06 328 THR A N 1
ATOM 2513 C CA . THR A 1 328 ? -3.737 -0.481 -11.861 1.00 94.06 328 THR A CA 1
ATOM 2514 C C . THR A 1 328 ? -4.463 0.270 -12.989 1.00 94.06 328 THR A C 1
ATOM 2516 O O . THR A 1 328 ? -4.630 -0.235 -14.104 1.00 94.06 328 THR A O 1
ATOM 2519 N N . GLY A 1 329 ? -4.921 1.497 -12.727 1.00 92.75 329 GLY A N 1
ATOM 2520 C CA . GLY A 1 329 ? -5.721 2.291 -13.656 1.00 92.75 329 GLY A CA 1
ATOM 2521 C C . GLY A 1 329 ? -7.077 1.655 -13.969 1.00 92.75 329 GLY A C 1
ATOM 2522 O O . GLY A 1 329 ? -7.556 1.775 -15.094 1.00 92.75 329 GLY A O 1
ATOM 2523 N N . GLY A 1 330 ? -7.660 0.943 -13.004 1.00 94.94 330 GLY A N 1
ATOM 2524 C CA . GLY A 1 330 ? -8.964 0.292 -13.101 1.00 94.94 330 GLY A CA 1
ATOM 2525 C C . GLY A 1 330 ? -8.945 -1.122 -13.688 1.00 94.94 330 GLY A C 1
ATOM 2526 O O . GLY A 1 330 ? -10.012 -1.655 -13.973 1.00 94.94 330 GLY A O 1
ATOM 2527 N N . ARG A 1 331 ? -7.767 -1.720 -13.905 1.00 96.75 331 ARG A N 1
ATOM 2528 C CA . ARG A 1 331 ? -7.621 -2.987 -14.649 1.00 96.75 331 ARG A CA 1
ATOM 2529 C C . ARG A 1 331 ? -7.656 -4.242 -13.784 1.00 96.75 331 ARG A C 1
ATOM 2531 O O . ARG A 1 331 ? -7.896 -5.319 -14.321 1.00 96.75 331 ARG A O 1
ATOM 2538 N N . ALA A 1 332 ? -7.428 -4.100 -12.480 1.00 97.00 332 ALA A N 1
ATOM 2539 C CA . ALA A 1 332 ? -7.460 -5.208 -11.538 1.00 97.00 332 ALA A CA 1
ATOM 2540 C C . ALA A 1 332 ? -8.323 -4.895 -10.314 1.00 97.00 332 ALA A C 1
ATOM 2542 O O . ALA A 1 332 ? -8.418 -3.741 -9.873 1.00 97.00 332 ALA A O 1
ATOM 2543 N N . LEU A 1 333 ? -8.920 -5.936 -9.746 1.00 97.50 333 LEU A N 1
ATOM 2544 C CA . LEU A 1 333 ? -9.621 -5.911 -8.469 1.00 97.50 333 LEU A CA 1
ATOM 2545 C C . LEU A 1 333 ? -8.862 -6.753 -7.446 1.00 97.50 333 LEU A C 1
ATOM 2547 O O . LEU A 1 333 ? -8.276 -7.778 -7.781 1.00 97.50 333 LEU A O 1
ATOM 2551 N N . LEU A 1 334 ? -8.867 -6.287 -6.200 1.00 96.75 334 LEU A N 1
ATOM 2552 C CA . LEU A 1 334 ? -8.373 -7.042 -5.056 1.00 96.75 334 LEU A CA 1
ATOM 2553 C C . LEU A 1 334 ? -9.587 -7.529 -4.270 1.00 96.75 334 LEU A C 1
ATOM 2555 O O . LEU A 1 334 ? -10.498 -6.738 -4.042 1.00 96.75 334 LEU A O 1
ATOM 2559 N N . HIS A 1 335 ? -9.573 -8.779 -3.830 1.00 97.56 335 HIS A N 1
ATOM 2560 C CA . HIS A 1 335 ? -10.604 -9.377 -2.990 1.00 97.56 335 HIS A CA 1
ATOM 2561 C C . HIS A 1 335 ? -9.973 -9.885 -1.703 1.00 97.56 335 HIS A C 1
ATOM 2563 O O . HIS A 1 335 ? -8.921 -10.523 -1.737 1.00 97.56 335 HIS A O 1
ATOM 2569 N N . THR A 1 336 ? -10.608 -9.598 -0.568 1.00 97.12 336 THR A N 1
ATOM 2570 C CA . THR A 1 336 ? -10.079 -9.989 0.748 1.00 97.12 336 THR A CA 1
ATOM 2571 C C . THR A 1 336 ? -11.059 -10.806 1.573 1.00 97.12 336 THR A C 1
ATOM 2573 O O . THR A 1 336 ? -10.822 -11.031 2.756 1.00 97.12 336 THR A O 1
ATOM 2576 N N . GLY A 1 337 ? -12.178 -11.221 0.972 1.00 97.25 337 GLY A N 1
ATOM 2577 C CA . GLY A 1 337 ? -13.179 -12.061 1.623 1.00 97.25 337 GLY A CA 1
ATOM 2578 C C . GLY A 1 337 ? -12.586 -13.383 2.108 1.00 97.25 337 GLY A C 1
ATOM 2579 O O . GLY A 1 337 ? -11.783 -13.991 1.405 1.00 97.25 337 GLY A O 1
ATOM 2580 N N . ILE A 1 338 ? -12.977 -13.807 3.310 1.00 97.44 338 ILE A N 1
ATOM 2581 C CA . ILE A 1 338 ? -12.535 -15.064 3.915 1.00 97.44 338 ILE A CA 1
ATOM 2582 C C . ILE A 1 338 ? -13.578 -16.154 3.700 1.00 97.44 338 ILE A C 1
ATOM 2584 O O . ILE A 1 338 ? -14.689 -16.092 4.228 1.00 97.44 338 ILE A O 1
ATOM 2588 N N . GLU A 1 339 ? -13.156 -17.185 2.982 1.00 96.44 339 GLU A N 1
ATOM 2589 C CA . GLU A 1 339 ? -13.918 -18.390 2.686 1.00 96.44 339 GLU A CA 1
ATOM 2590 C C . GLU A 1 339 ? -13.365 -19.597 3.467 1.00 96.44 339 GLU A C 1
ATOM 2592 O O . GLU A 1 339 ? -12.212 -20.008 3.261 1.00 96.44 339 GLU A O 1
ATOM 2597 N N . PRO A 1 340 ? -14.159 -20.168 4.389 1.00 94.75 340 PRO A N 1
ATOM 2598 C CA . PRO A 1 340 ? -13.824 -21.404 5.087 1.00 94.75 340 PRO A CA 1
ATOM 2599 C C . PRO A 1 340 ? -13.737 -22.602 4.138 1.00 94.75 340 PRO A C 1
ATOM 2601 O O . PRO A 1 340 ? -14.397 -22.655 3.100 1.00 94.75 340 PRO A O 1
ATOM 2604 N N . ARG A 1 341 ? -12.927 -23.594 4.509 1.00 93.38 341 ARG A N 1
ATOM 2605 C CA . ARG A 1 341 ? -12.715 -24.819 3.730 1.00 93.38 341 ARG A CA 1
ATOM 2606 C C . ARG A 1 341 ? -13.976 -25.680 3.662 1.00 93.38 341 ARG A C 1
ATOM 2608 O O . ARG A 1 341 ? -14.284 -26.225 2.605 1.00 93.38 341 ARG A O 1
ATOM 2615 N N . ASP A 1 342 ? -14.695 -25.789 4.776 1.00 90.25 342 ASP A N 1
ATOM 2616 C CA . ASP A 1 342 ? -15.997 -26.449 4.858 1.00 90.25 342 ASP A CA 1
ATOM 2617 C C . ASP A 1 342 ? -17.077 -25.412 5.180 1.00 90.25 342 ASP A C 1
ATOM 2619 O O . ASP A 1 342 ? -17.393 -25.150 6.337 1.00 90.25 342 ASP A O 1
ATOM 2623 N N . ALA A 1 343 ? -17.670 -24.826 4.139 1.00 86.12 343 ALA A N 1
ATOM 2624 C CA . ALA A 1 343 ? -18.719 -23.819 4.289 1.00 86.12 343 ALA A CA 1
ATOM 2625 C C . ALA A 1 343 ? -20.006 -24.348 4.962 1.00 86.12 343 ALA A C 1
ATOM 2627 O O . ALA A 1 343 ? -20.848 -23.546 5.374 1.00 86.12 343 ALA A O 1
ATOM 2628 N N . MET A 1 344 ? -20.194 -25.673 5.051 1.00 83.88 344 MET A N 1
ATOM 2629 C CA . MET A 1 344 ? -21.341 -26.273 5.743 1.00 83.88 344 MET A CA 1
ATOM 2630 C C . MET A 1 344 ? -21.101 -26.350 7.250 1.00 83.88 344 MET A C 1
ATOM 2632 O O . MET A 1 344 ? -22.023 -26.073 8.021 1.00 83.88 344 MET A O 1
ATOM 2636 N N . ALA A 1 345 ? -19.887 -26.719 7.664 1.00 84.31 345 ALA A N 1
ATOM 2637 C CA . ALA A 1 345 ? -19.490 -26.730 9.070 1.00 84.31 345 ALA A CA 1
ATOM 2638 C C . ALA A 1 345 ? -19.269 -25.302 9.597 1.00 84.31 345 ALA A C 1
ATOM 2640 O O . ALA A 1 345 ? -19.819 -24.921 10.632 1.00 84.31 345 ALA A O 1
ATOM 2641 N N . ASP A 1 346 ? -18.554 -24.493 8.818 1.00 86.94 346 ASP A N 1
ATOM 2642 C CA . ASP A 1 346 ? -18.108 -23.152 9.162 1.00 86.94 346 ASP A CA 1
ATOM 2643 C C . ASP A 1 346 ? -18.569 -22.170 8.080 1.00 86.94 346 ASP A C 1
ATOM 2645 O O . ASP A 1 346 ? -17.863 -21.917 7.107 1.00 86.94 346 ASP A O 1
ATOM 2649 N N . PRO A 1 347 ? -19.777 -21.597 8.184 1.00 88.25 347 PRO A N 1
ATOM 2650 C CA . PRO A 1 347 ? -20.269 -20.706 7.143 1.00 88.25 347 PRO A CA 1
ATOM 2651 C C . PRO A 1 347 ? -19.484 -19.389 7.122 1.00 88.25 347 PRO A C 1
ATOM 2653 O O . PRO A 1 347 ? -19.089 -18.850 8.166 1.00 88.25 347 PRO A O 1
ATOM 2656 N N . ALA A 1 348 ? -19.306 -18.836 5.921 1.00 91.19 348 ALA A N 1
ATOM 2657 C CA . ALA A 1 348 ? -18.679 -17.535 5.719 1.00 91.19 348 ALA A CA 1
ATOM 2658 C C . ALA A 1 348 ? -19.389 -16.428 6.521 1.00 91.19 348 ALA A C 1
ATOM 2660 O O . ALA A 1 348 ? -20.607 -16.447 6.743 1.00 91.19 348 ALA A O 1
ATOM 2661 N N . VAL A 1 349 ? -18.619 -15.436 6.969 1.00 92.44 349 VAL A N 1
ATOM 2662 C CA . VAL A 1 349 ? -19.160 -14.256 7.653 1.00 92.44 349 VAL A CA 1
ATOM 2663 C C . VAL A 1 349 ? -19.495 -13.199 6.605 1.00 92.44 349 VAL A C 1
ATOM 2665 O O . VAL A 1 349 ? -18.607 -12.554 6.060 1.00 92.44 349 VAL A O 1
ATOM 2668 N N . SER A 1 350 ? -20.785 -12.996 6.339 1.00 87.12 350 SER A N 1
ATOM 2669 C CA . SER A 1 350 ? -21.255 -12.035 5.329 1.00 87.12 350 SER A CA 1
ATOM 2670 C C . SER A 1 350 ? -21.268 -10.577 5.805 1.00 87.12 350 SER A C 1
ATOM 2672 O O . SER A 1 350 ? -21.410 -9.664 4.994 1.00 87.12 350 SER A O 1
ATOM 2674 N N . GLU A 1 351 ? -21.185 -10.338 7.117 1.00 86.44 351 GLU A N 1
ATOM 2675 C CA . GLU A 1 351 ? -21.165 -8.988 7.686 1.00 86.44 351 GLU A CA 1
ATOM 2676 C C . GLU A 1 351 ? -19.835 -8.302 7.378 1.00 86.44 351 GLU A C 1
ATOM 2678 O O . GLU A 1 351 ? -18.817 -8.591 8.001 1.00 86.44 351 GLU A O 1
ATOM 2683 N N . SER A 1 352 ? -19.858 -7.376 6.421 1.00 81.00 352 SER A N 1
ATOM 2684 C CA . SER A 1 352 ? -18.682 -6.621 6.002 1.00 81.00 352 SER A CA 1
ATOM 2685 C C . SER A 1 352 ? -18.732 -5.191 6.558 1.00 81.00 352 SER A C 1
ATOM 2687 O O . SER A 1 352 ? -19.777 -4.540 6.447 1.00 81.00 352 SER A O 1
ATOM 2689 N N . PRO A 1 353 ? -17.644 -4.679 7.164 1.00 82.75 353 PRO A N 1
ATOM 2690 C CA . PRO A 1 353 ? -17.631 -3.332 7.721 1.00 82.75 353 PRO A CA 1
ATOM 2691 C C . PRO A 1 353 ? -17.665 -2.274 6.611 1.00 82.75 353 PRO A C 1
ATOM 2693 O O . PRO A 1 353 ? -17.023 -2.428 5.569 1.00 82.75 353 PRO A O 1
ATOM 2696 N N . ASP A 1 354 ? -18.359 -1.158 6.855 1.00 82.00 354 ASP A N 1
ATOM 2697 C CA . ASP A 1 354 ? -18.179 0.039 6.032 1.00 82.00 354 ASP A CA 1
ATOM 2698 C C . ASP A 1 354 ? -16.780 0.605 6.292 1.00 82.00 354 ASP A C 1
ATOM 2700 O O . ASP A 1 354 ? -16.433 0.970 7.417 1.00 82.00 354 ASP A O 1
ATOM 2704 N N . VAL A 1 355 ? -15.963 0.622 5.241 1.00 79.31 355 VAL A N 1
ATOM 2705 C CA . VAL A 1 355 ? -14.571 1.084 5.284 1.00 79.31 355 VAL A CA 1
ATOM 2706 C C . VAL A 1 355 ? -14.382 2.500 4.775 1.00 79.31 355 VAL A C 1
ATOM 2708 O O . VAL A 1 355 ? -13.269 3.042 4.841 1.00 79.31 355 VAL A O 1
ATOM 2711 N N . SER A 1 356 ? -15.453 3.095 4.258 1.00 72.81 356 SER A N 1
ATOM 2712 C CA . SER A 1 356 ? -15.477 4.489 3.866 1.00 72.81 356 SER A CA 1
ATOM 2713 C C . SER A 1 356 ? -15.802 5.358 5.077 1.00 72.81 356 SER A C 1
ATOM 2715 O O . SER A 1 356 ? -16.587 4.999 5.944 1.00 72.81 356 SER A O 1
ATOM 2717 N N . ASP A 1 357 ? -15.145 6.509 5.155 1.00 71.62 357 ASP A N 1
ATOM 2718 C CA . ASP A 1 357 ? -15.661 7.665 5.890 1.00 71.62 357 ASP A CA 1
ATOM 2719 C C . ASP A 1 357 ? -15.852 7.496 7.407 1.00 71.62 357 ASP A C 1
ATOM 2721 O O . ASP A 1 357 ? -16.527 8.307 8.044 1.00 71.62 357 ASP A O 1
ATOM 2725 N N . VAL A 1 358 ? -15.192 6.504 8.019 1.00 78.12 358 VAL A N 1
ATOM 2726 C CA . VAL A 1 358 ? -15.213 6.335 9.477 1.00 78.12 358 VAL A CA 1
ATOM 2727 C C . VAL A 1 358 ? -14.620 7.588 10.129 1.00 78.12 358 VAL A C 1
ATOM 2729 O O . VAL A 1 358 ? -13.480 7.951 9.810 1.00 78.12 358 VAL A O 1
ATOM 2732 N N . PRO A 1 359 ? -15.380 8.305 10.979 1.00 80.19 359 PRO A N 1
ATOM 2733 C CA . PRO A 1 359 ? -14.858 9.477 11.668 1.00 80.19 359 PRO A CA 1
ATOM 2734 C C . PRO A 1 359 ? -13.792 9.047 12.674 1.00 80.19 359 PRO A C 1
ATOM 2736 O O . PRO A 1 359 ? -13.761 7.895 13.075 1.00 80.19 359 PRO A O 1
ATOM 2739 N N . PHE A 1 360 ? -12.939 9.958 13.115 1.00 81.00 360 PHE A N 1
ATOM 2740 C CA . PHE A 1 360 ? -12.089 9.730 14.276 1.00 81.00 360 PHE A CA 1
ATOM 2741 C C . PHE A 1 360 ? -12.917 9.975 15.535 1.00 81.00 360 PHE A C 1
ATOM 2743 O O . PHE A 1 360 ? -13.589 11.002 15.667 1.00 81.00 360 PHE A O 1
ATOM 2750 N N . GLY A 1 361 ? -12.885 9.022 16.457 1.00 84.94 361 GLY A N 1
ATOM 2751 C CA . GLY A 1 361 ? -13.509 9.115 17.760 1.00 84.94 361 GLY A CA 1
ATOM 2752 C C . GLY A 1 361 ? -13.013 10.323 18.550 1.00 84.94 361 GLY A C 1
ATOM 2753 O O . GLY A 1 361 ? -11.890 10.805 18.402 1.00 84.94 361 GLY A O 1
ATOM 2754 N N . ALA A 1 362 ? -13.871 10.813 19.441 1.00 88.56 362 ALA A N 1
ATOM 2755 C CA . ALA A 1 362 ? -13.611 12.020 20.218 1.00 88.56 362 ALA A CA 1
ATOM 2756 C C . ALA A 1 362 ? -12.337 11.951 21.085 1.00 88.56 362 ALA A C 1
ATOM 2758 O O . ALA A 1 362 ? -11.761 12.988 21.396 1.00 88.56 362 ALA A O 1
ATOM 2759 N N . GLY A 1 363 ? -11.904 10.753 21.486 1.00 85.50 363 GLY A N 1
ATOM 2760 C CA . GLY A 1 363 ? -10.713 10.533 22.314 1.00 85.50 363 GLY A CA 1
ATOM 2761 C C . GLY A 1 363 ? -9.496 10.002 21.553 1.00 85.50 363 GLY A C 1
ATOM 2762 O O . GLY A 1 363 ? -8.563 9.525 22.192 1.00 85.50 363 GLY A O 1
ATOM 2763 N N . ASP A 1 364 ? -9.505 10.028 20.218 1.00 81.62 364 ASP A N 1
ATOM 2764 C CA . ASP A 1 364 ? -8.426 9.427 19.416 1.00 81.62 364 ASP A CA 1
ATOM 2765 C C . ASP A 1 364 ? -7.143 10.264 19.415 1.00 81.62 364 ASP A C 1
ATOM 2767 O O . ASP A 1 364 ? -6.059 9.765 19.112 1.00 81.62 364 ASP A O 1
ATOM 2771 N N . TRP A 1 365 ? -7.250 11.550 19.747 1.00 82.88 365 TRP A N 1
ATOM 2772 C CA . TRP A 1 365 ? -6.107 12.445 19.855 1.00 82.88 365 TRP A CA 1
ATOM 2773 C C . TRP A 1 365 ? -5.543 12.388 21.269 1.00 82.88 365 TRP A C 1
ATOM 2775 O O . TRP A 1 365 ? -6.215 12.701 22.249 1.00 82.88 365 TRP A O 1
ATOM 2785 N N . ARG A 1 366 ? -4.277 11.985 21.383 1.00 81.75 366 ARG A N 1
ATOM 2786 C CA . ARG A 1 366 ? -3.593 11.824 22.663 1.00 81.75 366 ARG A CA 1
ATOM 2787 C C . ARG A 1 366 ? -3.646 13.126 23.460 1.00 81.75 366 ARG A C 1
ATOM 2789 O O . ARG A 1 366 ? -3.066 14.132 23.065 1.00 81.75 366 ARG A O 1
ATOM 2796 N N . GLY A 1 367 ? -4.269 13.065 24.634 1.00 85.00 367 GLY A N 1
ATOM 2797 C CA . GLY A 1 367 ? -4.349 14.206 25.542 1.00 85.00 367 GLY A CA 1
ATOM 2798 C C . GLY A 1 367 ? -5.441 15.218 25.203 1.00 85.00 367 GLY A C 1
ATOM 2799 O O . GLY A 1 367 ? -5.511 16.258 25.855 1.00 85.00 367 GLY A O 1
ATOM 2800 N N . LEU A 1 368 ? -6.307 14.925 24.231 1.00 88.75 368 LEU A N 1
ATOM 2801 C CA . LEU A 1 368 ? -7.469 15.740 23.904 1.00 88.75 368 LEU A CA 1
ATOM 2802 C C . LEU A 1 368 ? -8.731 14.878 23.871 1.00 88.75 368 LEU A C 1
ATOM 2804 O O . LEU A 1 368 ? -8.721 13.738 23.421 1.00 88.75 368 LEU A O 1
ATOM 2808 N N . VAL A 1 369 ? -9.840 15.452 24.326 1.00 91.56 369 VAL A N 1
ATOM 2809 C CA . VAL A 1 369 ? -11.175 14.874 24.170 1.00 91.56 369 VAL A CA 1
ATOM 2810 C C . VAL A 1 369 ? -12.032 15.890 23.434 1.00 91.56 369 VAL A C 1
ATOM 2812 O O . VAL A 1 369 ? -12.380 16.932 23.992 1.00 91.56 369 VAL A O 1
ATOM 2815 N N . LEU A 1 370 ? -12.335 15.602 22.172 1.00 91.19 370 LEU A N 1
ATOM 2816 C CA . LEU A 1 370 ? -13.193 16.420 21.324 1.00 91.19 370 LEU A CA 1
ATOM 2817 C C . LEU A 1 370 ? -14.646 16.354 21.811 1.00 91.19 370 LEU A C 1
ATOM 2819 O O . LEU A 1 370 ? -15.098 15.341 22.339 1.00 91.19 370 LEU A O 1
ATOM 2823 N N . ASP A 1 371 ? -15.404 17.429 21.611 1.00 94.62 371 ASP A N 1
ATOM 2824 C CA . ASP A 1 371 ? -16.834 17.444 21.940 1.00 94.62 371 ASP A CA 1
ATOM 2825 C C . ASP A 1 371 ? -17.651 16.563 20.981 1.00 94.62 371 ASP A C 1
ATOM 2827 O O . ASP A 1 371 ? -18.743 16.118 21.330 1.00 94.62 371 ASP A O 1
ATOM 2831 N N . GLN A 1 372 ? -17.136 16.336 19.769 1.00 91.44 372 GLN A N 1
ATOM 2832 C CA . GLN A 1 372 ? -17.731 15.513 18.717 1.00 91.44 372 GLN A CA 1
ATOM 2833 C C . GLN A 1 372 ? -16.631 14.732 17.977 1.00 91.44 372 GLN A C 1
ATOM 2835 O O . GLN A 1 372 ? -15.502 15.223 17.893 1.00 91.44 372 GLN A O 1
ATOM 2840 N N . PRO A 1 373 ? -16.942 13.551 17.410 1.00 87.19 373 PRO A N 1
ATOM 2841 C CA . PRO A 1 373 ? -16.041 12.861 16.490 1.00 87.19 373 PRO A CA 1
ATOM 2842 C C . PRO A 1 373 ? -15.621 13.758 15.316 1.00 87.19 373 PRO A C 1
ATOM 2844 O O . PRO A 1 373 ? -16.424 14.534 14.792 1.00 87.19 373 PRO A O 1
ATOM 2847 N N . LEU A 1 374 ? -14.368 13.634 14.883 1.00 82.88 374 LEU A N 1
ATOM 2848 C CA . LEU A 1 374 ? -13.842 14.361 13.731 1.00 82.88 374 LEU A CA 1
ATOM 2849 C C . LEU A 1 374 ? -14.202 13.596 12.445 1.00 82.88 374 LEU A C 1
ATOM 2851 O O . LEU A 1 374 ? -13.782 12.450 12.296 1.00 82.88 374 LEU A O 1
ATOM 2855 N N . PRO A 1 375 ? -14.939 14.184 11.487 1.00 81.81 375 PRO A N 1
ATOM 2856 C CA . PRO A 1 375 ? -15.225 13.512 10.223 1.00 81.81 375 PRO A CA 1
ATOM 2857 C C . PRO A 1 375 ? -13.934 13.256 9.441 1.00 81.81 375 PRO A C 1
ATOM 2859 O O . PRO A 1 375 ? -13.050 14.106 9.435 1.00 81.81 375 PRO A O 1
ATOM 2862 N N . SER A 1 376 ? -13.845 12.132 8.729 1.00 78.44 376 SER A N 1
ATOM 2863 C CA . SER A 1 376 ? -12.721 11.825 7.828 1.00 78.44 376 SER A CA 1
ATOM 2864 C C . SER A 1 376 ? -12.884 12.424 6.421 1.00 78.44 376 SER A C 1
ATOM 2866 O O . SER A 1 376 ? -11.938 12.415 5.631 1.00 78.44 376 SER A O 1
ATOM 2868 N N . ARG A 1 377 ? -14.053 13.017 6.123 1.00 78.62 377 ARG A N 1
ATOM 2869 C CA . ARG A 1 377 ? -14.352 13.743 4.878 1.00 78.62 377 ARG A CA 1
ATOM 2870 C C . ARG A 1 377 ? -14.928 15.125 5.113 1.00 78.62 377 ARG A C 1
ATOM 2872 O O . ARG A 1 377 ? -15.769 15.326 5.987 1.00 78.62 377 ARG A O 1
ATOM 2879 N N . LEU A 1 378 ? -14.508 16.072 4.281 1.00 81.06 378 LEU A N 1
ATOM 2880 C CA . LEU A 1 378 ? -14.981 17.453 4.291 1.00 81.06 378 LEU A CA 1
ATOM 2881 C C . LEU A 1 378 ? -15.286 17.932 2.871 1.00 81.06 378 LEU A C 1
ATOM 2883 O O . LEU A 1 378 ? -14.683 17.492 1.899 1.00 81.06 378 LEU A O 1
ATOM 2887 N N . ARG A 1 379 ? -16.210 18.887 2.749 1.00 82.25 379 ARG A N 1
ATOM 2888 C CA . ARG A 1 379 ? -16.486 19.551 1.469 1.00 82.25 379 ARG A CA 1
ATOM 2889 C C . ARG A 1 379 ? -15.443 20.633 1.207 1.00 82.25 379 ARG A C 1
ATOM 2891 O O . ARG A 1 379 ? -15.119 21.405 2.111 1.00 82.25 379 ARG A O 1
ATOM 2898 N N . ARG A 1 380 ? -14.977 20.773 -0.035 1.00 81.81 380 ARG A N 1
ATOM 2899 C CA . ARG A 1 380 ? -14.109 21.896 -0.423 1.00 81.81 380 ARG A CA 1
ATOM 2900 C C . ARG A 1 380 ? -14.698 23.250 -0.023 1.00 81.81 380 ARG A C 1
ATOM 2902 O O . ARG A 1 380 ? -15.893 23.511 -0.171 1.00 81.81 380 ARG A O 1
ATOM 2909 N N . GLY A 1 381 ? -13.837 24.128 0.486 1.00 81.12 381 GLY A N 1
ATOM 2910 C CA . GLY A 1 381 ? -14.219 25.466 0.937 1.00 81.12 381 GLY A CA 1
ATOM 2911 C C . GLY A 1 381 ? -15.049 25.528 2.226 1.00 81.12 381 GLY A C 1
ATOM 2912 O O . GLY A 1 381 ? -15.404 26.640 2.628 1.00 81.12 381 GLY A O 1
ATOM 2913 N N . SER A 1 382 ? -15.348 24.393 2.877 1.00 87.50 382 SER A N 1
ATOM 2914 C CA . SER A 1 382 ? -16.020 24.378 4.180 1.00 87.50 382 SER A CA 1
ATOM 2915 C C . SER A 1 382 ? -15.112 24.902 5.298 1.00 87.50 382 SER A C 1
ATOM 2917 O O . SER A 1 382 ? -13.906 25.099 5.125 1.00 87.50 382 SER A O 1
ATOM 2919 N N . SER A 1 383 ? -15.696 25.114 6.474 1.00 88.31 383 SER A N 1
ATOM 2920 C CA . SER A 1 383 ? -14.945 25.321 7.712 1.00 88.31 383 SER A CA 1
ATOM 2921 C C . SER A 1 383 ? -15.054 24.074 8.580 1.00 88.31 383 SER A C 1
ATOM 2923 O O . SER A 1 383 ? -16.116 23.458 8.644 1.00 88.31 383 SER A O 1
ATOM 2925 N N . LEU A 1 384 ? -13.962 23.721 9.247 1.00 87.12 384 LEU A N 1
ATOM 2926 C CA . LEU A 1 384 ? -13.924 22.723 10.304 1.00 87.12 384 LEU A CA 1
ATOM 2927 C C . LEU A 1 384 ? -13.757 23.455 11.634 1.00 87.12 384 LEU A C 1
ATOM 2929 O O . LEU A 1 384 ? -12.758 24.148 11.832 1.00 87.12 384 LEU A O 1
ATOM 2933 N N . THR A 1 385 ? -14.721 23.297 12.536 1.00 91.25 385 THR A N 1
ATOM 2934 C CA . THR A 1 385 ? -14.609 23.766 13.920 1.00 91.25 385 THR A CA 1
ATOM 2935 C C . THR A 1 385 ? -14.339 22.568 14.814 1.00 91.25 385 THR A C 1
ATOM 2937 O O . THR A 1 385 ? -15.132 21.630 14.838 1.00 91.25 385 THR A O 1
ATOM 2940 N N . LEU A 1 386 ? -13.225 22.608 15.542 1.00 90.25 386 LEU A N 1
ATOM 2941 C CA . LEU A 1 386 ? -12.873 21.621 16.553 1.00 90.25 386 LEU A CA 1
ATOM 2942 C C . LEU A 1 386 ? -12.945 22.262 17.926 1.00 90.25 386 LEU A C 1
ATOM 2944 O O . LEU A 1 386 ? -12.250 23.241 18.194 1.00 90.25 386 LEU A O 1
ATOM 2948 N N . SER A 1 387 ? -13.765 21.682 18.792 1.00 94.75 387 SER A N 1
ATOM 2949 C CA . SER A 1 387 ? -13.857 22.044 20.199 1.00 94.75 387 SER A CA 1
ATOM 2950 C C . SER A 1 387 ? -13.718 20.807 21.071 1.00 94.75 387 SER A C 1
ATOM 2952 O O . SER A 1 387 ? -13.987 19.686 20.634 1.00 94.75 387 SER A O 1
ATOM 2954 N N . GLY A 1 388 ? -13.262 21.010 22.299 1.00 94.69 388 GLY A N 1
ATOM 2955 C CA . GLY A 1 388 ? -13.034 19.921 23.231 1.00 94.69 388 GLY A CA 1
ATOM 2956 C C . GLY A 1 388 ? -12.373 20.389 24.513 1.00 94.69 388 GLY A C 1
ATOM 2957 O O . GLY A 1 388 ? -12.400 21.573 24.867 1.00 94.69 388 GLY A O 1
ATOM 2958 N N . ARG A 1 389 ? -11.765 19.436 25.212 1.00 94.38 389 ARG A N 1
ATOM 2959 C CA . ARG A 1 389 ? -10.970 19.672 26.414 1.00 94.38 389 ARG A CA 1
ATOM 2960 C C . ARG A 1 389 ? -9.625 18.964 26.351 1.00 94.38 389 ARG A C 1
ATOM 2962 O O . ARG A 1 389 ? -9.501 17.917 25.720 1.00 94.38 389 ARG A O 1
ATOM 2969 N N . VAL A 1 390 ? -8.647 19.517 27.053 1.00 91.00 390 VAL A N 1
ATOM 2970 C CA . VAL A 1 390 ? -7.412 18.817 27.404 1.00 91.00 390 VAL A CA 1
ATOM 2971 C C . VAL A 1 390 ? -7.770 17.680 28.363 1.00 91.00 390 VAL A C 1
ATOM 2973 O O . VAL A 1 390 ? -8.594 17.842 29.272 1.00 91.00 390 VAL A O 1
ATOM 2976 N N . ASP A 1 391 ? -7.215 16.495 28.122 1.00 89.44 391 ASP A N 1
ATOM 2977 C CA . ASP A 1 391 ? -7.383 15.368 29.030 1.00 89.44 391 ASP A CA 1
ATOM 2978 C C . ASP A 1 391 ? -6.368 15.451 30.167 1.00 89.44 391 ASP A C 1
ATOM 2980 O O . ASP A 1 391 ? -5.221 15.023 30.020 1.00 89.44 391 ASP A O 1
ATOM 2984 N N . SER A 1 392 ? -6.822 15.959 31.313 1.00 85.25 392 SER A N 1
ATOM 2985 C CA . SER A 1 392 ? -6.016 16.147 32.523 1.00 85.25 392 SER A CA 1
ATOM 2986 C C . SER A 1 392 ? -5.415 14.853 33.088 1.00 85.25 392 SER A C 1
ATOM 2988 O O . SER A 1 392 ? -4.507 14.879 33.917 1.00 85.25 392 SER A O 1
ATOM 2990 N N . LYS A 1 393 ? -5.905 13.690 32.635 1.00 85.56 393 LYS A N 1
ATOM 2991 C CA . LYS A 1 393 ? -5.337 12.376 32.974 1.00 85.56 393 LYS A CA 1
ATOM 2992 C C . LYS A 1 393 ? -4.048 12.061 32.217 1.00 85.56 393 LYS A C 1
ATOM 2994 O O . LYS A 1 393 ? -3.282 11.212 32.664 1.00 85.56 393 LYS A O 1
ATOM 2999 N N . ILE A 1 394 ? -3.846 12.682 31.057 1.00 82.06 394 ILE A N 1
ATOM 3000 C CA . ILE A 1 394 ? -2.719 12.420 30.154 1.00 82.06 394 ILE A CA 1
ATOM 3001 C C . ILE A 1 394 ? -1.774 13.621 30.122 1.00 82.06 394 ILE A C 1
ATOM 3003 O O . ILE A 1 394 ? -0.559 13.435 30.076 1.00 82.06 394 ILE A O 1
ATOM 3007 N N . LEU A 1 395 ? -2.325 14.836 30.128 1.00 83.00 395 LEU A N 1
ATOM 3008 C CA . LEU A 1 395 ? -1.592 16.092 30.024 1.00 83.00 395 LEU A CA 1
ATOM 3009 C C . LEU A 1 395 ? -1.857 16.978 31.248 1.00 83.00 395 LEU A C 1
ATOM 3011 O O . LEU A 1 395 ? -2.983 16.990 31.732 1.00 83.00 395 LEU A O 1
ATOM 3015 N N . PRO A 1 396 ? -0.861 17.735 31.737 1.00 79.94 396 PRO A N 1
ATOM 3016 C CA . PRO A 1 396 ? -1.075 18.759 32.760 1.00 79.94 396 PRO A CA 1
ATOM 3017 C C . PRO A 1 396 ? -2.139 19.808 32.384 1.00 79.94 396 PRO A C 1
ATOM 3019 O O . PRO A 1 396 ? -2.370 20.084 31.211 1.00 79.94 396 PRO A O 1
ATOM 3022 N N . ASP A 1 397 ? -2.759 20.443 33.381 1.00 78.81 397 ASP A N 1
ATOM 3023 C CA . ASP A 1 397 ? -3.821 21.449 33.181 1.00 78.81 397 ASP A CA 1
ATOM 3024 C C . ASP A 1 397 ? -3.301 22.863 32.845 1.00 78.81 397 ASP A C 1
ATOM 3026 O O . ASP A 1 397 ? -4.079 23.814 32.755 1.00 78.81 397 ASP A O 1
ATOM 3030 N N . ASP A 1 398 ? -1.989 23.032 32.680 1.00 84.75 398 ASP A N 1
ATOM 3031 C CA . ASP A 1 398 ? -1.333 24.326 32.470 1.00 84.75 398 ASP A CA 1
ATOM 3032 C C . ASP A 1 398 ? -1.198 24.727 30.992 1.00 84.75 398 ASP A C 1
ATOM 3034 O O . ASP A 1 398 ? -0.726 25.826 30.699 1.00 84.75 398 ASP A O 1
ATOM 3038 N N . TYR A 1 399 ? -1.651 23.888 30.055 1.00 86.31 399 TYR A N 1
ATOM 3039 C CA . TYR A 1 399 ? -1.701 24.234 28.636 1.00 86.31 399 TYR A CA 1
ATOM 3040 C C . TYR A 1 399 ? -2.674 25.395 28.383 1.00 86.31 399 TYR A C 1
ATOM 3042 O O . TYR A 1 399 ? -3.865 25.304 28.676 1.00 86.31 399 TYR A O 1
ATOM 3050 N N . GLN A 1 400 ? -2.167 26.479 27.790 1.00 88.00 400 GLN A N 1
ATOM 3051 C CA . GLN A 1 400 ? -2.904 27.728 27.555 1.00 88.00 400 GLN A CA 1
ATOM 3052 C C . GLN A 1 400 ? -3.270 27.957 26.090 1.00 88.00 400 GLN A C 1
ATOM 3054 O O . GLN A 1 400 ? -4.100 28.819 25.795 1.00 88.00 400 GLN A O 1
ATOM 3059 N N . PHE A 1 401 ? -2.675 27.211 25.160 1.00 89.44 401 PHE A N 1
ATOM 3060 C CA . PHE A 1 401 ? -2.910 27.384 23.730 1.00 89.44 401 PHE A CA 1
ATOM 3061 C C . PHE A 1 401 ? -3.155 26.054 23.037 1.00 89.44 401 PHE A C 1
ATOM 3063 O O . PHE A 1 401 ? -2.524 25.048 23.351 1.00 89.44 401 PHE A O 1
ATOM 3070 N N . PHE A 1 402 ? -4.045 26.093 22.053 1.00 90.19 402 PHE A N 1
ATOM 3071 C CA . PHE A 1 402 ? -4.325 25.013 21.122 1.00 90.19 402 PHE A CA 1
ATOM 3072 C C . PHE A 1 402 ? -4.096 25.528 19.702 1.00 90.19 402 PHE A C 1
ATOM 3074 O O . PHE A 1 402 ? -4.612 26.586 19.335 1.00 90.19 402 PHE A O 1
ATOM 3081 N N . VAL A 1 403 ? -3.321 24.794 18.908 1.00 89.31 403 VAL A N 1
ATOM 3082 C CA . VAL A 1 403 ? -3.075 25.092 17.495 1.00 89.31 403 VAL A CA 1
ATOM 3083 C C . VAL A 1 403 ? -3.570 23.929 16.665 1.00 89.31 403 VAL A C 1
ATOM 3085 O O . VAL A 1 403 ? -3.201 22.783 16.904 1.00 89.31 403 VAL A O 1
ATOM 3088 N N . LEU A 1 404 ? -4.362 24.250 15.651 1.00 88.88 404 LEU A N 1
ATOM 3089 C CA . LEU A 1 404 ? -4.794 23.312 14.633 1.00 88.88 404 LEU A CA 1
ATOM 3090 C C . LEU A 1 404 ? -4.090 23.663 13.328 1.00 88.88 404 LEU A C 1
ATOM 3092 O O . LEU A 1 404 ? -4.220 24.789 12.846 1.00 88.88 404 LEU A O 1
ATOM 3096 N N . ARG A 1 405 ? -3.370 22.706 12.748 1.00 87.50 405 ARG A N 1
ATOM 3097 C CA . ARG A 1 405 ? -2.702 22.820 11.452 1.00 87.50 405 ARG A CA 1
ATOM 3098 C C . ARG A 1 405 ? -3.353 21.871 10.458 1.00 87.50 405 ARG A C 1
ATOM 3100 O O . ARG A 1 405 ? -3.703 20.749 10.806 1.00 87.50 405 ARG A O 1
ATOM 3107 N N . ILE A 1 406 ? -3.472 22.321 9.216 1.00 86.44 406 ILE A N 1
ATOM 3108 C CA . ILE A 1 406 ? -3.830 21.482 8.083 1.00 86.44 406 ILE A CA 1
ATOM 3109 C C . ILE A 1 406 ? -2.799 21.632 6.963 1.00 86.44 406 ILE A C 1
ATOM 3111 O O . ILE A 1 406 ? -2.382 22.746 6.625 1.00 86.44 406 ILE A O 1
ATOM 3115 N N . SER A 1 407 ? -2.442 20.513 6.351 1.00 84.94 407 SER A N 1
ATOM 3116 C CA . SER A 1 407 ? -1.497 20.441 5.237 1.00 84.94 407 SER A CA 1
ATOM 3117 C C . SER A 1 407 ? -2.079 19.546 4.153 1.00 84.94 407 SER A C 1
ATOM 3119 O O . SER A 1 407 ? -2.623 18.493 4.460 1.00 84.94 407 SER A O 1
ATOM 3121 N N . ARG A 1 408 ? -2.014 19.956 2.887 1.00 83.12 408 ARG A N 1
ATOM 3122 C CA . ARG A 1 408 ? -2.433 19.108 1.764 1.00 83.12 408 ARG A CA 1
ATOM 3123 C C . ARG A 1 408 ? -1.248 18.275 1.300 1.00 83.12 408 ARG A C 1
ATOM 3125 O O . ARG A 1 408 ? -0.129 18.782 1.251 1.00 83.12 408 ARG A O 1
ATOM 3132 N N . TYR A 1 409 ? -1.494 17.034 0.906 1.00 79.62 409 TYR A N 1
ATOM 3133 C CA . TYR A 1 409 ? -0.471 16.222 0.263 1.00 79.62 409 TYR A CA 1
ATOM 3134 C C . TYR A 1 409 ? 0.106 16.910 -0.980 1.00 79.62 409 TYR A C 1
ATOM 3136 O O . TYR A 1 409 ? -0.636 17.471 -1.788 1.00 79.62 409 TYR A O 1
ATOM 3144 N N . GLY A 1 410 ? 1.429 16.846 -1.126 1.00 75.44 410 GLY A N 1
ATOM 3145 C CA . GLY A 1 410 ? 2.170 17.439 -2.240 1.00 75.44 410 GLY A CA 1
ATOM 3146 C C . GLY A 1 410 ? 2.402 18.950 -2.128 1.00 75.44 410 GLY A C 1
ATOM 3147 O O . GLY A 1 410 ? 3.290 19.465 -2.807 1.00 75.44 410 GLY A O 1
ATOM 3148 N N . ASP A 1 411 ? 1.676 19.658 -1.258 1.00 80.75 411 ASP A N 1
ATOM 3149 C CA . ASP A 1 411 ? 1.919 21.079 -1.017 1.00 80.75 411 ASP A CA 1
ATOM 3150 C C . ASP A 1 411 ? 3.186 21.259 -0.146 1.00 80.75 411 ASP A C 1
ATOM 3152 O O . ASP A 1 411 ? 3.451 20.457 0.758 1.00 80.75 411 ASP A O 1
ATOM 3156 N N . PRO A 1 412 ? 3.994 22.314 -0.372 1.00 77.94 412 PRO A N 1
ATOM 3157 C CA . PRO A 1 412 ? 5.155 22.591 0.469 1.00 77.94 412 PRO A CA 1
ATOM 3158 C C . PRO A 1 412 ? 4.719 22.877 1.911 1.00 77.94 412 PRO A C 1
ATOM 3160 O O . PRO A 1 412 ? 3.656 23.450 2.141 1.00 77.94 412 PRO A O 1
ATOM 3163 N N . ALA A 1 413 ? 5.571 22.574 2.897 1.00 75.31 413 ALA A N 1
ATOM 3164 C CA . ALA A 1 413 ? 5.245 22.780 4.314 1.00 75.31 413 ALA A CA 1
ATOM 3165 C C . ALA A 1 413 ? 4.767 24.217 4.622 1.00 75.31 413 ALA A C 1
ATOM 3167 O O . ALA A 1 413 ? 3.844 24.405 5.414 1.00 75.31 413 ALA A O 1
ATOM 3168 N N . ALA A 1 414 ? 5.329 25.218 3.935 1.00 80.56 414 ALA A N 1
ATOM 3169 C CA . ALA A 1 414 ? 4.948 26.628 4.046 1.00 80.56 414 ALA A CA 1
ATOM 3170 C C . ALA A 1 414 ? 3.512 26.949 3.575 1.00 80.56 414 ALA A C 1
ATOM 3172 O O . ALA A 1 414 ? 2.970 27.983 3.953 1.00 80.56 414 ALA A O 1
ATOM 3173 N N . ALA A 1 415 ? 2.886 26.086 2.771 1.00 85.00 415 ALA A N 1
ATOM 3174 C CA . ALA A 1 415 ? 1.496 26.233 2.334 1.00 85.00 415 ALA A CA 1
ATOM 3175 C C . ALA A 1 415 ? 0.480 25.698 3.363 1.00 85.00 415 ALA A C 1
ATOM 3177 O O . ALA A 1 415 ? -0.730 25.860 3.181 1.00 85.00 415 ALA A O 1
ATOM 3178 N N . SER A 1 416 ? 0.957 25.083 4.454 1.00 86.12 416 SER A N 1
ATOM 3179 C CA . SER A 1 416 ? 0.103 24.628 5.553 1.00 86.12 416 SER A CA 1
ATOM 3180 C C . SER A 1 416 ? -0.646 25.804 6.168 1.00 86.12 416 SER A C 1
ATOM 3182 O O . SER A 1 416 ? -0.068 26.853 6.454 1.00 86.12 416 SER A O 1
ATOM 3184 N N . LYS A 1 417 ? -1.939 25.621 6.426 1.00 88.88 417 LYS A N 1
ATOM 3185 C CA . LYS A 1 417 ? -2.756 26.614 7.127 1.00 88.88 417 LYS A CA 1
ATOM 3186 C C . LYS A 1 417 ? -2.859 26.222 8.584 1.00 88.88 417 LYS A C 1
ATOM 3188 O O . LYS A 1 417 ? -2.931 25.039 8.901 1.00 88.88 417 LYS A O 1
ATOM 3193 N N . TRP A 1 418 ? -2.912 27.201 9.468 1.00 90.06 418 TRP A N 1
ATOM 3194 C CA . TRP A 1 418 ? -3.090 26.940 10.885 1.00 90.06 418 TRP A CA 1
ATOM 3195 C C . TRP A 1 418 ? -3.962 28.007 11.531 1.00 90.06 418 TRP A C 1
ATOM 3197 O O . TRP A 1 418 ? -4.144 29.102 11.000 1.00 90.06 418 TRP A O 1
ATOM 3207 N N . THR A 1 419 ? -4.540 27.648 12.666 1.00 91.06 419 THR A N 1
ATOM 3208 C CA . THR A 1 419 ? -5.309 28.532 13.535 1.00 91.06 419 THR A CA 1
ATOM 3209 C C . THR A 1 419 ? -4.899 28.265 14.975 1.00 91.06 419 THR A C 1
ATOM 3211 O O . THR A 1 419 ? -4.483 27.153 15.305 1.00 91.06 419 THR A O 1
ATOM 3214 N N . GLN A 1 420 ? -4.996 29.280 15.823 1.00 91.00 420 GLN A N 1
ATOM 3215 C CA . GLN A 1 420 ? -4.660 29.196 17.237 1.00 91.00 420 GLN A CA 1
ATOM 3216 C C . GLN A 1 420 ? -5.842 29.691 18.064 1.00 91.00 420 GLN A C 1
ATOM 3218 O O . GLN A 1 420 ? -6.445 30.716 17.745 1.00 91.00 420 GLN A O 1
ATOM 3223 N N . SER A 1 421 ? -6.135 28.991 19.154 1.00 91.94 421 SER A N 1
ATOM 3224 C CA . SER A 1 421 ? -7.106 29.400 20.166 1.00 91.94 421 SER A CA 1
ATOM 3225 C C . SER A 1 421 ? -6.491 29.328 21.559 1.00 91.94 421 SER A C 1
ATOM 3227 O O . SER A 1 421 ? -5.615 28.501 21.814 1.00 91.94 421 SER A O 1
ATOM 3229 N N . SER A 1 422 ? -6.975 30.155 22.482 1.00 91.62 422 SER A N 1
ATOM 3230 C CA . SER A 1 422 ? -6.665 29.992 23.902 1.00 91.62 422 SER A CA 1
ATOM 3231 C C . SER A 1 422 ? -7.384 28.772 24.482 1.00 91.62 422 SER A C 1
ATOM 3233 O O . SER A 1 422 ? -8.504 28.450 24.080 1.00 91.62 422 SER A O 1
ATOM 3235 N N . VAL A 1 423 ? -6.756 28.135 25.463 1.00 91.06 423 VAL A N 1
ATOM 3236 C CA . VAL A 1 423 ? -7.353 27.115 26.321 1.00 91.06 423 VAL A CA 1
ATOM 3237 C C . VAL A 1 423 ? -7.836 27.807 27.593 1.00 91.06 423 VAL A C 1
ATOM 3239 O O . VAL A 1 423 ? -7.077 28.507 28.259 1.00 91.06 423 VAL A O 1
ATOM 3242 N N . THR A 1 424 ? -9.115 27.670 27.933 1.00 89.81 424 THR A N 1
ATOM 3243 C CA . THR A 1 424 ? -9.710 28.321 29.112 1.00 89.81 424 THR A CA 1
ATOM 3244 C C . THR A 1 424 ? -10.509 27.305 29.908 1.00 89.81 424 THR A C 1
ATOM 3246 O O . THR A 1 424 ? -11.408 26.659 29.373 1.00 89.81 424 THR A O 1
ATOM 3249 N N . GLY A 1 425 ? -10.150 27.120 31.183 1.00 87.88 425 GLY A N 1
ATOM 3250 C CA . GLY A 1 425 ? -10.718 26.050 32.013 1.00 87.88 425 GLY A CA 1
ATOM 3251 C C . GLY A 1 425 ? -10.486 24.658 31.413 1.00 87.88 425 GLY A C 1
ATOM 3252 O O . GLY A 1 425 ? -11.393 23.831 31.420 1.00 87.88 425 GLY A O 1
ATOM 3253 N N . GLY A 1 426 ? -9.319 24.445 30.790 1.00 89.56 426 GLY A N 1
ATOM 3254 C CA . GLY A 1 426 ? -8.979 23.209 30.080 1.00 89.56 426 GLY A CA 1
ATOM 3255 C C . GLY A 1 426 ? -9.725 22.993 28.758 1.00 89.56 426 GLY A C 1
ATOM 3256 O O . GLY A 1 426 ? -9.552 21.947 28.142 1.00 89.56 426 GLY A O 1
ATOM 3257 N N . ARG A 1 427 ? -10.555 23.939 28.294 1.00 94.94 427 ARG A N 1
ATOM 3258 C CA . ARG A 1 427 ? -11.336 23.814 27.051 1.00 94.94 427 ARG A CA 1
ATOM 3259 C C . ARG A 1 427 ? -10.753 24.630 25.910 1.00 94.94 427 ARG A C 1
ATOM 3261 O O . ARG A 1 427 ? -10.261 25.730 26.138 1.00 94.94 427 ARG A O 1
ATOM 3268 N N . PHE A 1 428 ? -10.882 24.126 24.688 1.00 93.56 428 PHE A N 1
ATOM 3269 C CA . PHE A 1 428 ? -10.453 24.805 23.465 1.00 93.56 428 PHE A CA 1
ATOM 3270 C C . PHE A 1 428 ? -11.562 24.829 22.411 1.00 93.56 428 PHE A C 1
ATOM 3272 O O . PHE A 1 428 ? -12.486 24.012 22.431 1.00 93.56 428 PHE A O 1
ATOM 3279 N N . SER A 1 429 ? -11.453 25.775 21.478 1.00 95.31 429 SER A N 1
ATOM 3280 C CA . SER A 1 429 ? -12.262 25.822 20.262 1.00 95.31 429 SER A CA 1
ATOM 3281 C C . SER A 1 429 ? -11.511 26.579 19.174 1.00 95.31 429 SER A C 1
ATOM 3283 O O . SER A 1 429 ? -11.201 27.758 19.344 1.00 95.31 429 SER A O 1
ATOM 3285 N N . ALA A 1 430 ? -11.232 25.917 18.055 1.00 92.50 430 ALA A N 1
ATOM 3286 C CA . ALA A 1 430 ? -10.579 26.529 16.908 1.00 92.50 430 ALA A CA 1
ATOM 3287 C C . ALA A 1 430 ? -11.323 26.200 15.616 1.00 92.50 430 ALA A C 1
ATOM 3289 O O . ALA A 1 430 ? -11.816 25.091 15.420 1.00 92.50 430 ALA A O 1
ATOM 3290 N N . THR A 1 431 ? -11.390 27.179 14.716 1.00 92.56 431 THR A N 1
ATOM 3291 C CA . THR A 1 431 ? -12.002 27.014 13.395 1.00 92.56 431 THR A CA 1
ATOM 3292 C C . THR A 1 431 ? -10.958 27.212 12.311 1.00 92.56 431 THR A C 1
ATOM 3294 O O . THR A 1 431 ? -10.232 28.208 12.314 1.00 92.56 431 THR A O 1
ATOM 3297 N N . LEU A 1 432 ? -10.908 26.275 11.369 1.00 88.06 432 LEU A N 1
ATOM 3298 C CA . LEU A 1 432 ? -10.021 26.307 10.218 1.00 88.06 432 LEU A CA 1
ATOM 3299 C C . LEU A 1 432 ? -10.836 26.245 8.925 1.00 88.06 432 LEU A C 1
ATOM 3301 O O . LEU A 1 432 ? -11.744 25.428 8.786 1.00 88.06 432 LEU A O 1
ATOM 3305 N N . ARG A 1 433 ? -10.497 27.100 7.954 1.00 86.38 433 ARG A N 1
ATOM 3306 C CA . ARG A 1 433 ? -11.128 27.092 6.628 1.00 86.38 433 ARG A CA 1
ATOM 3307 C C . ARG A 1 433 ? -10.377 26.167 5.677 1.00 86.38 433 ARG A C 1
ATOM 3309 O O . ARG A 1 433 ? -9.200 26.393 5.378 1.00 86.38 433 ARG A O 1
ATOM 3316 N N . ILE A 1 434 ? -11.080 25.168 5.160 1.00 82.56 434 ILE A N 1
ATOM 3317 C CA . ILE A 1 434 ? -10.554 24.218 4.185 1.00 82.56 434 ILE A CA 1
ATOM 3318 C C . ILE A 1 434 ? -10.340 24.931 2.848 1.00 82.56 434 ILE A C 1
ATOM 3320 O O . ILE A 1 434 ? -11.098 25.820 2.451 1.00 82.56 434 ILE A O 1
ATOM 3324 N N . GLY A 1 435 ? -9.242 24.590 2.171 1.00 76.62 435 GLY A N 1
ATOM 3325 C CA . GLY A 1 435 ? -8.934 25.133 0.851 1.00 76.62 435 GLY A CA 1
ATOM 3326 C C . GLY A 1 435 ? -9.986 24.767 -0.209 1.00 76.62 435 GLY A C 1
ATOM 3327 O O . GLY A 1 435 ? -10.833 23.904 0.019 1.00 76.62 435 GLY A O 1
ATOM 3328 N N . PRO A 1 436 ? -9.944 25.423 -1.381 1.00 79.19 436 PRO A N 1
ATOM 3329 C CA . PRO A 1 436 ? -10.838 25.098 -2.492 1.00 79.19 436 PRO A CA 1
ATOM 3330 C C . PRO A 1 436 ? -10.396 23.850 -3.272 1.00 79.19 436 PRO A C 1
ATOM 3332 O O . PRO A 1 436 ? -11.150 23.363 -4.110 1.00 79.19 436 PRO A O 1
ATOM 3335 N N . LEU A 1 437 ? -9.166 23.376 -3.049 1.00 79.62 437 LEU A N 1
ATOM 3336 C CA . LEU A 1 437 ? -8.580 22.277 -3.804 1.00 79.62 437 LEU A CA 1
ATOM 3337 C C . LEU A 1 437 ? -8.976 20.935 -3.175 1.00 79.62 437 LEU A C 1
ATOM 3339 O O . LEU A 1 437 ? -8.870 20.794 -1.959 1.00 79.62 437 LEU A O 1
ATOM 3343 N N . PRO A 1 438 ? -9.402 19.948 -3.975 1.00 78.62 438 PRO A N 1
ATOM 3344 C CA . PRO A 1 438 ? -9.646 18.608 -3.469 1.00 78.62 438 PRO A CA 1
ATOM 3345 C C . PRO A 1 438 ? -8.326 17.871 -3.203 1.00 78.62 438 PRO A C 1
ATOM 3347 O O . PRO A 1 438 ? -7.258 18.240 -3.718 1.00 78.62 438 PRO A O 1
ATOM 3350 N N . GLY A 1 439 ? -8.398 16.799 -2.418 1.00 76.69 439 GLY A N 1
ATOM 3351 C CA . GLY A 1 439 ? -7.272 15.897 -2.180 1.00 76.69 439 GLY A CA 1
ATOM 3352 C C . GLY A 1 439 ? -7.200 15.354 -0.758 1.00 76.69 439 GLY A C 1
ATOM 3353 O O . GLY A 1 439 ? -8.132 15.503 0.031 1.00 76.69 439 GLY A O 1
ATOM 3354 N N . ALA A 1 440 ? -6.072 14.717 -0.450 1.00 79.25 440 ALA A N 1
ATOM 3355 C CA . ALA A 1 440 ? -5.756 14.246 0.890 1.00 79.25 440 ALA A CA 1
ATOM 3356 C C . ALA A 1 440 ? -5.089 15.363 1.705 1.00 79.25 440 ALA A C 1
ATOM 3358 O O . ALA A 1 440 ? -4.186 16.053 1.223 1.00 79.25 440 ALA A O 1
ATOM 3359 N N . TYR A 1 441 ? -5.538 15.528 2.941 1.00 79.81 441 TYR A N 1
ATOM 3360 C CA . TYR A 1 441 ? -5.051 16.512 3.895 1.00 79.81 441 TYR A CA 1
ATOM 3361 C C . TYR A 1 441 ? -4.636 15.821 5.195 1.00 79.81 441 TYR A C 1
ATOM 3363 O O . TYR A 1 441 ? -5.272 14.867 5.622 1.00 79.81 441 TYR A O 1
ATOM 3371 N N . ALA A 1 442 ? -3.583 16.313 5.832 1.00 81.12 442 ALA A N 1
ATOM 3372 C CA . ALA A 1 442 ? -3.195 15.972 7.188 1.00 81.12 442 ALA A CA 1
ATOM 3373 C C . ALA A 1 442 ? -3.703 17.063 8.116 1.00 81.12 442 ALA A C 1
ATOM 3375 O O . ALA A 1 442 ? -3.484 18.247 7.852 1.00 81.12 442 ALA A O 1
ATOM 3376 N N . ILE A 1 443 ? -4.352 16.659 9.201 1.00 80.81 443 ILE A N 1
ATOM 3377 C CA . ILE A 1 443 ? -4.597 17.517 10.349 1.00 80.81 443 ILE A CA 1
ATOM 3378 C C . ILE A 1 443 ? -3.639 17.149 11.472 1.00 80.81 443 ILE A C 1
ATOM 3380 O O . ILE A 1 443 ? -3.535 15.979 11.849 1.00 80.81 443 ILE A O 1
ATOM 3384 N N . ASP A 1 444 ? -3.018 18.186 12.029 1.00 83.81 444 ASP A N 1
ATOM 3385 C CA . ASP A 1 444 ? -2.227 18.110 13.244 1.00 83.81 444 ASP A CA 1
ATOM 3386 C C . ASP A 1 444 ? -2.774 19.067 14.304 1.00 83.81 444 ASP A C 1
ATOM 3388 O O . ASP A 1 444 ? -3.135 20.209 14.008 1.00 83.81 444 ASP A O 1
ATOM 3392 N N . ALA A 1 445 ? -2.776 18.618 15.552 1.00 84.81 445 ALA A N 1
ATOM 3393 C CA . ALA A 1 445 ? -3.124 19.414 16.710 1.00 84.81 445 ALA A CA 1
ATOM 3394 C C . ALA A 1 445 ? -1.975 19.480 17.712 1.00 84.81 445 ALA A C 1
ATOM 3396 O O . ALA A 1 445 ? -1.345 18.471 18.054 1.00 84.81 445 ALA A O 1
ATOM 3397 N N . PHE A 1 446 ? -1.752 20.683 18.228 1.00 87.38 446 PHE A N 1
ATOM 3398 C CA . PHE A 1 446 ? -0.699 20.983 19.186 1.00 87.38 446 PHE A CA 1
ATOM 3399 C C . PHE A 1 446 ? -1.273 21.717 20.388 1.00 87.38 446 PHE A C 1
ATOM 3401 O O . PHE A 1 446 ? -2.162 22.559 20.238 1.00 87.38 446 PHE A O 1
ATOM 3408 N N . VAL A 1 447 ? -0.714 21.446 21.563 1.00 87.06 447 VAL A N 1
ATOM 3409 C CA . VAL A 1 447 ? -0.966 22.231 22.774 1.00 87.06 447 VAL A CA 1
ATOM 3410 C C . VAL A 1 447 ? 0.332 22.836 23.305 1.00 87.06 447 VAL A C 1
ATOM 3412 O O . VAL A 1 447 ? 1.401 22.235 23.178 1.00 87.06 447 VAL A O 1
ATOM 3415 N N . PHE A 1 448 ? 0.238 24.040 23.879 1.00 87.00 448 PHE A N 1
ATOM 3416 C CA . PHE A 1 448 ? 1.377 24.783 24.437 1.00 87.00 448 PHE A CA 1
ATOM 3417 C C . PHE A 1 448 ? 1.035 25.395 25.793 1.00 87.00 448 PHE A C 1
ATOM 3419 O O . PHE A 1 448 ? -0.068 25.915 25.978 1.00 87.00 448 PHE A O 1
ATOM 3426 N N . VAL A 1 449 ? 1.988 25.352 26.722 1.00 83.75 449 VAL A N 1
ATOM 3427 C CA . VAL A 1 449 ? 1.902 26.067 28.005 1.00 83.75 449 VAL A CA 1
ATOM 3428 C C . VAL A 1 449 ? 2.079 27.567 27.765 1.00 83.75 449 VAL A C 1
ATOM 3430 O O . VAL A 1 449 ? 1.282 28.373 28.232 1.00 83.75 449 VAL A O 1
ATOM 3433 N N . ASP A 1 450 ? 3.072 27.939 26.951 1.00 76.62 450 ASP A N 1
ATOM 3434 C CA . ASP A 1 450 ? 3.327 29.311 26.518 1.00 76.62 450 ASP A CA 1
ATOM 3435 C C . ASP A 1 450 ? 4.027 29.367 25.145 1.00 76.62 450 ASP A C 1
ATOM 3437 O O . ASP A 1 450 ? 4.368 28.343 24.555 1.00 76.62 450 ASP A O 1
ATOM 3441 N N . ALA A 1 451 ? 4.263 30.580 24.633 1.00 66.19 451 ALA A N 1
ATOM 3442 C CA . ALA A 1 451 ? 4.908 30.806 23.335 1.00 66.19 451 ALA A CA 1
ATOM 3443 C C . ALA A 1 451 ? 6.401 30.412 23.274 1.00 66.19 451 ALA A C 1
ATOM 3445 O O . ALA A 1 451 ? 6.999 30.474 22.201 1.00 66.19 451 ALA A O 1
ATOM 3446 N N . LYS A 1 452 ? 7.029 30.070 24.407 1.00 70.88 452 LYS A N 1
ATOM 3447 C CA . LYS A 1 452 ? 8.456 29.716 24.508 1.00 70.88 452 LYS A CA 1
ATOM 3448 C C . LYS A 1 452 ? 8.673 28.216 24.713 1.00 70.88 452 LYS A C 1
ATOM 3450 O O . LYS A 1 452 ? 9.793 27.739 24.542 1.00 70.88 452 LYS A O 1
ATOM 3455 N N . THR A 1 453 ? 7.623 27.488 25.074 1.00 74.69 453 THR A N 1
ATOM 3456 C CA . THR A 1 453 ? 7.652 26.051 25.327 1.00 74.69 453 THR A CA 1
ATOM 3457 C C . THR A 1 453 ? 7.457 25.285 24.015 1.00 74.69 453 THR A C 1
ATOM 3459 O O . THR A 1 453 ? 6.573 25.645 23.232 1.00 74.69 453 THR A O 1
ATOM 3462 N N . PRO A 1 454 ? 8.250 24.231 23.741 1.00 74.31 454 PRO A N 1
ATOM 3463 C CA . PRO A 1 454 ? 8.038 23.396 22.565 1.00 74.31 454 PRO A CA 1
ATOM 3464 C C . PRO A 1 454 ? 6.604 22.835 22.509 1.00 74.31 454 PRO A C 1
ATOM 3466 O O . PRO A 1 454 ? 6.087 22.408 23.545 1.00 74.31 454 PRO A O 1
ATOM 3469 N N . PRO A 1 455 ? 5.961 22.806 21.325 1.00 74.94 455 PRO A N 1
ATOM 3470 C CA . PRO A 1 455 ? 4.648 22.193 21.168 1.00 74.94 455 PRO A CA 1
ATOM 3471 C C . PRO A 1 455 ? 4.663 20.732 21.587 1.00 74.94 455 PRO A C 1
ATOM 3473 O O . PRO A 1 455 ? 5.554 19.983 21.178 1.00 74.94 455 PRO A O 1
ATOM 3476 N N . LEU A 1 456 ? 3.604 20.295 22.264 1.00 75.25 456 LEU A N 1
ATOM 3477 C CA . LEU A 1 456 ? 3.287 18.877 22.312 1.00 75.25 456 LEU A CA 1
ATOM 3478 C C . LEU A 1 456 ? 2.349 18.524 21.155 1.00 75.25 456 LEU A C 1
ATOM 3480 O O . LEU A 1 456 ? 1.232 19.038 21.069 1.00 75.25 456 LEU A O 1
ATOM 3484 N N . THR A 1 457 ? 2.791 17.622 20.282 1.00 74.44 457 THR A N 1
ATOM 3485 C CA . THR A 1 457 ? 1.947 17.041 19.233 1.00 74.44 457 THR A CA 1
ATOM 3486 C C . THR A 1 457 ? 0.962 16.054 19.859 1.00 74.44 457 THR A C 1
ATOM 3488 O O . THR A 1 457 ? 1.363 15.049 20.443 1.00 74.44 457 THR A O 1
ATOM 3491 N N . THR A 1 458 ? -0.333 16.341 19.734 1.00 68.88 458 THR A N 1
ATOM 3492 C CA . THR A 1 458 ? -1.426 15.544 20.333 1.00 68.88 458 THR A CA 1
ATOM 3493 C C . THR A 1 458 ? -2.080 14.580 19.344 1.00 68.88 458 THR A C 1
ATOM 3495 O O . THR A 1 458 ? -2.694 13.595 19.741 1.00 68.88 458 THR A O 1
ATOM 3498 N N . SER A 1 459 ? -1.894 14.799 18.044 1.00 60.56 459 SER A N 1
ATOM 3499 C CA . SER A 1 459 ? -2.365 13.911 16.979 1.00 60.56 459 SER A CA 1
ATOM 3500 C C . SER A 1 459 ? -1.193 13.440 16.119 1.00 60.56 459 SER A C 1
ATOM 3502 O O . SER A 1 459 ? -0.405 14.265 15.659 1.00 60.56 459 SER A O 1
ATOM 3504 N N . ALA A 1 460 ? -1.106 12.144 15.824 1.00 53.31 460 ALA A N 1
ATOM 3505 C CA . ALA A 1 460 ? -0.272 11.667 14.724 1.00 53.31 460 ALA A CA 1
ATOM 3506 C C . ALA A 1 460 ? -1.105 11.734 13.434 1.00 53.31 460 ALA A C 1
ATOM 3508 O O . ALA A 1 460 ? -2.034 10.947 13.290 1.00 53.31 460 ALA A O 1
ATOM 3509 N N . VAL A 1 461 ? -0.827 12.717 12.564 1.00 56.66 461 VAL A N 1
ATOM 3510 C CA . VAL A 1 461 ? -1.317 12.865 11.174 1.00 56.66 461 VAL A CA 1
ATOM 3511 C C . VAL A 1 461 ? -2.705 12.253 10.928 1.00 56.66 461 VAL A C 1
ATOM 3513 O O . VAL A 1 461 ? -2.845 11.115 10.476 1.00 56.66 461 VAL A O 1
ATOM 3516 N N . THR A 1 462 ? -3.761 13.022 11.195 1.00 58.50 462 THR A N 1
ATOM 3517 C CA . THR A 1 462 ? -5.130 12.593 10.876 1.00 58.50 462 THR A CA 1
ATOM 3518 C C . THR A 1 462 ? -5.429 12.879 9.405 1.00 58.50 462 THR A C 1
ATOM 3520 O O . THR A 1 462 ? -5.479 14.038 8.996 1.00 58.50 462 THR A O 1
ATOM 3523 N N . SER A 1 463 ? -5.607 11.825 8.602 1.00 54.88 463 SER A N 1
ATOM 3524 C CA . SER A 1 463 ? -5.924 11.961 7.174 1.00 54.88 463 SER A CA 1
ATOM 3525 C C . SER A 1 463 ? -7.377 12.392 6.977 1.00 54.88 463 SER A C 1
ATOM 3527 O O . SER A 1 463 ? -8.290 11.720 7.452 1.00 54.88 463 SER A O 1
ATOM 3529 N N . LEU A 1 464 ? -7.581 13.477 6.236 1.00 58.53 464 LEU A N 1
ATOM 3530 C CA . LEU A 1 464 ? -8.874 13.966 5.779 1.00 58.53 464 LEU A CA 1
ATOM 3531 C C . LEU A 1 464 ? -8.941 13.992 4.258 1.00 58.53 464 LEU A C 1
ATOM 3533 O O . LEU A 1 464 ? -8.002 14.444 3.601 1.00 58.53 464 LEU A O 1
ATOM 3537 N N . PHE A 1 465 ? -10.081 13.605 3.702 1.00 63.66 465 PHE A N 1
ATOM 3538 C CA . PHE A 1 465 ? -10.340 13.726 2.270 1.00 63.66 465 PHE A CA 1
ATOM 3539 C C . PHE A 1 465 ? -11.271 14.903 2.006 1.00 63.66 465 PHE A C 1
ATOM 3541 O O . PHE A 1 465 ? -12.319 15.046 2.637 1.00 63.66 465 PHE A O 1
ATOM 3548 N N . VAL A 1 466 ? -10.846 15.778 1.100 1.00 56.34 466 VAL A N 1
ATOM 3549 C CA . VAL A 1 466 ? -11.621 16.941 0.672 1.00 56.34 466 VAL A CA 1
ATOM 3550 C C . VAL A 1 466 ? -12.089 16.714 -0.753 1.00 56.34 466 VAL A C 1
ATOM 3552 O O . VAL A 1 466 ? -11.255 16.563 -1.651 1.00 56.34 466 VAL A O 1
ATOM 3555 N N . ASP A 1 467 ? -13.408 16.725 -0.933 1.00 60.09 467 ASP A N 1
ATOM 3556 C CA . ASP A 1 467 ? -14.085 16.564 -2.226 1.00 60.09 467 ASP A CA 1
ATOM 3557 C C . ASP A 1 467 ? -14.507 17.902 -2.851 1.00 60.09 467 ASP A C 1
ATOM 3559 O O . ASP A 1 467 ? -15.030 18.785 -2.117 1.00 60.09 467 ASP A O 1
#

pLDDT: mean 84.97, std 12.6, range [32.78, 98.38]

Radius of gyration: 23.81 Å; chains: 1; bounding box: 48×64×60 Å

Sequence (467 aa):
AEPDLVTLWLRLAPSNLPSSAVRLLTAADGDEANAQYASHVVNIVIPGFGDERIQGGDGAFAFGRAASAFYDHFSDQYQTLTFVPRKSPVGESEQMNVNVMNDIAGVGMPLVDDRAFFDSEVLRSVQLLSAGFLAQRRAGLHQLAHHWGDMSDLADIAGVVSAGFEPERHTPLVSPGATIVGAVLDGTREIRRFSTEAGEVFRVAASTAPVLFHPLQLYRMGFLDPAQIPDITVFERQDQFDAVRVATPVVGTEIVGPHVTIGINDIMAAHGPREGPVFSEWNQAFVVVSDELVSRREMDYFNFYAKRAEATTGTRSYDGFGSFNEATGGRALLHTGIEPRDAMADPAVSESPDVSDVPFGAGDWRGLVLDQPLPSRLRRGSSLTLSGRVDSKILPDDYQFFVLRISRYGDPAAASKWTQSSVTGGRFSATLRIGPLPGAYAIDAFVFVDAKTPPLTTSAVTSLFVD

Organism: NCBI:txid408172

Foldseek 3Di:
DPDPDDDDQDDQDFLPFDFFDKDFDDQPPDPDTQKMDTFFAIEGADPCFQVQCVPPNDPDGPQLVQLVRQVSWFDQDAQEEEEAEPDQHPDDDQKAKDFQADPKFLQQDDGHHNQVSNVHDRHGIYMYHYNSCLLPLLRVLLNVLVSLDARLLVCVLQVADFDAAPRNRADFQKVQDQARRRYSARNQWGWDWDADPVGIWIWIAGADFLRAHAVSSLVSLVNDDQVPHDKMKGFNCRPPDHNPDPSPDDGGHTDDHDIGIDGSVSSCVSTNHIDDDHAQEGEYEYYYYYNDDDDSSVNSVSLLSSLLQQDLAQSADQSRHTHPCVNSVNRHTYHRTTGTPDCPVPNGHPDHTDNHWDFRAQPSFAQWGWPGTHTQEDEAFDKDKTKTFGNCVGDPLLFFKKKKWKDHHRDPPVPIDMWMFTQDSRMTMTMDTHHNDWHKMWIWMWTDSDPVDDTDTRDDTRIHTYD

Secondary structure (DSSP, 8-state):
--------------TTPPP---EEEE-TT-SSEEEEE-SSEEEEE-TTTTTTHHHH-TT---HHHHHHHHHTTB-S--SEEEEEESSPPSSS-SEEEEESEE--BSSSS--EE-GGGGT-SS--EEEEE-TTTTT-HHHHHHHHHGGG-S-S-HHHHTTPPP-SSSTTTS--SEES-TT-TT-SS-TTEEEEEEEETTEEEEEEEEPPSSB---HHHHHHTT-S-GGGPPPEEEES-GGGS-TTT-SSPPTTPEE-S-EEEE-HHHHHHHH-S-BS---SEEEEEEEEEESSPPPHHHHHHHHHHHHHHH-SSS---TT-B--HHHHTTTS-EEE----BS-TTTS---------S-PPBPTT-STTEEESSPBPSEE-TT-EEEEEEEE-TTTS-TT--EEEEEEEETTS-GGG-EEEEEE-BTTEEEEEEEPPSS-EEEEEEEEEESSTTSPPEE-SS-EEEEE-